Protein AF-A0A8B8BWV8-F1 (afdb_monomer)

Structure (mmCIF, N/CA/C/O backbone):
data_AF-A0A8B8BWV8-F1
#
_entry.id   AF-A0A8B8BWV8-F1
#
loop_
_atom_site.group_PDB
_atom_site.id
_atom_site.type_symbol
_atom_site.label_atom_id
_atom_site.label_alt_id
_atom_site.label_comp_id
_atom_site.label_asym_id
_atom_site.label_entity_id
_atom_site.label_seq_id
_atom_site.pdbx_PDB_ins_code
_atom_site.Cartn_x
_atom_site.Cartn_y
_atom_site.Cartn_z
_atom_site.occupancy
_atom_site.B_iso_or_equiv
_atom_site.auth_seq_id
_atom_site.auth_comp_id
_atom_site.auth_asym_id
_atom_site.auth_atom_id
_atom_site.pdbx_PDB_model_num
ATOM 1 N N . MET A 1 1 ? -2.686 -39.577 -5.413 1.00 33.97 1 MET A N 1
ATOM 2 C CA . MET A 1 1 ? -3.150 -40.169 -4.139 1.00 33.97 1 MET A CA 1
ATOM 3 C C . MET A 1 1 ? -3.322 -39.018 -3.172 1.00 33.97 1 MET A C 1
ATOM 5 O O . MET A 1 1 ? -2.392 -38.230 -3.070 1.00 33.97 1 MET A O 1
ATOM 9 N N . ALA A 1 2 ? -4.497 -38.859 -2.566 1.00 23.69 2 ALA A N 1
ATOM 10 C CA . ALA A 1 2 ? -4.805 -37.729 -1.693 1.00 23.69 2 ALA A CA 1
ATOM 11 C C . ALA A 1 2 ? -5.827 -38.149 -0.628 1.00 23.69 2 ALA A C 1
ATOM 13 O O . ALA A 1 2 ? -6.714 -38.949 -0.918 1.00 23.69 2 ALA A O 1
ATOM 14 N N . SER A 1 3 ? -5.681 -37.586 0.567 1.00 28.42 3 SER A N 1
ATOM 15 C CA . SER A 1 3 ? -6.598 -37.674 1.707 1.00 28.42 3 SER A CA 1
ATOM 16 C C . SER A 1 3 ? -6.537 -36.309 2.398 1.00 28.42 3 SER A C 1
ATOM 18 O O . SER A 1 3 ? -5.486 -35.924 2.901 1.00 28.42 3 SER A O 1
ATOM 20 N N . GLU A 1 4 ? -7.507 -35.439 2.139 1.00 30.05 4 GLU A N 1
ATOM 21 C CA . GLU A 1 4 ? -8.735 -35.298 2.939 1.00 30.05 4 GLU A CA 1
ATOM 22 C C . GLU A 1 4 ? -8.539 -34.436 4.196 1.00 30.05 4 GLU A C 1
ATOM 24 O O . GLU A 1 4 ? -8.147 -34.902 5.260 1.00 30.05 4 GLU A O 1
ATOM 29 N N . ALA A 1 5 ? -8.923 -33.167 4.061 1.00 28.06 5 ALA A N 1
ATOM 30 C CA . ALA A 1 5 ? -9.433 -32.332 5.140 1.00 28.06 5 ALA A CA 1
ATOM 31 C C . ALA A 1 5 ? -10.664 -31.603 4.577 1.00 28.06 5 ALA A C 1
ATOM 33 O O . ALA A 1 5 ? -10.610 -31.090 3.458 1.00 28.06 5 ALA A O 1
ATOM 34 N N . LYS A 1 6 ? -11.790 -31.610 5.298 1.00 29.86 6 LYS A N 1
ATOM 35 C CA . LYS A 1 6 ? -13.084 -31.144 4.774 1.00 29.86 6 LYS A CA 1
ATOM 36 C C . LYS A 1 6 ? -13.735 -30.165 5.747 1.00 29.86 6 LYS A C 1
ATOM 38 O O . LYS A 1 6 ? -14.268 -30.573 6.774 1.00 29.86 6 LYS A O 1
ATOM 43 N N . GLN A 1 7 ? -13.690 -28.878 5.415 1.00 29.69 7 GLN A N 1
ATOM 44 C CA . GLN A 1 7 ? -14.491 -27.857 6.093 1.00 29.69 7 GLN A CA 1
ATOM 45 C C . GLN A 1 7 ? -15.954 -27.928 5.622 1.00 29.69 7 GLN A C 1
ATOM 47 O O . GLN A 1 7 ? -16.242 -28.395 4.518 1.00 29.69 7 GLN A O 1
ATOM 52 N N . GLN A 1 8 ? -16.879 -27.458 6.460 1.00 28.97 8 GLN A N 1
ATOM 53 C CA . GLN A 1 8 ? -18.299 -27.323 6.134 1.00 28.97 8 GLN A CA 1
ATOM 54 C C . GLN A 1 8 ? -18.790 -25.915 6.471 1.00 28.97 8 GLN A C 1
ATOM 56 O O . GLN A 1 8 ? -18.713 -25.504 7.629 1.00 28.97 8 GLN A O 1
ATOM 61 N N . LYS A 1 9 ? -19.425 -25.246 5.505 1.00 24.91 9 LYS A N 1
ATOM 62 C CA . LYS A 1 9 ? -20.609 -24.423 5.774 1.00 24.91 9 LYS A CA 1
ATOM 63 C C . LYS A 1 9 ? -21.474 -24.270 4.515 1.00 24.91 9 LYS A C 1
ATOM 65 O O . LYS A 1 9 ? -20.938 -24.304 3.417 1.00 24.91 9 LYS A O 1
ATOM 70 N N . LEU A 1 10 ? -22.787 -24.184 4.753 1.00 28.56 10 LEU A N 1
ATOM 71 C CA . LEU A 1 10 ? -23.899 -23.705 3.909 1.00 28.56 10 LEU A CA 1
ATOM 72 C C . LEU A 1 10 ? -23.612 -23.394 2.422 1.00 28.56 10 LEU A C 1
ATOM 74 O O . LEU A 1 10 ? -22.846 -22.481 2.141 1.00 28.56 10 LEU A O 1
ATOM 78 N N . GLU A 1 11 ? -24.351 -24.028 1.499 1.00 26.55 11 GLU A N 1
ATOM 79 C CA . GLU A 1 11 ? -25.642 -23.482 1.016 1.00 26.55 11 GLU A CA 1
ATOM 80 C C . GLU A 1 11 ? -26.474 -24.551 0.249 1.00 26.55 11 GLU A C 1
ATOM 82 O O . GLU A 1 11 ? -26.233 -25.746 0.434 1.00 26.55 11 GLU A O 1
ATOM 87 N N . GLU A 1 12 ? -27.529 -24.145 -0.470 1.00 33.44 12 GLU A N 1
ATOM 88 C CA . GLU A 1 12 ? -28.693 -24.957 -0.900 1.00 33.44 12 GLU A CA 1
ATOM 89 C C . GLU A 1 12 ? -28.476 -25.911 -2.103 1.00 33.44 12 GLU A C 1
ATOM 91 O O . GLU A 1 12 ? -27.560 -25.728 -2.908 1.00 33.44 12 GLU A O 1
ATOM 96 N N . PRO A 1 13 ? -29.389 -26.890 -2.289 1.00 28.11 13 PRO A N 1
ATOM 97 C CA . PRO A 1 13 ? -29.786 -27.348 -3.627 1.00 28.11 13 PRO A CA 1
ATOM 98 C C . PRO A 1 13 ? -31.316 -27.354 -3.863 1.00 28.11 13 PRO A C 1
ATOM 100 O O . PRO A 1 13 ? -32.107 -27.531 -2.937 1.00 28.11 13 PRO A O 1
ATOM 103 N N . THR A 1 14 ? -31.719 -27.207 -5.129 1.00 28.86 14 THR A N 1
ATOM 104 C CA . THR A 1 14 ? -33.115 -27.141 -5.615 1.00 28.86 14 THR A CA 1
ATOM 105 C C . THR A 1 14 ? -33.695 -28.496 -6.060 1.00 28.86 14 THR A C 1
ATOM 107 O O . THR A 1 14 ? -32.979 -29.494 -6.133 1.00 28.86 14 THR A O 1
ATOM 110 N N . ASP A 1 15 ? -34.987 -28.492 -6.422 1.00 28.66 15 ASP A N 1
ATOM 111 C CA . ASP A 1 15 ? -35.688 -29.505 -7.239 1.00 28.66 15 ASP A CA 1
ATOM 112 C C . ASP A 1 15 ? -34.936 -29.876 -8.553 1.00 28.66 15 ASP A C 1
ATOM 114 O O . ASP A 1 15 ? -34.021 -29.158 -8.964 1.00 28.66 15 ASP A O 1
ATOM 118 N N . GLU A 1 16 ? -35.251 -30.958 -9.287 1.00 30.62 16 GLU A N 1
ATOM 119 C CA . GLU A 1 16 ? -36.429 -31.861 -9.297 1.00 30.62 16 GLU A CA 1
ATOM 120 C C . GLU A 1 16 ? -36.018 -33.352 -9.410 1.00 30.62 16 GLU A C 1
ATOM 122 O O . GLU A 1 16 ? -35.010 -33.646 -10.047 1.00 30.62 16 GLU A O 1
ATOM 127 N N . ASP A 1 17 ? -36.849 -34.297 -8.927 1.00 29.44 17 ASP A N 1
ATOM 128 C CA . ASP A 1 17 ? -37.237 -35.476 -9.742 1.00 29.44 17 ASP A CA 1
ATOM 129 C C . ASP A 1 17 ? -38.538 -36.165 -9.246 1.00 29.44 17 ASP A C 1
ATOM 131 O O . ASP A 1 17 ? -38.800 -36.256 -8.043 1.00 29.44 17 ASP A O 1
ATOM 135 N N . VAL A 1 18 ? -39.412 -36.576 -10.179 1.00 31.78 18 VAL A N 1
ATOM 136 C CA . VAL A 1 18 ? -40.884 -36.681 -9.984 1.00 31.78 18 VAL A CA 1
ATOM 137 C C . VAL A 1 18 ? -41.491 -37.710 -10.975 1.00 31.78 18 VAL A C 1
ATOM 139 O O . VAL A 1 18 ? -41.241 -37.613 -12.170 1.00 31.78 18 VAL A O 1
ATOM 142 N N . LYS A 1 19 ? -42.346 -38.701 -10.641 1.00 32.78 19 LYS A N 1
ATOM 143 C CA . LYS A 1 19 ? -43.042 -39.123 -9.392 1.00 32.78 19 LYS A CA 1
ATOM 144 C C . LYS A 1 19 ? -43.231 -40.685 -9.385 1.00 32.78 19 LYS A C 1
ATOM 146 O O . LYS A 1 19 ? -42.275 -41.294 -9.859 1.00 32.78 19 LYS A O 1
ATOM 151 N N . PRO A 1 20 ? -44.312 -41.415 -8.939 1.00 36.03 20 PRO A N 1
ATOM 152 C CA . PRO A 1 20 ? -45.702 -41.090 -8.527 1.00 36.03 20 PRO A CA 1
ATOM 153 C C . PRO A 1 20 ? -46.171 -41.637 -7.151 1.00 36.03 20 PRO A C 1
ATOM 155 O O . PRO A 1 20 ? -45.442 -42.312 -6.432 1.00 36.03 20 PRO A O 1
ATOM 158 N N . ASP A 1 21 ? -47.427 -41.338 -6.790 1.00 33.84 21 ASP A N 1
ATOM 159 C CA . ASP A 1 21 ? -48.090 -41.726 -5.532 1.00 33.84 21 ASP A CA 1
ATOM 160 C C . ASP A 1 21 ? -48.898 -43.037 -5.604 1.00 33.84 21 ASP A C 1
ATOM 162 O O . ASP A 1 21 ? -49.476 -43.363 -6.639 1.00 33.84 21 ASP A O 1
ATOM 166 N N . SER A 1 22 ? -49.135 -43.661 -4.440 1.00 30.12 22 SER A N 1
ATOM 167 C CA . SER A 1 22 ? -50.506 -43.894 -3.929 1.00 30.12 22 SER A CA 1
ATOM 168 C C . SER A 1 22 ? -50.492 -44.299 -2.432 1.00 30.12 22 SER A C 1
ATOM 170 O O . SER A 1 22 ? -49.493 -44.843 -1.971 1.00 30.12 22 SER A O 1
ATOM 172 N N . PRO A 1 23 ? -51.587 -44.112 -1.665 1.00 39.75 23 PRO A N 1
ATOM 173 C CA . PRO A 1 23 ? -52.368 -42.874 -1.614 1.00 39.75 23 PRO A CA 1
ATOM 174 C C . PRO A 1 23 ? -52.779 -42.434 -0.182 1.00 39.75 23 PRO A C 1
ATOM 176 O O . PRO A 1 23 ? -53.274 -43.240 0.597 1.00 39.75 23 PRO A O 1
ATOM 179 N N . LYS A 1 24 ? -52.761 -41.111 0.056 1.00 35.75 24 LYS A N 1
ATOM 180 C CA . LYS A 1 24 ? -53.509 -40.350 1.093 1.00 35.75 24 LYS A CA 1
ATOM 181 C C . LYS A 1 24 ? -53.248 -40.629 2.587 1.00 35.75 24 LYS A C 1
ATOM 183 O O . LYS A 1 24 ? -53.482 -41.717 3.089 1.00 35.75 24 LYS A O 1
ATOM 188 N N . ASP A 1 25 ? -53.115 -39.527 3.326 1.00 34.81 25 ASP A N 1
ATOM 189 C CA . ASP A 1 25 ? -54.001 -39.286 4.473 1.00 34.81 25 ASP A CA 1
ATOM 190 C C . ASP A 1 25 ? -54.563 -37.852 4.344 1.00 34.81 25 ASP A C 1
ATOM 192 O O . ASP A 1 25 ? -53.860 -36.864 4.556 1.00 34.81 25 ASP A O 1
ATOM 196 N N . GLN A 1 26 ? -55.802 -37.712 3.855 1.00 34.59 26 GLN A N 1
ATOM 197 C CA . GLN A 1 26 ? -56.459 -36.403 3.726 1.00 34.59 26 GLN A CA 1
ATOM 198 C C . GLN A 1 26 ? -57.131 -36.076 5.059 1.00 34.59 26 GLN A C 1
ATOM 200 O O . GLN A 1 26 ? -58.240 -36.545 5.307 1.00 34.59 26 GLN A O 1
ATOM 205 N N . GLN A 1 27 ? -56.476 -35.280 5.906 1.00 40.19 27 GLN A N 1
ATOM 206 C CA . GLN A 1 27 ? -57.022 -34.932 7.217 1.00 40.19 27 GLN A CA 1
ATOM 207 C C . GLN A 1 27 ? -58.323 -34.125 7.068 1.00 40.19 27 GLN A C 1
ATOM 209 O O . GLN A 1 27 ? -58.318 -32.950 6.702 1.00 40.19 27 GLN A O 1
ATOM 214 N N . THR A 1 28 ? -59.453 -34.782 7.322 1.00 39.06 28 THR A N 1
ATOM 215 C CA . THR A 1 28 ? -60.786 -34.184 7.251 1.00 39.06 28 THR A CA 1
ATOM 216 C C . THR A 1 28 ? -61.000 -33.182 8.383 1.00 39.06 28 THR A C 1
ATOM 218 O O . THR A 1 28 ? -60.490 -33.350 9.489 1.00 39.06 28 THR A O 1
ATOM 221 N N . MET A 1 29 ? -61.811 -32.149 8.122 1.00 47.03 29 MET A N 1
ATOM 222 C CA . MET A 1 29 ? -62.144 -31.094 9.096 1.00 47.03 29 MET A CA 1
ATOM 223 C C . MET A 1 29 ? -62.817 -31.630 10.375 1.00 47.03 29 MET A C 1
ATOM 225 O O . MET A 1 29 ? -62.790 -30.978 11.414 1.00 47.03 29 MET A O 1
ATOM 229 N N . PHE A 1 30 ? -63.381 -32.836 10.296 1.00 54.31 30 PHE A N 1
ATOM 230 C CA . PHE A 1 30 ? -63.920 -33.603 11.410 1.00 54.31 30 PHE A CA 1
ATOM 231 C C . PHE A 1 30 ? -63.317 -35.011 11.369 1.00 54.31 30 PHE A C 1
ATOM 233 O O . PHE A 1 30 ? -63.263 -35.627 10.301 1.00 54.31 30 PHE A O 1
ATOM 240 N N . LEU A 1 31 ? -62.867 -35.519 12.517 1.00 64.38 31 LEU A N 1
ATOM 241 C CA . LEU A 1 31 ? -62.533 -36.936 12.679 1.00 64.38 31 LEU A CA 1
ATOM 242 C C . LEU A 1 31 ? -63.837 -37.731 12.859 1.00 64.38 31 LEU A C 1
ATOM 244 O O . LEU A 1 31 ? -64.717 -37.251 13.577 1.00 64.38 31 LEU A O 1
ATOM 248 N N . PRO A 1 32 ? -63.984 -38.922 12.250 1.00 76.69 32 PRO A N 1
ATOM 249 C CA . PRO A 1 32 ? -65.130 -39.784 12.520 1.00 76.69 32 PRO A CA 1
ATOM 250 C C . PRO A 1 32 ? -65.117 -40.229 13.987 1.00 76.69 32 PRO A C 1
ATOM 252 O O . PRO A 1 32 ? -64.062 -40.552 14.540 1.00 76.69 32 PRO A O 1
ATOM 255 N N . THR A 1 33 ? -66.286 -40.235 14.616 1.00 86.75 33 THR A N 1
ATOM 256 C CA . THR A 1 33 ? -66.456 -40.686 15.997 1.00 86.75 33 THR A CA 1
ATOM 257 C C . THR A 1 33 ? -66.630 -42.205 16.037 1.00 86.75 33 THR A C 1
ATOM 259 O O . THR A 1 33 ? -67.335 -42.784 15.213 1.00 86.75 33 THR A O 1
ATOM 262 N N . ASP A 1 34 ? -65.934 -42.854 16.968 1.00 90.56 34 ASP A N 1
ATOM 263 C CA . ASP A 1 34 ? -65.874 -44.314 17.144 1.00 90.56 34 ASP A CA 1
ATOM 264 C C . ASP A 1 34 ? -65.958 -44.728 18.636 1.00 90.56 34 ASP A C 1
ATOM 266 O O . ASP A 1 34 ? -65.744 -45.891 18.989 1.00 90.56 34 ASP A O 1
ATOM 270 N N . VAL A 1 35 ? -66.300 -43.775 19.517 1.00 92.56 35 VAL A N 1
ATOM 271 C CA . VAL A 1 35 ? -66.671 -43.991 20.922 1.00 92.56 35 VAL A CA 1
ATOM 272 C C . VAL A 1 35 ? -67.569 -42.867 21.441 1.00 92.56 35 VAL A C 1
ATOM 274 O O . VAL A 1 35 ? -67.349 -41.700 21.122 1.00 92.56 35 VAL A O 1
ATOM 277 N N . THR A 1 36 ? -68.522 -43.201 22.306 1.00 94.12 36 THR A N 1
ATOM 278 C CA . THR A 1 36 ? -69.319 -42.244 23.081 1.00 94.12 36 THR A CA 1
ATOM 279 C C . THR A 1 36 ? -68.935 -42.335 24.559 1.00 94.12 36 THR A C 1
ATOM 281 O O . THR A 1 36 ? -69.153 -43.363 25.201 1.00 94.12 36 THR A O 1
ATOM 284 N N . LEU A 1 37 ? -68.385 -41.264 25.135 1.00 94.56 37 LEU A N 1
ATOM 285 C CA . LEU A 1 37 ? -68.144 -41.175 26.581 1.00 94.56 37 LEU A CA 1
ATOM 286 C C . LEU A 1 37 ? -69.380 -40.571 27.265 1.00 94.56 37 LEU A C 1
ATOM 288 O O . LEU A 1 37 ? -69.764 -39.447 26.955 1.00 94.56 37 LEU A O 1
ATOM 292 N N . MET A 1 38 ? -70.010 -41.303 28.184 1.00 94.25 38 MET A N 1
ATOM 293 C CA . MET A 1 38 ? -71.224 -40.872 28.890 1.00 94.25 38 MET A CA 1
ATOM 294 C C . MET A 1 38 ? -70.887 -40.239 30.243 1.00 94.25 38 MET A C 1
ATOM 296 O O . MET A 1 38 ? -70.324 -40.895 31.121 1.00 94.25 38 MET A O 1
ATOM 300 N N . VAL A 1 39 ? -71.268 -38.972 30.427 1.00 94.88 39 VAL A N 1
ATOM 301 C CA . VAL A 1 39 ? -71.056 -38.185 31.654 1.00 94.88 39 VAL A CA 1
ATOM 302 C C . VAL A 1 39 ? -72.371 -37.514 32.051 1.00 94.88 39 VAL A C 1
ATOM 304 O O . VAL A 1 39 ? -72.948 -36.781 31.253 1.00 94.88 39 VAL A O 1
ATOM 307 N N . GLU A 1 40 ? -72.849 -37.737 33.280 1.00 94.56 40 GLU A N 1
ATOM 308 C CA . GLU A 1 40 ? -74.147 -37.221 33.771 1.00 94.56 40 GLU A CA 1
ATOM 309 C C . GLU A 1 40 ? -75.321 -37.495 32.799 1.00 94.56 40 GLU A C 1
ATOM 311 O O . GLU A 1 40 ? -76.099 -36.594 32.479 1.00 94.56 40 GLU A O 1
ATOM 316 N N . GLU A 1 41 ? -75.415 -38.733 32.296 1.00 90.19 41 GLU A N 1
ATOM 317 C CA . GLU A 1 41 ? -76.387 -39.186 31.281 1.00 90.19 41 GLU A CA 1
ATOM 318 C C . GLU A 1 41 ? -76.363 -38.416 29.942 1.00 90.19 41 GLU A C 1
ATOM 320 O O . GLU A 1 41 ? -77.336 -38.437 29.186 1.00 90.19 41 GLU A O 1
ATOM 325 N N . LYS A 1 42 ? -75.248 -37.746 29.616 1.00 92.88 42 LYS A N 1
ATOM 326 C CA . LYS A 1 42 ? -75.048 -37.029 28.347 1.00 92.88 42 LYS A CA 1
ATOM 327 C C . LYS A 1 42 ? -73.856 -37.603 27.566 1.00 92.88 42 LYS A C 1
ATOM 329 O O . LYS A 1 42 ? -72.817 -37.872 28.177 1.00 92.88 42 LYS A O 1
ATOM 334 N N . PRO A 1 43 ? -73.968 -37.741 26.234 1.00 93.19 43 PRO A N 1
ATOM 335 C CA . PRO A 1 43 ? -72.905 -38.279 25.395 1.00 93.19 43 PRO A CA 1
ATOM 336 C C . PRO A 1 43 ? -71.859 -37.224 25.007 1.00 93.19 43 PRO A C 1
ATOM 338 O O . PRO A 1 43 ? -72.192 -36.086 24.677 1.00 93.19 43 PRO A O 1
ATOM 341 N N . PHE A 1 44 ? -70.598 -37.649 24.950 1.00 92.88 44 PHE A N 1
ATOM 342 C CA . PHE A 1 44 ? -69.542 -37.035 24.151 1.00 92.88 44 PHE A CA 1
ATOM 343 C C . PHE A 1 44 ? -69.103 -38.021 23.068 1.00 92.88 44 PHE A C 1
ATOM 345 O O . PHE A 1 44 ? -68.391 -38.984 23.362 1.00 92.88 44 PHE A O 1
ATOM 352 N N . ASP A 1 45 ? -69.501 -37.774 21.823 1.00 91.00 45 ASP A N 1
ATOM 353 C CA . ASP A 1 45 ? -69.080 -38.581 20.676 1.00 91.00 45 ASP A CA 1
ATOM 354 C C . ASP A 1 45 ? -67.678 -38.150 20.225 1.00 91.00 45 ASP A C 1
ATOM 356 O O . ASP A 1 45 ? -67.439 -36.995 19.860 1.00 91.00 45 ASP A O 1
ATOM 360 N N . LEU A 1 46 ? -66.722 -39.074 20.309 1.00 90.94 46 LEU A N 1
ATOM 361 C CA . LEU A 1 46 ? -65.285 -38.821 20.216 1.00 90.94 46 LEU A CA 1
ATOM 362 C C . LEU A 1 46 ? -64.579 -39.928 19.415 1.00 90.94 46 LEU A C 1
ATOM 364 O O . LEU A 1 46 ? -65.190 -40.891 18.954 1.00 90.94 46 LEU A O 1
ATOM 368 N N . ASN A 1 47 ? -63.270 -39.769 19.225 1.00 90.69 47 ASN A N 1
ATOM 369 C CA . ASN A 1 47 ? -62.416 -40.671 18.467 1.00 90.69 47 ASN A CA 1
ATOM 370 C C . ASN A 1 47 ? -61.338 -41.307 19.372 1.00 90.69 47 ASN A C 1
ATOM 372 O O . ASN A 1 47 ? -60.468 -40.602 19.900 1.00 90.69 47 ASN A O 1
ATOM 376 N N . LYS A 1 48 ? -61.359 -42.640 19.510 1.00 91.00 48 LYS A N 1
ATOM 377 C CA . LYS A 1 48 ? -60.431 -43.460 20.304 1.00 91.00 48 LYS A CA 1
ATOM 378 C C . LYS A 1 48 ? -58.976 -43.182 19.924 1.00 91.00 48 LYS A C 1
ATOM 380 O O . LYS A 1 48 ? -58.157 -42.977 20.815 1.00 91.00 48 LYS A O 1
ATOM 385 N N . LYS A 1 49 ? -58.650 -43.086 18.625 1.00 90.62 49 LYS A N 1
ATOM 386 C CA . LYS A 1 49 ? -57.284 -42.801 18.130 1.00 90.62 49 LYS A CA 1
ATOM 387 C C . LYS A 1 49 ? -56.790 -41.406 18.544 1.00 90.62 49 LYS A C 1
ATOM 389 O O . LYS A 1 49 ? -55.616 -41.265 18.882 1.00 90.62 49 LYS A O 1
ATOM 394 N N . TRP A 1 50 ? -57.646 -40.379 18.565 1.00 89.75 50 TRP A N 1
ATOM 395 C CA . TRP A 1 50 ? -57.248 -39.037 19.020 1.00 89.75 50 TRP A CA 1
ATOM 396 C C . TRP A 1 50 ? -57.120 -38.942 20.544 1.00 89.75 50 TRP A C 1
ATOM 398 O O . TRP A 1 50 ? -56.153 -38.364 21.040 1.00 89.75 50 TRP A O 1
ATOM 408 N N . LEU A 1 51 ? -58.037 -39.554 21.295 1.00 91.81 51 LEU A N 1
ATOM 409 C CA . LEU A 1 51 ? -57.938 -39.644 22.755 1.00 91.81 51 LEU A CA 1
ATOM 410 C C . LEU A 1 51 ? -56.669 -40.407 23.180 1.00 91.81 51 LEU A C 1
ATOM 412 O O . LEU A 1 51 ? -55.870 -39.879 23.950 1.00 91.81 51 LEU A O 1
ATOM 416 N N . ALA A 1 52 ? -56.419 -41.584 22.598 1.00 93.00 52 ALA A N 1
ATOM 417 C CA . ALA A 1 52 ? -55.226 -42.399 22.838 1.00 93.00 52 ALA A CA 1
ATOM 418 C C . ALA A 1 52 ? -53.906 -41.711 22.441 1.00 93.00 52 ALA A C 1
ATOM 420 O O . ALA A 1 52 ? -52.861 -41.976 23.034 1.00 93.00 52 ALA A O 1
ATOM 421 N N . LYS A 1 53 ? -53.929 -40.804 21.454 1.00 92.06 53 LYS A N 1
ATOM 422 C CA . LYS A 1 53 ? -52.754 -39.998 21.085 1.00 92.06 53 LYS A CA 1
ATOM 423 C C . LYS A 1 53 ? -52.383 -38.969 22.161 1.00 92.06 53 LYS A C 1
ATOM 425 O O . LYS A 1 53 ? -51.205 -38.660 22.306 1.00 92.06 53 LYS A O 1
ATOM 430 N N . ASN A 1 54 ? -53.368 -38.423 22.875 1.00 91.31 54 ASN A N 1
ATOM 431 C CA . ASN A 1 54 ? -53.173 -37.326 23.833 1.00 91.31 54 ASN A CA 1
ATOM 432 C C . ASN A 1 54 ? -53.167 -37.782 25.304 1.00 91.31 54 ASN A C 1
ATOM 434 O O . ASN A 1 54 ? -52.751 -37.017 26.168 1.00 91.31 54 ASN A O 1
ATOM 438 N N . SER A 1 55 ? -53.618 -39.005 25.593 1.00 95.56 55 SER A N 1
ATOM 439 C CA . SER A 1 55 ? -53.731 -39.567 26.941 1.00 95.56 55 SER A CA 1
ATOM 440 C C . SER A 1 55 ? -53.241 -41.019 26.967 1.00 95.56 55 SER A C 1
ATOM 442 O O . SER A 1 55 ? -53.816 -41.863 26.269 1.00 95.56 55 SER A O 1
ATOM 444 N N . PRO A 1 56 ? -52.250 -41.372 27.808 1.00 95.44 56 PRO A N 1
ATOM 445 C CA . PRO A 1 56 ? -51.867 -42.767 28.018 1.00 95.44 56 PRO A CA 1
ATOM 446 C C . PRO A 1 56 ? -52.969 -43.565 28.739 1.00 95.44 56 PRO A C 1
ATOM 448 O O . PRO A 1 56 ? -53.031 -44.784 28.586 1.00 95.44 56 PRO A O 1
ATOM 451 N N . VAL A 1 57 ? -53.869 -42.897 29.473 1.00 95.38 57 VAL A N 1
ATOM 452 C CA . VAL A 1 57 ? -55.014 -43.519 30.157 1.00 95.38 57 VAL A CA 1
ATOM 453 C C . VAL A 1 57 ? -56.071 -43.959 29.144 1.00 95.38 57 VAL A C 1
ATOM 455 O O . VAL A 1 57 ? -56.411 -45.141 29.113 1.00 95.38 57 VAL A O 1
ATOM 458 N N . PHE A 1 58 ? -56.512 -43.072 28.242 1.00 94.31 58 PHE A N 1
ATOM 459 C CA . PHE A 1 58 ? -57.405 -43.465 27.142 1.00 94.31 58 PHE A CA 1
ATOM 460 C C . PHE A 1 58 ? -56.737 -44.465 26.192 1.00 94.31 58 PHE A C 1
ATOM 462 O O . PHE A 1 58 ? -57.380 -45.414 25.749 1.00 94.31 58 PHE A O 1
ATOM 469 N N . LYS A 1 59 ? -55.429 -44.328 25.933 1.00 94.06 59 LYS A N 1
ATOM 470 C CA . LYS A 1 59 ? -54.678 -45.326 25.161 1.00 94.06 59 LYS A CA 1
ATOM 471 C C . LYS A 1 59 ? -54.772 -46.710 25.792 1.00 94.06 59 LYS A C 1
ATOM 473 O O . LYS A 1 59 ? -55.118 -47.676 25.120 1.00 94.06 59 LYS A O 1
ATOM 478 N N . LYS A 1 60 ? -54.515 -46.807 27.097 1.00 93.88 60 LYS A N 1
ATOM 479 C CA . LYS A 1 60 ? -54.594 -48.069 27.833 1.00 93.88 60 LYS A CA 1
ATOM 480 C C . LYS A 1 60 ? -56.021 -48.631 27.847 1.00 93.88 60 LYS A C 1
ATOM 482 O O . LYS A 1 60 ? -56.178 -49.822 27.603 1.00 93.88 60 LYS A O 1
ATOM 487 N N . MET A 1 61 ? -57.028 -47.779 28.052 1.00 93.12 61 MET A N 1
ATOM 488 C CA . MET A 1 61 ? -58.459 -48.120 28.024 1.00 93.12 61 MET A CA 1
ATOM 489 C C . MET A 1 61 ? -58.913 -48.715 26.678 1.00 93.12 61 MET A C 1
ATOM 491 O O . MET A 1 61 ? -59.743 -49.618 26.665 1.00 93.12 61 MET A O 1
ATOM 495 N N . PHE A 1 62 ? -58.371 -48.239 25.550 1.00 93.06 62 PHE A N 1
ATOM 496 C CA . PHE A 1 62 ? -58.798 -48.677 24.213 1.00 93.06 62 PHE A CA 1
ATOM 497 C C . PHE A 1 62 ? -57.904 -49.749 23.570 1.00 93.06 62 PHE A C 1
ATOM 499 O O . PHE A 1 62 ? -58.380 -50.491 22.715 1.00 93.06 62 PHE A O 1
ATOM 506 N N . GLU A 1 63 ? -56.625 -49.850 23.945 1.00 90.12 63 GLU A N 1
ATOM 507 C CA . GLU A 1 63 ? -55.685 -50.814 23.345 1.00 90.12 63 GLU A CA 1
ATOM 508 C C . GLU A 1 63 ? -55.489 -52.086 24.191 1.00 90.12 63 GLU A C 1
ATOM 510 O O . GLU A 1 63 ? -55.279 -53.166 23.628 1.00 90.12 63 GLU A O 1
ATOM 515 N N . SER A 1 64 ? -55.581 -51.995 25.525 1.00 89.88 64 SER A N 1
ATOM 516 C CA . SER A 1 64 ? -55.424 -53.150 26.433 1.00 89.88 64 SER A CA 1
ATOM 517 C C . SER A 1 64 ? -56.721 -53.951 26.570 1.00 89.88 64 SER A C 1
ATOM 519 O O . SER A 1 64 ? -57.797 -53.436 26.290 1.00 89.88 64 SER A O 1
ATOM 521 N N . ASP A 1 65 ? -56.633 -55.202 27.021 1.00 87.06 65 ASP A N 1
ATOM 522 C CA . ASP A 1 65 ? -57.764 -56.145 27.081 1.00 87.06 65 ASP A CA 1
ATOM 523 C C . ASP A 1 65 ? -58.717 -55.894 28.273 1.00 87.06 65 ASP A C 1
ATOM 525 O O . ASP A 1 65 ? -58.905 -56.746 29.140 1.00 87.06 65 ASP A O 1
ATOM 529 N N . PHE A 1 66 ? -59.310 -54.697 28.301 1.00 89.25 66 PHE A N 1
ATOM 530 C CA . PHE A 1 66 ? -60.434 -54.301 29.156 1.00 89.25 66 PHE A CA 1
ATOM 531 C C . PHE A 1 66 ? -61.757 -54.324 28.364 1.00 89.25 66 PHE A C 1
ATOM 533 O O . PHE A 1 66 ? -61.752 -54.450 27.138 1.00 89.25 66 PHE A O 1
ATOM 540 N N . GLU A 1 67 ? -62.901 -54.188 29.037 1.00 84.69 67 GLU A N 1
ATOM 541 C CA . GLU A 1 67 ? -64.224 -54.224 28.386 1.00 84.69 67 GLU A CA 1
ATOM 542 C C . GLU A 1 67 ? -64.436 -52.995 27.469 1.00 84.69 67 GLU A C 1
ATOM 544 O O . GLU A 1 67 ? -64.974 -53.097 26.362 1.00 84.69 67 GLU A O 1
ATOM 549 N N . GLU A 1 68 ? -63.892 -51.845 27.872 1.00 88.06 68 GLU A N 1
ATOM 550 C CA . GLU A 1 68 ? -63.925 -50.547 27.188 1.00 88.06 68 GLU A CA 1
ATOM 551 C C . GLU A 1 68 ? -63.280 -50.549 25.787 1.00 88.06 68 GLU A C 1
ATOM 553 O O . GLU A 1 68 ? -63.629 -49.739 24.917 1.00 88.06 68 GLU A O 1
ATOM 558 N N . LYS A 1 69 ? -62.371 -51.494 25.522 1.00 87.38 69 LYS A N 1
ATOM 559 C CA . LYS A 1 69 ? -61.749 -51.706 24.205 1.00 87.38 69 LYS A CA 1
ATOM 560 C C . LYS A 1 69 ? -62.796 -51.975 23.127 1.00 87.38 69 LYS A C 1
ATOM 562 O O . LYS A 1 69 ? -62.753 -51.364 22.056 1.00 87.38 69 LYS A O 1
ATOM 567 N N . HIS A 1 70 ? -63.770 -52.827 23.442 1.00 86.31 70 HIS A N 1
ATOM 568 C CA . HIS A 1 70 ? -64.833 -53.244 22.527 1.00 86.31 70 HIS A CA 1
ATOM 569 C C . HIS A 1 70 ? -66.163 -52.508 22.743 1.00 86.31 70 HIS A C 1
ATOM 571 O O . HIS A 1 70 ? -67.052 -52.623 21.904 1.00 86.31 70 HIS A O 1
ATOM 577 N N . ALA A 1 71 ? -66.296 -51.720 23.812 1.00 89.06 71 ALA A N 1
ATOM 578 C CA . ALA A 1 71 ? -67.463 -50.876 24.038 1.00 89.06 71 ALA A CA 1
ATOM 579 C C . ALA A 1 71 ? -67.565 -49.729 23.011 1.00 89.06 71 ALA A C 1
ATOM 581 O O . ALA A 1 71 ? -66.578 -49.045 22.721 1.00 89.06 71 ALA A O 1
ATOM 582 N N . GLU A 1 72 ? -68.778 -49.487 22.509 1.00 87.94 72 GLU A N 1
ATOM 583 C CA . GLU A 1 72 ? -69.133 -48.278 21.747 1.00 87.94 72 GLU A CA 1
ATOM 584 C C . GLU A 1 72 ? -69.470 -47.110 22.689 1.00 87.94 72 GLU A C 1
ATOM 586 O O . GLU A 1 72 ? -69.107 -45.970 22.413 1.00 87.94 72 GLU A O 1
ATOM 591 N N . VAL A 1 73 ? -70.102 -47.398 23.835 1.00 92.69 73 VAL A N 1
ATOM 592 C CA . VAL A 1 73 ? -70.496 -46.417 24.859 1.00 92.69 73 VAL A CA 1
ATOM 593 C C . VAL A 1 73 ? -69.815 -46.752 26.186 1.00 92.69 73 VAL A C 1
ATOM 595 O O . VAL A 1 73 ? -69.914 -47.884 26.654 1.00 92.69 73 VAL A O 1
ATOM 598 N N . ILE A 1 74 ? -69.143 -45.776 26.804 1.00 94.44 74 ILE A N 1
ATOM 599 C CA . ILE A 1 74 ? -68.373 -45.955 28.047 1.00 94.44 74 ILE A CA 1
ATOM 600 C C . ILE A 1 74 ? -68.853 -44.945 29.103 1.00 94.44 74 ILE A C 1
ATOM 602 O O . ILE A 1 74 ? -68.720 -43.738 28.882 1.00 94.44 74 ILE A O 1
ATOM 606 N N . PRO A 1 75 ? -69.397 -45.388 30.251 1.00 92.62 75 PRO A N 1
ATOM 607 C CA . PRO A 1 75 ? -69.805 -44.495 31.331 1.00 92.62 75 PRO A CA 1
ATOM 608 C C . PRO A 1 75 ? -68.601 -44.017 32.154 1.00 92.62 75 PRO A C 1
ATOM 610 O O . PRO A 1 75 ? -67.764 -44.813 32.570 1.00 92.62 75 PRO A O 1
ATOM 613 N N . LEU A 1 76 ? -68.550 -42.717 32.453 1.00 93.38 76 LEU A N 1
ATOM 614 C CA . LEU A 1 76 ? -67.523 -42.092 33.294 1.00 93.38 76 LEU A CA 1
ATOM 615 C C . LEU A 1 76 ? -68.159 -41.518 34.577 1.00 93.38 76 LEU A C 1
ATOM 617 O O . LEU A 1 76 ? -68.398 -40.308 34.676 1.00 93.38 76 LEU A O 1
ATOM 621 N N . PRO A 1 77 ? -68.481 -42.370 35.571 1.00 89.38 77 PRO A N 1
ATOM 622 C CA . PRO A 1 77 ? -69.136 -41.937 36.800 1.00 89.38 77 PRO A CA 1
ATOM 623 C C . PRO A 1 77 ? -68.260 -40.973 37.615 1.00 89.38 77 PRO A C 1
ATOM 625 O O . PRO A 1 77 ? -67.033 -41.066 37.644 1.00 89.38 77 PRO A O 1
ATOM 628 N N . GLY A 1 78 ? -68.908 -40.036 38.312 1.00 88.81 78 GLY A N 1
ATOM 629 C CA . GLY A 1 78 ? -68.239 -39.072 39.194 1.00 88.81 78 GLY A CA 1
ATOM 630 C C . GLY A 1 78 ? -67.567 -37.884 38.493 1.00 88.81 78 GLY A C 1
ATOM 631 O O . GLY A 1 78 ? -66.938 -37.076 39.173 1.00 88.81 78 GLY A O 1
ATOM 632 N N . LYS A 1 79 ? -67.697 -37.739 37.167 1.00 93.00 79 LYS A N 1
ATOM 633 C CA . LYS A 1 79 ? -67.291 -36.528 36.428 1.00 93.00 79 LYS A CA 1
ATOM 634 C C . LYS A 1 79 ? -68.502 -35.611 36.237 1.00 93.00 79 LYS A C 1
ATOM 636 O O . LYS A 1 79 ? -69.602 -36.112 36.015 1.00 93.00 79 LYS A O 1
ATOM 641 N N . LYS A 1 80 ? -68.313 -34.286 36.296 1.00 93.94 80 LYS A N 1
ATOM 642 C CA . LYS A 1 80 ? -69.354 -33.327 35.879 1.00 93.94 80 LYS A CA 1
ATOM 643 C C . LYS A 1 80 ? -69.251 -33.088 34.376 1.00 93.94 80 LYS A C 1
ATOM 645 O O . LYS A 1 80 ? -68.142 -32.963 33.855 1.00 93.94 80 LYS A O 1
ATOM 650 N N . PHE A 1 81 ? -70.382 -32.942 33.689 1.00 92.25 81 PHE A N 1
ATOM 651 C CA . PHE A 1 81 ? -70.403 -32.763 32.237 1.00 92.25 81 PHE A CA 1
ATOM 652 C C . PHE A 1 81 ? -69.644 -31.509 31.794 1.00 92.25 81 PHE A C 1
ATOM 654 O O . PHE A 1 81 ? -68.830 -31.580 30.882 1.00 92.25 81 PHE A O 1
ATOM 661 N N . LYS A 1 82 ? -69.867 -30.368 32.459 1.00 90.88 82 LYS A N 1
ATOM 662 C CA . LYS A 1 82 ? -69.259 -29.081 32.079 1.00 90.88 82 LYS A CA 1
ATOM 663 C C . LYS A 1 82 ? -67.734 -29.081 32.245 1.00 90.88 82 LYS A C 1
ATOM 665 O O . LYS A 1 82 ? -67.014 -28.603 31.374 1.00 90.88 82 LYS A O 1
ATOM 670 N N . ASP A 1 83 ? -67.244 -29.627 33.353 1.00 92.69 83 ASP A N 1
ATOM 671 C CA . ASP A 1 83 ? -65.812 -29.686 33.653 1.00 92.69 83 ASP A CA 1
ATOM 672 C C . ASP A 1 83 ? -65.097 -30.585 32.627 1.00 92.69 83 ASP A C 1
ATOM 674 O O . ASP A 1 83 ? -64.044 -30.227 32.099 1.00 92.69 83 ASP A O 1
ATOM 678 N N . PHE A 1 84 ? -65.722 -31.718 32.277 1.00 93.19 84 PHE A N 1
ATOM 679 C CA . PHE A 1 84 ? -65.215 -32.667 31.286 1.00 93.19 84 PHE A CA 1
ATOM 680 C C . PHE A 1 84 ? -65.304 -32.135 29.844 1.00 93.19 84 PHE A C 1
ATOM 682 O O . PHE A 1 84 ? -64.356 -32.289 29.078 1.00 93.19 84 PHE A O 1
ATOM 689 N N . GLU A 1 85 ? -66.386 -31.434 29.489 1.00 91.50 85 GLU A N 1
ATOM 690 C CA . GLU A 1 85 ? -66.533 -30.681 28.234 1.00 91.50 85 GLU A CA 1
ATOM 691 C C . GLU A 1 85 ? -65.381 -29.679 28.065 1.00 91.50 85 GLU A C 1
ATOM 693 O O . GLU A 1 85 ? -64.700 -29.654 27.037 1.00 91.50 85 GLU A O 1
ATOM 698 N N . MET A 1 86 ? -65.135 -28.865 29.095 1.00 89.31 86 MET A N 1
ATOM 699 C CA . MET A 1 86 ? -64.063 -27.872 29.101 1.00 89.31 86 MET A CA 1
ATOM 700 C C . MET A 1 86 ? -62.681 -28.523 29.002 1.00 89.31 86 MET A C 1
ATOM 702 O O . MET A 1 86 ? -61.870 -28.072 28.194 1.00 89.31 86 MET A O 1
ATOM 706 N N . PHE A 1 87 ? -62.434 -29.600 29.752 1.00 92.69 87 PHE A N 1
ATOM 707 C CA . PHE A 1 87 ? -61.211 -30.398 29.655 1.00 92.69 87 PHE A CA 1
ATOM 708 C C . PHE A 1 87 ? -60.981 -30.916 28.226 1.00 92.69 87 PHE A C 1
ATOM 710 O O . PHE A 1 87 ? -59.931 -30.625 27.649 1.00 92.69 87 PHE A O 1
ATOM 717 N N . LEU A 1 88 ? -61.965 -31.577 27.606 1.00 90.44 88 LEU A N 1
ATOM 718 C CA . LEU A 1 88 ? -61.877 -32.042 26.216 1.00 90.44 88 LEU A CA 1
ATOM 719 C C . LEU A 1 88 ? -61.556 -30.891 25.247 1.00 90.44 88 LEU A C 1
ATOM 721 O O . LEU A 1 88 ? -60.656 -31.020 24.416 1.00 90.44 88 LEU A O 1
ATOM 725 N N . TYR A 1 89 ? -62.205 -29.728 25.382 1.00 87.94 89 TYR A N 1
ATOM 726 C CA . TYR A 1 89 ? -61.932 -28.564 24.527 1.00 87.94 89 TYR A CA 1
ATOM 727 C C . TYR A 1 89 ? -60.492 -28.019 24.611 1.00 87.94 89 TYR A C 1
ATOM 729 O O . TYR A 1 89 ? -60.082 -27.303 23.699 1.00 87.94 89 TYR A O 1
ATOM 737 N N . THR A 1 90 ? -59.693 -28.348 25.633 1.00 87.19 90 THR A N 1
ATOM 738 C CA . THR A 1 90 ? -58.294 -27.873 25.724 1.00 87.19 90 THR A CA 1
ATOM 739 C C . THR A 1 90 ? -57.297 -28.633 24.834 1.00 87.19 90 THR A C 1
ATOM 741 O O . THR A 1 90 ? -56.202 -28.114 24.581 1.00 87.19 90 THR A O 1
ATOM 744 N N . PHE A 1 91 ? -57.648 -29.833 24.344 1.00 87.06 91 PHE A N 1
ATOM 745 C CA . PHE A 1 91 ? -56.757 -30.691 23.537 1.00 87.06 91 PHE A CA 1
ATOM 746 C C . PHE A 1 91 ? -57.439 -31.451 22.383 1.00 87.06 91 PHE A C 1
ATOM 748 O O . PHE A 1 91 ? -56.777 -31.829 21.414 1.00 87.06 91 PHE A O 1
ATOM 755 N N . TYR A 1 92 ? -58.750 -31.691 22.453 1.00 82.75 92 TYR A N 1
ATOM 756 C CA . TYR A 1 92 ? -59.458 -32.509 21.468 1.00 82.75 92 TYR A CA 1
ATOM 757 C C . TYR A 1 92 ? -59.761 -31.752 20.160 1.00 82.75 92 TYR A C 1
ATOM 759 O O . TYR A 1 92 ? -59.761 -32.355 19.090 1.00 82.75 92 TYR A O 1
ATOM 767 N N . PHE A 1 93 ? -59.957 -30.428 20.216 1.00 75.81 93 PHE A N 1
ATOM 768 C CA . PHE A 1 93 ? -60.329 -29.596 19.062 1.00 75.81 93 PHE A CA 1
ATOM 769 C C . PHE A 1 93 ? -59.260 -28.530 18.741 1.00 75.81 93 PHE A C 1
ATOM 771 O O . PHE A 1 93 ? -59.365 -27.409 19.239 1.00 75.81 93 PHE A O 1
ATOM 778 N N . PRO A 1 94 ? -58.257 -28.813 17.880 1.00 64.12 94 PRO A N 1
ATOM 779 C CA . PRO A 1 94 ? -57.155 -27.884 17.591 1.00 64.12 94 PRO A CA 1
ATOM 780 C C . PRO A 1 94 ? -57.581 -26.491 17.102 1.00 64.12 94 PRO A C 1
ATOM 782 O O . PRO A 1 94 ? -56.945 -25.499 17.441 1.00 64.12 94 PRO A O 1
ATOM 785 N N . SER A 1 95 ? -58.677 -26.398 16.342 1.00 64.19 95 SER A N 1
ATOM 786 C CA . SER A 1 95 ? -59.214 -25.128 15.822 1.00 64.19 95 SER A CA 1
ATOM 787 C C . SER A 1 95 ? -60.026 -24.318 16.842 1.00 64.19 95 SER A C 1
ATOM 789 O O . SER A 1 95 ? -60.368 -23.173 16.568 1.00 64.19 95 SER A O 1
ATOM 791 N N . PHE A 1 96 ? -60.359 -24.906 17.996 1.00 65.69 96 PHE A N 1
ATOM 792 C CA . PHE A 1 96 ? -61.225 -24.318 19.025 1.00 65.69 96 PHE A CA 1
ATOM 793 C C . PHE A 1 96 ? -60.673 -24.550 20.441 1.00 65.69 96 PHE A C 1
ATOM 795 O O . PHE A 1 96 ? -61.445 -24.693 21.391 1.00 65.69 96 PHE A O 1
ATOM 802 N N . ILE A 1 97 ? -59.340 -24.595 20.583 1.00 71.31 97 ILE A N 1
ATOM 803 C CA . ILE A 1 97 ? -58.666 -24.732 21.881 1.00 71.31 97 ILE A CA 1
ATOM 804 C C . ILE A 1 97 ? -59.114 -23.580 22.780 1.00 71.31 97 ILE A C 1
ATOM 806 O O . ILE A 1 97 ? -58.722 -22.429 22.579 1.00 71.31 97 ILE A O 1
ATOM 810 N N . ARG A 1 98 ? -59.937 -23.887 23.786 1.00 75.00 98 ARG A N 1
ATOM 811 C CA . ARG A 1 98 ? -60.331 -22.891 24.785 1.00 75.00 98 ARG A CA 1
ATOM 812 C C . ARG A 1 98 ? -59.126 -22.588 25.686 1.00 75.00 98 ARG A C 1
ATOM 814 O O . ARG A 1 98 ? -58.452 -23.532 26.110 1.00 75.00 98 ARG A O 1
ATOM 821 N N . PRO A 1 99 ? -58.835 -21.310 25.988 1.00 79.56 99 PRO A N 1
ATOM 822 C CA . PRO A 1 99 ? -57.804 -20.975 26.958 1.00 79.56 99 PRO A CA 1
ATOM 823 C C . PRO A 1 99 ? -58.224 -21.468 28.345 1.00 79.56 99 PRO A C 1
ATOM 825 O O . PRO A 1 99 ? -59.392 -21.362 28.724 1.00 79.56 99 PRO A O 1
ATOM 828 N N . VAL A 1 100 ? -57.261 -21.979 29.110 1.00 89.56 100 VAL A N 1
ATOM 829 C CA . VAL A 1 100 ? -57.428 -22.183 30.552 1.00 89.56 100 VAL A CA 1
ATOM 830 C C . VAL A 1 100 ? -57.391 -20.806 31.223 1.00 89.56 100 VAL A C 1
ATOM 832 O O . VAL A 1 100 ? -56.580 -19.961 30.848 1.00 89.56 100 VAL A O 1
ATOM 835 N N . THR A 1 101 ? -58.289 -20.558 32.176 1.00 88.62 101 THR A N 1
ATOM 836 C CA . THR A 1 101 ? -58.460 -19.254 32.841 1.00 88.62 101 THR A CA 1
ATOM 837 C C . THR A 1 101 ? -58.479 -19.398 34.361 1.00 88.62 101 THR A C 1
ATOM 839 O O . THR A 1 101 ? -58.700 -20.491 34.881 1.00 88.62 101 THR A O 1
ATOM 842 N N . GLU A 1 102 ? -58.333 -18.289 35.093 1.00 83.88 102 GLU A N 1
ATOM 843 C CA . GLU A 1 102 ? -58.358 -18.289 36.567 1.00 83.88 102 GLU A CA 1
ATOM 844 C C . GLU A 1 102 ? -59.618 -18.915 37.184 1.00 83.88 102 GLU A C 1
ATOM 846 O O . GLU A 1 102 ? -59.585 -19.416 38.306 1.00 83.88 102 GLU A O 1
ATOM 851 N N . GLU A 1 103 ? -60.742 -18.844 36.469 1.00 85.69 103 GLU A N 1
ATOM 852 C CA . GLU A 1 103 ? -62.032 -19.387 36.902 1.00 85.69 103 GLU A CA 1
ATOM 853 C C . GLU A 1 103 ? -62.167 -20.889 36.627 1.00 85.69 103 GLU A C 1
ATOM 855 O O . GLU A 1 103 ? -63.044 -21.526 37.196 1.00 85.69 103 GLU A O 1
ATOM 860 N N . THR A 1 104 ? -61.332 -21.447 35.745 1.00 89.69 104 THR A N 1
ATOM 861 C CA . THR A 1 104 ? -61.515 -22.788 35.161 1.00 89.69 104 THR A CA 1
ATOM 862 C C . THR A 1 104 ? -60.336 -23.732 35.397 1.00 89.69 104 THR A C 1
ATOM 864 O O . THR A 1 104 ? -60.504 -24.950 35.362 1.00 89.69 104 THR A O 1
ATOM 867 N N . VAL A 1 105 ? -59.147 -23.197 35.693 1.00 91.75 105 VAL A N 1
ATOM 868 C CA . VAL A 1 105 ? -57.916 -23.969 35.931 1.00 91.75 105 VAL A CA 1
ATOM 869 C C . VAL A 1 105 ? -58.069 -25.016 37.039 1.00 91.75 105 VAL A C 1
ATOM 871 O O . VAL A 1 105 ? -57.539 -26.118 36.913 1.00 91.75 105 VAL A O 1
ATOM 874 N N . MET A 1 106 ? -58.847 -24.702 38.079 1.00 89.25 106 MET A N 1
ATOM 875 C CA . MET A 1 106 ? -59.090 -25.579 39.232 1.00 89.25 106 MET A CA 1
ATOM 876 C C . MET A 1 106 ? -60.011 -26.765 38.911 1.00 89.25 106 MET A C 1
ATOM 878 O O . MET A 1 106 ? -59.901 -27.796 39.566 1.00 89.25 106 MET A O 1
ATOM 882 N N . ASP A 1 107 ? -60.896 -26.636 37.919 1.00 91.50 107 ASP A N 1
ATOM 883 C CA . ASP A 1 107 ? -61.803 -27.713 37.496 1.00 91.50 107 ASP A CA 1
ATOM 884 C C . ASP A 1 107 ? -61.179 -28.575 36.380 1.00 91.50 107 ASP A C 1
ATOM 886 O O . ASP A 1 107 ? -61.456 -29.769 36.284 1.00 91.50 107 ASP A O 1
ATOM 890 N N . ILE A 1 108 ? -60.300 -27.987 35.556 1.00 93.50 108 ILE A N 1
ATOM 891 C CA . ILE A 1 108 ? -59.629 -28.670 34.436 1.00 93.50 108 ILE A CA 1
ATOM 892 C C . ILE A 1 108 ? -58.402 -29.474 34.897 1.00 93.50 108 ILE A C 1
ATOM 894 O O . ILE A 1 108 ? -58.213 -30.600 34.437 1.00 93.50 108 ILE A O 1
ATOM 898 N N . LEU A 1 109 ? -57.564 -28.933 35.793 1.00 94.31 109 LEU A N 1
ATOM 899 C CA . LEU A 1 109 ? -56.308 -29.584 36.200 1.00 94.31 109 LEU A CA 1
ATOM 900 C C . LEU A 1 109 ? -56.495 -30.996 36.805 1.00 94.31 109 LEU A C 1
ATOM 902 O O . LEU A 1 109 ? -55.752 -31.885 36.392 1.00 94.31 109 LEU A O 1
ATOM 906 N N . PRO A 1 110 ? -57.484 -31.270 37.684 1.00 93.94 110 PRO A N 1
ATOM 907 C CA . PRO A 1 110 ? -57.707 -32.623 38.204 1.00 93.94 110 PRO A CA 1
ATOM 908 C C . PRO A 1 110 ? -58.003 -33.654 37.105 1.00 93.94 110 PRO A C 1
ATOM 910 O O . PRO A 1 110 ? -57.568 -34.797 37.198 1.00 93.94 110 PRO A O 1
ATOM 913 N N . LEU A 1 111 ? -58.708 -33.250 36.041 1.00 94.69 111 LEU A N 1
ATOM 914 C CA . LEU A 1 111 ? -58.992 -34.109 34.887 1.00 94.69 111 LEU A CA 1
ATOM 915 C C . LEU A 1 111 ? -57.756 -34.267 33.987 1.00 94.69 111 LEU A C 1
ATOM 917 O O . LEU A 1 111 ? -57.511 -35.347 33.453 1.00 94.69 111 LEU A O 1
ATOM 921 N N . ALA A 1 112 ? -56.953 -33.212 33.839 1.00 94.44 112 ALA A N 1
ATOM 922 C CA . ALA A 1 112 ? -55.701 -33.269 33.091 1.00 94.44 112 ALA A CA 1
ATOM 923 C C . ALA A 1 112 ? -54.678 -34.222 33.731 1.00 94.44 112 ALA A C 1
ATOM 925 O O . ALA A 1 112 ? -54.008 -34.947 32.997 1.00 94.44 112 ALA A O 1
ATOM 926 N N . ASP A 1 113 ? -54.605 -34.259 35.063 1.00 94.94 113 ASP A N 1
ATOM 927 C CA . ASP A 1 113 ? -53.803 -35.217 35.832 1.00 94.94 113 ASP A CA 1
ATOM 928 C C . ASP A 1 113 ? -54.381 -36.642 35.760 1.00 94.94 113 ASP A C 1
ATOM 930 O O . ASP A 1 113 ? -53.694 -37.562 35.317 1.00 94.94 113 ASP A O 1
ATOM 934 N N . GLU A 1 114 ? -55.670 -36.824 36.077 1.00 94.75 114 GLU A N 1
ATOM 935 C CA . GLU A 1 114 ? -56.323 -38.143 36.100 1.00 94.75 114 GLU A CA 1
ATOM 936 C C . GLU A 1 114 ? -56.233 -38.879 34.754 1.00 94.75 114 GLU A C 1
ATOM 938 O O . GLU A 1 114 ? -55.966 -40.081 34.716 1.00 94.75 114 GLU A O 1
ATOM 943 N N . TYR A 1 115 ? -56.415 -38.160 33.641 1.00 95.00 115 TYR A N 1
ATOM 944 C CA . TYR A 1 115 ? -56.274 -38.705 32.288 1.00 95.00 115 TYR A CA 1
ATOM 945 C C . TYR A 1 115 ? -54.869 -38.484 31.692 1.00 95.00 115 TYR A C 1
ATOM 947 O O . TYR A 1 115 ? -54.634 -38.850 30.539 1.00 95.00 115 TYR A O 1
ATOM 955 N N . GLN A 1 116 ? -53.924 -37.937 32.462 1.00 95.19 116 GLN A N 1
ATOM 956 C CA . GLN A 1 116 ? -52.500 -37.780 32.128 1.00 95.19 116 GLN A CA 1
ATOM 957 C C . GLN A 1 116 ? -52.245 -37.046 30.795 1.00 95.19 116 GLN A C 1
ATOM 959 O O . GLN A 1 116 ? -51.397 -37.437 29.989 1.00 95.19 116 GLN A O 1
ATOM 964 N N . VAL A 1 117 ? -52.996 -35.970 30.540 1.00 94.94 117 VAL A N 1
ATOM 965 C CA . VAL A 1 117 ? -52.886 -35.146 29.324 1.00 94.94 117 VAL A CA 1
ATOM 966 C C . VAL A 1 117 ? -51.889 -34.010 29.562 1.00 94.94 117 VAL A C 1
ATOM 968 O O . VAL A 1 117 ? -52.259 -32.860 29.805 1.00 94.94 117 VAL A O 1
ATOM 971 N N . GLN A 1 118 ? -50.603 -34.349 29.472 1.00 91.94 118 GLN A N 1
ATOM 972 C CA . GLN A 1 118 ? -49.451 -33.495 29.798 1.00 91.94 118 GLN A CA 1
ATOM 973 C C . GLN A 1 118 ? -49.556 -32.041 29.288 1.00 91.94 118 GLN A C 1
ATOM 975 O O . GLN A 1 118 ? -49.396 -31.097 30.058 1.00 91.94 118 GLN A O 1
ATOM 980 N N . HIS A 1 119 ? -49.919 -31.836 28.017 1.00 89.62 119 HIS A N 1
ATOM 981 C CA . HIS A 1 119 ? -50.036 -30.496 27.418 1.00 89.62 119 HIS A CA 1
ATOM 982 C C . HIS A 1 119 ? -51.134 -29.614 28.057 1.00 89.62 119 HIS A C 1
ATOM 984 O O . HIS A 1 119 ? -51.106 -28.386 27.955 1.00 89.62 119 HIS A O 1
ATOM 990 N N . VAL A 1 120 ? -52.123 -30.219 28.720 1.00 92.69 120 VAL A N 1
ATOM 991 C CA . VAL A 1 120 ? -53.158 -29.496 29.475 1.00 92.69 120 VAL A CA 1
ATOM 992 C C . VAL A 1 120 ? -52.663 -29.175 30.883 1.00 92.69 120 VAL A C 1
ATOM 994 O O . VAL A 1 120 ? -52.878 -28.057 31.344 1.00 92.69 120 VAL A O 1
ATOM 997 N N . ILE A 1 121 ? -51.917 -30.087 31.519 1.00 92.88 121 ILE A N 1
ATOM 998 C CA . ILE A 1 121 ? -51.226 -29.829 32.795 1.00 92.88 121 ILE A CA 1
ATOM 999 C C . ILE A 1 121 ? -50.271 -28.633 32.641 1.00 92.88 121 ILE A C 1
ATOM 1001 O O . ILE A 1 121 ? -50.270 -27.734 33.480 1.00 92.88 121 ILE A O 1
ATOM 1005 N N . GLU A 1 122 ? -49.535 -28.546 31.530 1.00 92.06 122 GLU A N 1
ATOM 1006 C CA . GLU A 1 122 ? -48.660 -27.412 31.194 1.00 92.06 122 GLU A CA 1
ATOM 1007 C C . GLU A 1 122 ? -49.433 -26.089 31.039 1.00 92.06 122 GLU A C 1
ATOM 1009 O O . GLU A 1 122 ? -49.036 -25.074 31.612 1.00 92.06 122 GLU A O 1
ATOM 1014 N N . LYS A 1 123 ? -50.582 -26.089 30.343 1.00 91.56 123 LYS A N 1
ATOM 1015 C CA . LYS A 1 123 ? -51.462 -24.904 30.236 1.00 91.56 123 LYS A CA 1
ATOM 1016 C C . LYS A 1 123 ? -52.009 -24.466 31.595 1.00 91.56 123 LYS A C 1
ATOM 1018 O O . LYS A 1 123 ? -52.010 -23.275 31.899 1.00 91.56 123 LYS A O 1
ATOM 1023 N N . CYS A 1 124 ? -52.455 -25.414 32.419 1.00 93.69 124 CYS A N 1
ATOM 1024 C CA . CYS A 1 124 ? -52.899 -25.150 33.785 1.00 93.69 124 CYS A CA 1
ATOM 1025 C C . CYS A 1 124 ? -51.761 -24.568 34.637 1.00 93.69 124 CYS A C 1
ATOM 1027 O O . CYS A 1 124 ? -51.959 -23.558 35.306 1.00 93.69 124 CYS A O 1
ATOM 1029 N N . THR A 1 125 ? -50.559 -25.139 34.545 1.00 94.25 125 THR A N 1
ATOM 1030 C CA . THR A 1 125 ? -49.345 -24.661 35.228 1.00 94.25 125 THR A CA 1
ATOM 1031 C C . THR A 1 125 ? -49.014 -23.224 34.828 1.00 94.25 125 THR A C 1
ATOM 1033 O O . THR A 1 125 ? -48.859 -22.372 35.698 1.00 94.25 125 THR A O 1
ATOM 1036 N N . SER A 1 126 ? -49.000 -22.917 33.526 1.00 92.88 126 SER A N 1
ATOM 1037 C CA . SER A 1 126 ? -48.776 -21.556 33.023 1.00 92.88 126 SER A CA 1
ATOM 1038 C C . SER A 1 126 ? -49.843 -20.572 33.512 1.00 92.88 126 SER A C 1
ATOM 1040 O O . SER A 1 126 ? -49.506 -19.448 33.865 1.00 92.88 126 SER A O 1
ATOM 1042 N N . CYS A 1 127 ? -51.115 -20.982 33.584 1.00 91.75 127 CYS A N 1
ATOM 1043 C CA . CYS A 1 127 ? -52.189 -20.141 34.119 1.00 91.75 127 CYS A CA 1
ATOM 1044 C C . CYS A 1 127 ? -52.007 -19.846 35.620 1.00 91.75 127 CYS A C 1
ATOM 1046 O O . CYS A 1 127 ? -52.269 -18.727 36.056 1.00 91.75 127 CYS A O 1
ATOM 1048 N N . LEU A 1 128 ? -51.547 -20.821 36.413 1.00 92.06 128 LEU A N 1
ATOM 1049 C CA . LEU A 1 128 ? -51.263 -20.629 37.842 1.00 92.06 128 LEU A CA 1
ATOM 1050 C C . LEU A 1 128 ? -50.028 -19.739 38.069 1.00 92.06 128 LEU A C 1
ATOM 1052 O O . LEU A 1 128 ? -50.043 -18.910 38.977 1.00 92.06 128 LEU A O 1
ATOM 1056 N N . VAL A 1 129 ? -48.998 -19.854 37.221 1.00 90.88 129 VAL A N 1
ATOM 1057 C CA . VAL A 1 129 ? -47.843 -18.937 37.213 1.00 90.88 129 VAL A CA 1
ATOM 1058 C C . VAL A 1 129 ? -48.293 -17.502 36.927 1.00 90.88 129 VAL A C 1
ATOM 1060 O O . VAL A 1 129 ? -48.012 -16.605 37.721 1.00 90.88 129 VAL A O 1
ATOM 1063 N N . ASP A 1 130 ? -49.078 -17.301 35.864 1.00 88.62 130 ASP A N 1
ATOM 1064 C CA . ASP A 1 130 ? -49.669 -16.009 35.494 1.00 88.62 130 ASP A CA 1
ATOM 1065 C C . ASP A 1 130 ? -50.472 -15.376 36.646 1.00 88.62 130 ASP A C 1
ATOM 1067 O O . ASP A 1 130 ? -50.414 -14.165 36.853 1.00 88.62 130 ASP A O 1
ATOM 1071 N N . MET A 1 131 ? -51.228 -16.181 37.402 1.00 86.81 131 MET A N 1
ATOM 1072 C CA . MET A 1 131 ? -52.022 -15.714 38.547 1.00 86.81 131 MET A CA 1
ATOM 1073 C C . MET A 1 131 ? -51.162 -15.238 39.722 1.00 86.81 131 MET A C 1
ATOM 1075 O O . MET A 1 131 ? -51.543 -14.283 40.396 1.00 86.81 131 MET A O 1
ATOM 1079 N N . ILE A 1 132 ? -50.019 -15.880 39.981 1.00 86.38 132 ILE A N 1
ATOM 1080 C CA . ILE A 1 132 ? -49.104 -15.475 41.061 1.00 86.38 132 ILE A CA 1
ATOM 1081 C C . ILE A 1 132 ? -48.262 -14.258 40.640 1.00 86.38 132 ILE A C 1
ATOM 1083 O O . ILE A 1 132 ? -48.000 -13.391 41.469 1.00 86.38 132 ILE A O 1
ATOM 1087 N N . GLN A 1 133 ? -47.869 -14.155 39.365 1.00 81.81 133 GLN A N 1
ATOM 1088 C CA . GLN A 1 133 ? -46.960 -13.105 38.879 1.00 81.81 133 GLN A CA 1
ATOM 1089 C C . GLN A 1 133 ? -47.628 -11.758 38.546 1.00 81.81 133 GLN A C 1
ATOM 1091 O O . GLN A 1 133 ? -46.941 -10.743 38.492 1.00 81.81 133 GLN A O 1
ATOM 1096 N N . LYS A 1 134 ? -48.952 -11.686 38.345 1.00 66.94 134 LYS A N 1
ATOM 1097 C CA . LYS A 1 134 ? -49.661 -10.431 37.980 1.00 66.94 134 LYS A CA 1
ATOM 1098 C C . LYS A 1 134 ? -49.894 -9.450 39.147 1.00 66.94 134 LYS A C 1
ATOM 1100 O O . LYS A 1 134 ? -50.776 -8.591 39.070 1.00 66.94 134 LYS A O 1
ATOM 1105 N N . SER A 1 135 ? -49.096 -9.543 40.211 1.00 52.00 135 SER A N 1
ATOM 1106 C CA . SER A 1 135 ? -49.198 -8.737 41.438 1.00 52.00 135 SER A CA 1
ATOM 1107 C C . SER A 1 135 ? -49.106 -7.223 41.221 1.00 52.00 135 SER A C 1
ATOM 1109 O O . SER A 1 135 ? -49.737 -6.475 41.964 1.00 52.00 135 SER A O 1
ATOM 1111 N N . ASP A 1 136 ? -48.396 -6.769 40.183 1.00 46.84 136 ASP A N 1
ATOM 1112 C CA . ASP A 1 136 ? -48.013 -5.365 39.929 1.00 46.84 136 ASP A CA 1
ATOM 1113 C C . ASP A 1 136 ? -49.170 -4.365 39.741 1.00 46.84 136 ASP A C 1
ATOM 1115 O O . ASP A 1 136 ? -48.937 -3.171 39.538 1.00 46.84 136 ASP A O 1
ATOM 1119 N N . LYS A 1 137 ? -50.430 -4.822 39.758 1.00 49.16 137 LYS A N 1
ATOM 1120 C CA . LYS A 1 137 ? -51.607 -3.941 39.670 1.00 49.16 137 LYS A CA 1
ATOM 1121 C C . LYS A 1 137 ? -52.673 -4.233 40.714 1.00 49.16 137 LYS A C 1
ATOM 1123 O O . LYS A 1 137 ? -53.218 -3.279 41.255 1.00 49.16 137 LYS A O 1
ATOM 1128 N N . HIS A 1 138 ? -52.999 -5.498 40.971 1.00 57.59 138 HIS A N 1
ATOM 1129 C CA . HIS A 1 138 ? -53.888 -5.934 42.055 1.00 57.59 138 HIS A CA 1
ATOM 1130 C C . HIS A 1 138 ? -53.444 -7.343 42.494 1.00 57.59 138 HIS A C 1
ATOM 1132 O O . HIS A 1 138 ? -53.425 -8.235 41.644 1.00 57.59 138 HIS A O 1
ATOM 1138 N N . PRO A 1 139 ? -53.111 -7.590 43.775 1.00 63.00 139 PRO A N 1
ATOM 1139 C CA . PRO A 1 139 ? -52.810 -8.940 44.247 1.00 63.00 139 PRO A CA 1
ATOM 1140 C C . PRO A 1 139 ? -54.065 -9.823 44.199 1.00 63.00 139 PRO A C 1
ATOM 1142 O O . PRO A 1 139 ? -55.179 -9.359 44.461 1.00 63.00 139 PRO A O 1
ATOM 1145 N N . ILE A 1 140 ? -53.894 -11.109 43.880 1.00 81.19 140 ILE A N 1
ATOM 1146 C CA . ILE A 1 140 ? -55.005 -12.068 43.891 1.00 81.19 140 ILE A CA 1
ATOM 1147 C C . ILE A 1 140 ? -55.544 -12.270 45.318 1.00 81.19 140 ILE A C 1
ATOM 1149 O O . ILE A 1 140 ? -54.836 -12.105 46.307 1.00 81.19 140 ILE A O 1
ATOM 1153 N N . GLY A 1 141 ? -56.824 -12.632 45.449 1.00 81.81 141 GLY A N 1
ATOM 1154 C CA . GLY A 1 141 ? -57.418 -12.892 46.766 1.00 81.81 141 GLY A CA 1
ATOM 1155 C C . GLY A 1 141 ? -56.698 -14.033 47.495 1.00 81.81 141 GLY A C 1
ATOM 1156 O O . GLY A 1 141 ? -56.389 -15.053 46.877 1.00 81.81 141 GLY A O 1
ATOM 1157 N N . VAL A 1 142 ? -56.462 -13.890 48.805 1.00 83.38 142 VAL A N 1
ATOM 1158 C CA . VAL A 1 142 ? -55.668 -14.854 49.594 1.00 83.38 142 VAL A CA 1
ATOM 1159 C C . VAL A 1 142 ? -56.224 -16.288 49.513 1.00 83.38 142 VAL A C 1
ATOM 1161 O O . VAL A 1 142 ? -55.455 -17.241 49.425 1.00 83.38 142 VAL A O 1
ATOM 1164 N N . ASP A 1 143 ? -57.547 -16.456 49.417 1.00 83.62 143 ASP A N 1
ATOM 1165 C CA . ASP A 1 143 ? -58.207 -17.748 49.187 1.00 83.62 143 ASP A CA 1
ATOM 1166 C C . ASP A 1 143 ? -57.868 -18.370 47.823 1.00 83.62 143 ASP A C 1
ATOM 1168 O O . ASP A 1 143 ? -57.677 -19.584 47.726 1.00 83.62 143 ASP A O 1
ATOM 1172 N N . LYS A 1 144 ? -57.773 -17.556 46.757 1.00 85.56 144 LYS A N 1
ATOM 1173 C CA . LYS A 1 144 ? -57.302 -18.017 45.438 1.00 85.56 144 LYS A CA 1
ATOM 1174 C C . LYS A 1 144 ? -55.832 -18.422 45.533 1.00 85.56 144 LYS A C 1
ATOM 1176 O O . LYS A 1 144 ? -55.490 -19.507 45.073 1.00 85.56 144 LYS A O 1
ATOM 1181 N N . TYR A 1 145 ? -54.992 -17.591 46.152 1.00 88.19 145 TYR A N 1
ATOM 1182 C CA . TYR A 1 145 ? -53.561 -17.852 46.326 1.00 88.19 145 TYR A CA 1
ATOM 1183 C C . TYR A 1 145 ? -53.307 -19.176 47.068 1.00 88.19 145 TYR A C 1
ATOM 1185 O O . TYR A 1 145 ? -52.678 -20.075 46.514 1.00 88.19 145 TYR A O 1
ATOM 1193 N N . LEU A 1 146 ? -53.893 -19.364 48.257 1.00 87.25 146 LEU A N 1
ATOM 1194 C CA . LEU A 1 146 ? -53.756 -20.600 49.043 1.00 87.25 146 LEU A CA 1
ATOM 1195 C C . LEU A 1 146 ? -54.293 -21.840 48.302 1.00 87.25 146 LEU A C 1
ATOM 1197 O O . LEU A 1 146 ? -53.716 -22.921 48.419 1.00 87.25 146 LEU A O 1
ATOM 1201 N N . ARG A 1 147 ? -55.351 -21.702 47.488 1.00 87.19 147 ARG A N 1
ATOM 1202 C CA . ARG A 1 147 ? -55.824 -22.790 46.612 1.00 87.19 147 ARG A CA 1
ATOM 1203 C C . ARG A 1 147 ? -54.842 -23.116 45.485 1.00 87.19 147 ARG A C 1
ATOM 1205 O O . ARG A 1 147 ? -54.670 -24.295 45.191 1.00 87.19 147 ARG A O 1
ATOM 1212 N N . CYS A 1 148 ? -54.179 -22.118 44.893 1.00 89.06 148 CYS A N 1
ATOM 1213 C CA . CYS A 1 148 ? -53.111 -22.346 43.913 1.00 89.06 148 CYS A CA 1
ATOM 1214 C C . CYS A 1 148 ? -51.954 -23.132 44.539 1.00 89.06 148 CYS A C 1
ATOM 1216 O O . CYS A 1 148 ? -51.487 -24.087 43.930 1.00 89.06 148 CYS A O 1
ATOM 1218 N N . LEU A 1 149 ? -51.556 -22.794 45.772 1.00 89.81 149 LEU A N 1
ATOM 1219 C CA . LEU A 1 149 ? -50.503 -23.513 46.496 1.00 89.81 149 LEU A CA 1
ATOM 1220 C C . LEU A 1 149 ? -50.876 -24.970 46.790 1.00 89.81 149 LEU A C 1
ATOM 1222 O O . LEU A 1 149 ? -50.115 -25.869 46.450 1.00 89.81 149 LEU A O 1
ATOM 1226 N N . ASN A 1 150 ? -52.072 -25.219 47.341 1.00 88.88 150 ASN A N 1
ATOM 1227 C CA . ASN A 1 150 ? -52.576 -26.578 47.578 1.00 88.88 150 ASN A CA 1
ATOM 1228 C C . ASN A 1 150 ? -52.538 -27.414 46.290 1.00 88.88 150 ASN A C 1
ATOM 1230 O O . ASN A 1 150 ? -52.176 -28.583 46.326 1.00 88.88 150 ASN A O 1
ATOM 1234 N N . TYR A 1 151 ? -52.964 -26.850 45.155 1.00 89.38 151 TYR A N 1
ATOM 1235 C CA . TYR A 1 151 ? -52.964 -27.569 43.877 1.00 89.38 151 TYR A CA 1
ATOM 1236 C C . TYR A 1 151 ? -51.532 -27.769 43.357 1.00 89.38 151 TYR A C 1
ATOM 1238 O O . TYR A 1 151 ? -51.218 -28.837 42.840 1.00 89.38 151 TYR A O 1
ATOM 1246 N N . ALA A 1 152 ? -50.643 -26.793 43.548 1.00 92.00 152 ALA A N 1
ATOM 1247 C CA . ALA A 1 152 ? -49.239 -26.915 43.180 1.00 92.00 152 ALA A CA 1
ATOM 1248 C C . ALA A 1 152 ? -48.510 -28.009 43.977 1.00 92.00 152 ALA A C 1
ATOM 1250 O O . ALA A 1 152 ? -47.741 -28.759 43.386 1.00 92.00 152 ALA A O 1
ATOM 1251 N N . GLU A 1 153 ? -48.778 -28.158 45.277 1.00 90.75 153 GLU A N 1
ATOM 1252 C CA . GLU A 1 153 ? -48.227 -29.261 46.077 1.00 90.75 153 GLU A CA 1
ATOM 1253 C C . GLU A 1 153 ? -48.888 -30.602 45.720 1.00 90.75 153 GLU A C 1
ATOM 1255 O O . GLU A 1 153 ? -48.189 -31.590 45.506 1.00 90.75 153 GLU A O 1
ATOM 1260 N N . GLN A 1 154 ? -50.220 -30.639 45.578 1.00 90.44 154 GLN A N 1
ATOM 1261 C CA . GLN A 1 154 ? -50.972 -31.862 45.261 1.00 90.44 154 GLN A CA 1
ATOM 1262 C C . GLN A 1 154 ? -50.579 -32.484 43.910 1.00 90.44 154 GLN A C 1
ATOM 1264 O O . GLN A 1 154 ? -50.482 -33.705 43.818 1.00 90.44 154 GLN A O 1
ATOM 1269 N N . TYR A 1 155 ? -50.353 -31.661 42.881 1.00 91.50 155 TYR A N 1
ATOM 1270 C CA . TYR A 1 155 ? -49.975 -32.101 41.531 1.00 91.50 155 TYR A CA 1
ATOM 1271 C C . TYR A 1 155 ? -48.478 -31.880 41.223 1.00 91.50 155 TYR A C 1
ATOM 1273 O O . TYR A 1 155 ? -48.064 -31.973 40.071 1.00 91.50 155 TYR A O 1
ATOM 1281 N N . ASN A 1 156 ? -47.658 -31.588 42.244 1.00 90.81 156 ASN A N 1
ATOM 1282 C CA . ASN A 1 156 ? -46.203 -31.389 42.153 1.00 90.81 156 ASN A CA 1
ATOM 1283 C C . ASN A 1 156 ? -45.753 -30.391 41.054 1.00 90.81 156 ASN A C 1
ATOM 1285 O O . ASN A 1 156 ? -44.799 -30.629 40.308 1.00 90.81 156 ASN A O 1
ATOM 1289 N N . LEU A 1 157 ? -46.453 -29.258 40.938 1.00 93.62 157 LEU A N 1
ATOM 1290 C CA . LEU A 1 157 ? -46.215 -28.229 39.922 1.00 93.62 157 LEU A CA 1
ATOM 1291 C C . LEU A 1 157 ? -45.021 -27.343 40.301 1.00 93.62 157 LEU A C 1
ATOM 1293 O O . LEU A 1 157 ? -45.180 -26.212 40.766 1.00 93.62 157 LEU A O 1
ATOM 1297 N N . THR A 1 158 ? -43.811 -27.858 40.085 1.00 92.00 158 THR A N 1
ATOM 1298 C CA . THR A 1 158 ? -42.541 -27.219 40.475 1.00 92.00 158 THR A CA 1
ATOM 1299 C C . THR A 1 158 ? -42.429 -25.747 40.063 1.00 92.00 158 THR A C 1
ATOM 1301 O O . THR A 1 158 ? -42.005 -24.935 40.879 1.00 92.00 158 THR A O 1
ATOM 1304 N N . SER A 1 159 ? -42.877 -25.371 38.859 1.00 91.38 159 SER A N 1
ATOM 1305 C CA . SER A 1 159 ? -42.853 -23.982 38.362 1.00 91.38 159 SER A CA 1
ATOM 1306 C C . SER A 1 159 ? -43.768 -23.014 39.124 1.00 91.38 159 SER A C 1
ATOM 1308 O O . SER A 1 159 ? -43.530 -21.810 39.101 1.00 91.38 159 SER A O 1
ATOM 1310 N N . VAL A 1 160 ? -44.818 -23.520 39.781 1.00 91.62 160 VAL A N 1
ATOM 1311 C CA . VAL A 1 160 ? -45.716 -22.730 40.643 1.00 91.62 160 VAL A CA 1
ATOM 1312 C C . VAL A 1 160 ? -45.153 -22.679 42.065 1.00 91.62 160 VAL A C 1
ATOM 1314 O O . VAL A 1 160 ? -45.156 -21.622 42.692 1.00 91.62 160 VAL A O 1
ATOM 1317 N N . LEU A 1 161 ? -44.609 -23.800 42.554 1.00 91.81 161 LEU A N 1
ATOM 1318 C CA . LEU A 1 161 ? -43.970 -23.885 43.871 1.00 91.81 161 LEU A CA 1
ATOM 1319 C C . LEU A 1 161 ? -42.740 -22.971 43.973 1.00 91.81 161 LEU A C 1
ATOM 1321 O O . LEU A 1 161 ? -42.618 -22.233 44.942 1.00 91.81 161 LEU A O 1
ATOM 1325 N N . SER A 1 162 ? -41.879 -22.925 42.952 1.00 90.50 162 SER A N 1
ATOM 1326 C CA . SER A 1 162 ? -40.644 -22.125 42.976 1.00 90.50 162 SER A CA 1
ATOM 1327 C C . SER A 1 162 ? -40.864 -20.608 43.039 1.00 90.50 162 SER A C 1
ATOM 1329 O O . SER A 1 162 ? -39.950 -19.876 43.405 1.00 90.50 162 SER A O 1
ATOM 1331 N N . ILE A 1 163 ? -42.049 -20.118 42.656 1.00 89.50 163 ILE A N 1
ATOM 1332 C CA . ILE A 1 163 ? -42.409 -18.689 42.719 1.00 89.50 163 ILE A CA 1
ATOM 1333 C C . ILE A 1 163 ? -43.336 -18.360 43.897 1.00 89.50 163 ILE A C 1
ATOM 1335 O O . ILE A 1 163 ? -43.514 -17.185 44.227 1.00 89.50 163 ILE A O 1
ATOM 1339 N N . ALA A 1 164 ? -43.932 -19.377 44.526 1.00 88.69 164 ALA A N 1
ATOM 1340 C CA . ALA A 1 164 ? -44.909 -19.208 45.590 1.00 88.69 164 ALA A CA 1
ATOM 1341 C C . ALA A 1 164 ? -44.357 -18.432 46.801 1.00 88.69 164 ALA A C 1
ATOM 1343 O O . ALA A 1 164 ? -44.996 -17.450 47.171 1.00 88.69 164 ALA A O 1
ATOM 1344 N N . PRO A 1 165 ? -43.173 -18.742 47.372 1.00 89.62 165 PRO A N 1
ATOM 1345 C CA . PRO A 1 165 ? -42.599 -17.968 48.478 1.00 89.62 165 PRO A CA 1
ATOM 1346 C C . PRO A 1 165 ? -42.563 -16.455 48.216 1.00 89.62 165 PRO A C 1
ATOM 1348 O O . PRO A 1 165 ? -43.045 -15.664 49.031 1.00 89.62 165 PRO A O 1
ATOM 1351 N N . ASN A 1 166 ? -42.102 -16.062 47.025 1.00 84.38 166 ASN A N 1
ATOM 1352 C CA . ASN A 1 166 ? -42.002 -14.663 46.618 1.00 84.38 166 ASN A CA 1
ATOM 1353 C C . ASN A 1 166 ? -43.377 -14.002 46.395 1.00 84.38 166 ASN A C 1
ATOM 1355 O O . ASN A 1 166 ? -43.547 -12.837 46.728 1.00 84.38 166 ASN A O 1
ATOM 1359 N N . GLY A 1 167 ? -44.382 -14.727 45.892 1.00 82.06 167 GLY A N 1
ATOM 1360 C CA . GLY A 1 167 ? -45.762 -14.220 45.829 1.00 82.06 167 GLY A CA 1
ATOM 1361 C C . GLY A 1 167 ? -46.453 -14.150 47.201 1.00 82.06 167 GLY A C 1
ATOM 1362 O O . GLY A 1 167 ? -47.327 -13.315 47.428 1.00 82.06 167 GLY A O 1
ATOM 1363 N N . GLY A 1 168 ? -46.057 -15.014 48.138 1.00 81.12 168 GLY A N 1
ATOM 1364 C CA . GLY A 1 168 ? -46.644 -15.125 49.474 1.00 81.12 168 GLY A CA 1
ATOM 1365 C C . GLY A 1 168 ? -46.248 -14.006 50.434 1.00 81.12 168 GLY A C 1
ATOM 1366 O O . GLY A 1 168 ? -47.024 -13.661 51.329 1.00 81.12 168 GLY A O 1
ATOM 1367 N N . ARG A 1 169 ? -45.066 -13.413 50.232 1.00 80.75 169 ARG A N 1
ATOM 1368 C CA . ARG A 1 169 ? -44.499 -12.366 51.095 1.00 80.75 169 ARG A CA 1
ATOM 1369 C C . ARG A 1 169 ? -45.379 -11.112 51.203 1.00 80.75 169 ARG A C 1
ATOM 1371 O O . ARG A 1 169 ? -45.312 -10.423 52.218 1.00 80.75 169 ARG A O 1
ATOM 1378 N N . GLU A 1 170 ? -46.218 -10.833 50.203 1.00 76.50 170 GLU A N 1
ATOM 1379 C CA . GLU A 1 170 ? -47.092 -9.649 50.145 1.00 76.50 170 GLU A CA 1
ATOM 1380 C C . GLU A 1 170 ? -48.286 -9.749 51.120 1.00 76.50 170 GLU A C 1
ATOM 1382 O O . GLU A 1 170 ? -48.783 -8.742 51.626 1.00 76.50 170 GLU A O 1
ATOM 1387 N N . TYR A 1 171 ? -48.730 -10.963 51.469 1.00 78.81 171 TYR A N 1
ATOM 1388 C CA . TYR A 1 171 ? -49.848 -11.161 52.398 1.00 78.81 171 TYR A CA 1
ATOM 1389 C C . TYR A 1 171 ? -49.408 -11.017 53.863 1.00 78.81 171 TYR A C 1
ATOM 1391 O O . TYR A 1 171 ? -48.274 -11.317 54.248 1.00 78.81 171 TYR A O 1
ATOM 1399 N N . THR A 1 172 ? -50.321 -10.588 54.737 1.00 77.00 172 THR A N 1
ATOM 1400 C CA . THR A 1 172 ? -50.069 -10.593 56.188 1.00 77.00 172 THR A CA 1
ATOM 1401 C C . THR A 1 172 ? -50.166 -12.015 56.754 1.00 77.00 172 THR A C 1
ATOM 1403 O O . THR A 1 172 ? -50.940 -12.841 56.264 1.00 77.00 172 THR A O 1
ATOM 1406 N N . ILE A 1 173 ? -49.446 -12.288 57.848 1.00 74.81 173 ILE A N 1
ATOM 1407 C CA . ILE A 1 173 ? -49.512 -13.579 58.560 1.00 74.81 173 ILE A CA 1
ATOM 1408 C C . ILE A 1 173 ? -50.936 -13.853 59.087 1.00 74.81 173 ILE A C 1
ATOM 1410 O O . ILE A 1 173 ? -51.351 -15.005 59.173 1.00 74.81 173 ILE A O 1
ATOM 1414 N N . LEU A 1 174 ? -51.708 -12.803 59.393 1.00 72.56 174 LEU A N 1
ATOM 1415 C CA . LEU A 1 174 ? -53.121 -12.904 59.773 1.00 72.56 174 LEU A CA 1
ATOM 1416 C C . LEU A 1 174 ? -54.001 -13.321 58.586 1.00 72.56 174 LEU A C 1
ATOM 1418 O O . LEU A 1 174 ? -54.760 -14.277 58.707 1.00 72.56 174 LEU A O 1
ATOM 1422 N N . SER A 1 175 ? -53.861 -12.678 57.421 1.00 73.44 175 SER A N 1
ATOM 1423 C CA . SER A 1 175 ? -54.612 -13.061 56.213 1.00 73.44 175 SER A CA 1
ATOM 1424 C C . SER A 1 175 ? -54.286 -14.479 55.737 1.00 73.44 175 SER A C 1
ATOM 1426 O O . SER A 1 175 ? -55.194 -15.191 55.323 1.00 73.44 175 SER A O 1
ATOM 1428 N N . LEU A 1 176 ? -53.028 -14.922 55.855 1.00 72.88 176 LEU A N 1
ATOM 1429 C CA . LEU A 1 176 ? -52.625 -16.288 55.498 1.00 72.88 176 LEU A CA 1
ATOM 1430 C C . LEU A 1 176 ? -53.203 -17.363 56.437 1.00 72.88 176 LEU A C 1
ATOM 1432 O O . LEU A 1 176 ? -53.319 -18.505 56.017 1.00 72.88 176 LEU A O 1
ATOM 1436 N N . LYS A 1 177 ? -53.585 -17.018 57.676 1.00 71.88 177 LYS A N 1
ATOM 1437 C CA . LYS A 1 177 ? -54.159 -17.949 58.673 1.00 71.88 177 LYS A CA 1
ATOM 1438 C C . LYS A 1 177 ? -55.691 -17.958 58.732 1.00 71.88 177 LYS A C 1
ATOM 1440 O O . LYS A 1 177 ? -56.272 -18.774 59.439 1.00 71.88 177 LYS A O 1
ATOM 1445 N N . ASN A 1 178 ? -56.364 -17.032 58.052 1.00 57.97 178 ASN A N 1
ATOM 1446 C CA . ASN A 1 178 ? -57.765 -16.699 58.347 1.00 57.97 178 ASN A CA 1
ATOM 1447 C C . ASN A 1 178 ? -58.821 -17.565 57.627 1.00 57.97 178 ASN A C 1
ATOM 1449 O O . ASN A 1 178 ? -59.997 -17.206 57.632 1.00 57.97 178 ASN A O 1
ATOM 1453 N N . THR A 1 179 ? -58.427 -18.671 56.988 1.00 55.56 179 THR A N 1
ATOM 1454 C CA . THR A 1 179 ? -59.291 -19.410 56.041 1.00 55.56 179 THR A CA 1
ATOM 1455 C C . THR A 1 179 ? -59.429 -20.909 56.327 1.00 55.56 179 THR A C 1
ATOM 1457 O O . THR A 1 179 ? -60.327 -21.542 55.775 1.00 55.56 179 THR A O 1
ATOM 1460 N N . GLY A 1 180 ? -58.537 -21.513 57.125 1.00 59.66 180 GLY A N 1
ATOM 1461 C CA . GLY A 1 180 ? -58.452 -22.976 57.284 1.00 59.66 180 GLY A CA 1
ATOM 1462 C C . GLY A 1 180 ? -58.046 -23.729 56.004 1.00 59.66 180 GLY A C 1
ATOM 1463 O O . GLY A 1 180 ? -58.006 -24.958 55.981 1.00 59.66 180 GLY A O 1
ATOM 1464 N N . ILE A 1 181 ? -57.738 -23.010 54.918 1.00 58.75 181 ILE A N 1
ATOM 1465 C CA . ILE A 1 181 ? -57.144 -23.572 53.697 1.00 58.75 181 ILE A CA 1
ATOM 1466 C C . ILE A 1 181 ? -55.630 -23.716 53.891 1.00 58.75 181 ILE A C 1
ATOM 1468 O O . ILE A 1 181 ? -55.020 -24.604 53.301 1.00 58.75 181 ILE A O 1
ATOM 1472 N N . ASP A 1 182 ? -55.022 -22.905 54.761 1.00 61.78 182 ASP A N 1
ATOM 1473 C CA . ASP A 1 182 ? -53.597 -22.994 55.058 1.00 61.78 182 ASP A CA 1
ATOM 1474 C C . ASP A 1 182 ? -53.220 -24.315 55.743 1.00 61.78 182 ASP A C 1
ATOM 1476 O O . ASP A 1 182 ? -52.117 -24.803 55.534 1.00 61.78 182 ASP A O 1
ATOM 1480 N N . GLU A 1 183 ? -54.111 -24.961 56.503 1.00 67.00 183 GLU A N 1
ATOM 1481 C CA . GLU A 1 183 ? -53.878 -26.315 57.045 1.00 67.00 183 GLU A CA 1
ATOM 1482 C C . GLU A 1 183 ? -53.591 -27.371 55.959 1.00 67.00 183 GLU A C 1
ATOM 1484 O O . GLU A 1 183 ? -53.088 -28.447 56.275 1.00 67.00 183 GLU A O 1
ATOM 1489 N N . LYS A 1 184 ? -53.872 -27.064 54.685 1.00 69.56 184 LYS A N 1
ATOM 1490 C CA . LYS A 1 184 ? -53.663 -27.960 53.543 1.00 69.56 184 LYS A CA 1
ATOM 1491 C C . LYS A 1 184 ? -52.344 -27.752 52.799 1.00 69.56 184 LYS A C 1
ATOM 1493 O O . LYS A 1 184 ? -52.031 -28.580 51.951 1.00 69.56 184 LYS A O 1
ATOM 1498 N N . ILE A 1 185 ? -51.598 -26.680 53.092 1.00 83.75 185 ILE A N 1
ATOM 1499 C CA . ILE A 1 185 ? -50.260 -26.460 52.517 1.00 83.75 185 ILE A CA 1
ATOM 1500 C C . ILE A 1 185 ? -49.161 -26.893 53.491 1.00 83.75 185 ILE A C 1
ATOM 1502 O O . ILE A 1 185 ? -49.316 -26.768 54.712 1.00 83.75 185 ILE A O 1
ATOM 1506 N N . SER A 1 186 ? -48.049 -27.408 52.966 1.00 86.31 186 SER A N 1
ATOM 1507 C CA . SER A 1 186 ? -47.004 -28.020 53.787 1.00 86.31 186 SER A CA 1
ATOM 1508 C C . SER A 1 186 ? -46.317 -27.029 54.731 1.00 86.31 186 SER A C 1
ATOM 1510 O O . SER A 1 186 ? -46.209 -25.827 54.479 1.00 86.31 186 SER A O 1
ATOM 1512 N N . THR A 1 187 ? -45.785 -27.544 55.843 1.00 81.44 187 THR A N 1
ATOM 1513 C CA . THR A 1 187 ? -44.981 -26.738 56.774 1.00 81.44 187 THR A CA 1
ATOM 1514 C C . THR A 1 187 ? -43.695 -26.214 56.124 1.00 81.44 187 THR A C 1
ATOM 1516 O O . THR A 1 187 ? -43.231 -25.152 56.523 1.00 81.44 187 THR A O 1
ATOM 1519 N N . GLY A 1 188 ? -43.158 -26.904 55.108 1.00 83.62 188 GLY A N 1
ATOM 1520 C CA . GLY A 1 188 ? -42.013 -26.434 54.321 1.00 83.62 188 GLY A CA 1
ATOM 1521 C C . GLY A 1 188 ? -42.356 -25.169 53.539 1.00 83.62 188 GLY A C 1
ATOM 1522 O O . GLY A 1 188 ? -41.780 -24.118 53.798 1.00 83.62 188 GLY A O 1
ATOM 1523 N N . LEU A 1 189 ? -43.392 -25.224 52.698 1.00 86.06 189 LEU A N 1
ATOM 1524 C CA . LEU A 1 189 ? -43.836 -24.069 51.912 1.00 86.06 189 LEU A CA 1
ATOM 1525 C C . LEU A 1 189 ? -44.289 -22.892 52.802 1.00 86.06 189 LEU A C 1
ATOM 1527 O O . LEU A 1 189 ? -44.043 -21.731 52.475 1.00 86.06 189 LEU A O 1
ATOM 1531 N N . LYS A 1 190 ? -44.884 -23.166 53.977 1.00 85.56 190 LYS A N 1
ATOM 1532 C CA . LYS A 1 190 ? -45.155 -22.130 54.995 1.00 85.56 190 LYS A CA 1
ATOM 1533 C C . LYS A 1 190 ? -43.881 -21.470 55.531 1.00 85.56 190 LYS A C 1
ATOM 1535 O O . LYS A 1 190 ? -43.899 -20.261 55.749 1.00 85.56 190 LYS A O 1
ATOM 1540 N N . MET A 1 191 ? -42.810 -22.231 55.764 1.00 82.44 191 MET A N 1
ATOM 1541 C CA . MET A 1 191 ? -41.519 -21.683 56.194 1.00 82.44 191 MET A CA 1
ATOM 1542 C C . MET A 1 191 ? -40.869 -20.859 55.083 1.00 82.44 191 MET A C 1
ATOM 1544 O O . MET A 1 191 ? -40.470 -19.734 55.349 1.00 82.44 191 MET A O 1
ATOM 1548 N N . GLU A 1 192 ? -40.860 -21.335 53.838 1.00 87.31 192 GLU A N 1
ATOM 1549 C CA . GLU A 1 192 ? -40.292 -20.599 52.697 1.00 87.31 192 GLU A CA 1
ATOM 1550 C C . GLU A 1 192 ? -40.996 -19.245 52.465 1.00 87.31 192 GLU A C 1
ATOM 1552 O O . GLU A 1 192 ? -40.338 -18.219 52.287 1.00 87.31 192 GLU A O 1
ATOM 1557 N N . ILE A 1 193 ? -42.334 -19.199 52.556 1.00 86.75 193 ILE A N 1
ATOM 1558 C CA . ILE A 1 193 ? -43.113 -17.944 52.502 1.00 86.75 193 ILE A CA 1
ATOM 1559 C C . ILE A 1 193 ? -42.747 -16.999 53.663 1.00 86.75 193 ILE A C 1
ATOM 1561 O O . ILE A 1 193 ? -42.709 -15.779 53.483 1.00 86.75 193 ILE A O 1
ATOM 1565 N N . LEU A 1 194 ? -42.490 -17.536 54.860 1.00 81.06 194 LEU A N 1
ATOM 1566 C CA . LEU A 1 194 ? -42.052 -16.739 56.009 1.00 81.06 194 LEU A CA 1
ATOM 1567 C C . LEU A 1 194 ? -40.607 -16.249 55.847 1.00 81.06 194 LEU A C 1
ATOM 1569 O O . LEU A 1 194 ? -40.334 -15.110 56.209 1.00 81.06 194 LEU A O 1
ATOM 1573 N N . GLU A 1 195 ? -39.712 -17.041 55.257 1.00 78.88 195 GLU A N 1
ATOM 1574 C CA . GLU A 1 195 ? -38.329 -16.651 54.969 1.00 78.88 195 GLU A CA 1
ATOM 1575 C C . GLU A 1 195 ? -38.254 -15.527 53.927 1.00 78.88 195 GLU A C 1
ATOM 1577 O O . GLU A 1 195 ? -37.558 -14.542 54.159 1.00 78.88 195 GLU A O 1
ATOM 1582 N N . GLU A 1 196 ? -39.016 -15.594 52.829 1.00 81.44 196 GLU A N 1
ATOM 1583 C CA . GLU A 1 196 ? -39.130 -14.468 51.881 1.00 81.44 196 GLU A CA 1
ATOM 1584 C C . GLU A 1 196 ? -39.740 -13.216 52.530 1.00 81.44 196 GLU A C 1
ATOM 1586 O O . GLU A 1 196 ? -39.358 -12.088 52.209 1.00 81.44 196 GLU A O 1
ATOM 1591 N N . LYS A 1 197 ? -40.647 -13.386 53.501 1.00 77.38 197 LYS A N 1
ATOM 1592 C CA . LYS A 1 197 ? -41.180 -12.257 54.271 1.00 77.38 197 LYS A CA 1
ATOM 1593 C C . LYS A 1 197 ? -40.165 -11.686 55.270 1.00 77.38 197 LYS A C 1
ATOM 1595 O O . LYS A 1 197 ? -40.147 -10.474 55.465 1.00 77.38 197 LYS A O 1
ATOM 1600 N N . CYS A 1 198 ? -39.303 -12.514 55.861 1.00 68.56 198 CYS A N 1
ATOM 1601 C CA . CYS A 1 198 ? -38.184 -12.061 56.687 1.00 68.56 198 CYS A CA 1
ATOM 1602 C C . CYS A 1 198 ? -37.144 -11.300 55.856 1.00 68.56 198 CYS A C 1
ATOM 1604 O O . CYS A 1 198 ? -36.754 -10.215 56.268 1.00 68.56 198 CYS A O 1
ATOM 1606 N N . LYS A 1 199 ? -36.813 -11.754 54.639 1.00 69.69 199 LYS A N 1
ATOM 1607 C CA . LYS A 1 199 ? -35.918 -11.024 53.715 1.00 69.69 199 LYS A CA 1
ATOM 1608 C C . LYS A 1 199 ? -36.430 -9.616 53.367 1.00 69.69 199 LYS A C 1
ATOM 1610 O O . LYS A 1 199 ? -35.627 -8.709 53.173 1.00 69.69 199 LYS A O 1
ATOM 1615 N N . LEU A 1 200 ? -37.753 -9.407 53.340 1.00 60.34 200 LEU A N 1
ATOM 1616 C CA . LEU A 1 200 ? -38.374 -8.075 53.226 1.00 60.34 200 LEU A CA 1
ATOM 1617 C C . LEU A 1 200 ? -38.344 -7.237 54.518 1.00 60.34 200 LEU A C 1
ATOM 1619 O O . LEU A 1 200 ? -38.570 -6.034 54.453 1.00 60.34 200 LEU A O 1
ATOM 1623 N N . MET A 1 201 ? -38.120 -7.845 55.684 1.00 50.53 201 MET A N 1
ATOM 1624 C CA . MET A 1 201 ? -38.009 -7.154 56.976 1.00 50.53 201 MET A CA 1
ATOM 1625 C C . MET A 1 201 ? -36.552 -6.899 57.388 1.00 50.53 201 MET A C 1
ATOM 1627 O O . MET A 1 201 ? -36.287 -5.935 58.101 1.00 50.53 201 MET A O 1
ATOM 1631 N N . ASP A 1 202 ? -35.610 -7.705 56.895 1.00 50.78 202 ASP A N 1
ATOM 1632 C CA . ASP A 1 202 ? -34.166 -7.530 57.089 1.00 50.78 202 ASP A CA 1
ATOM 1633 C C . ASP A 1 202 ? -33.608 -6.302 56.333 1.00 50.78 202 ASP A C 1
ATOM 1635 O O . ASP A 1 202 ? -32.465 -5.902 56.552 1.00 50.78 202 ASP A O 1
ATOM 1639 N N . SER A 1 203 ? -34.430 -5.620 55.521 1.00 46.34 203 SER A N 1
ATOM 1640 C CA . SER A 1 203 ? -34.125 -4.346 54.845 1.00 46.34 203 SER A CA 1
ATOM 1641 C C . SER A 1 203 ? -33.993 -3.132 55.790 1.00 46.34 203 SER A C 1
ATOM 1643 O O . SER A 1 203 ? -34.207 -1.996 55.373 1.00 46.34 203 SER A O 1
ATOM 1645 N N . PHE A 1 204 ? -33.694 -3.362 57.070 1.00 45.22 204 PHE A N 1
ATOM 1646 C CA . PHE A 1 204 ? -33.541 -2.349 58.121 1.00 45.22 204 PHE A CA 1
ATOM 1647 C C . PHE A 1 204 ? -32.082 -2.160 58.581 1.00 45.22 204 PHE A C 1
ATOM 1649 O O . PHE A 1 204 ? -31.832 -1.413 59.523 1.00 45.22 204 PHE A O 1
ATOM 1656 N N . PHE A 1 205 ? -31.118 -2.813 57.918 1.00 49.66 205 PHE A N 1
ATOM 1657 C CA . PHE A 1 205 ? -29.683 -2.753 58.240 1.00 49.66 205 PHE A CA 1
ATOM 1658 C C . PHE A 1 205 ? -28.861 -1.750 57.404 1.00 49.66 205 PHE A C 1
ATOM 1660 O O . PHE A 1 205 ? -27.634 -1.833 57.362 1.00 49.66 205 PHE A O 1
ATOM 1667 N N . GLU A 1 206 ? -29.504 -0.752 56.792 1.00 58.34 206 GLU A N 1
ATOM 1668 C CA . GLU A 1 206 ? -28.784 0.434 56.313 1.00 58.34 206 GLU A CA 1
ATOM 1669 C C . GLU A 1 206 ? -28.409 1.314 57.526 1.00 58.34 206 GLU A C 1
ATOM 1671 O O . GLU A 1 206 ? -29.282 1.804 58.243 1.00 58.34 206 GLU A O 1
ATOM 1676 N N . GLU A 1 207 ? -27.114 1.526 57.787 1.00 71.12 207 GLU A N 1
ATOM 1677 C CA . GLU A 1 207 ? -26.673 2.464 58.831 1.00 71.12 207 GLU A CA 1
ATOM 1678 C C . GLU A 1 207 ? -26.886 3.919 58.380 1.00 71.12 207 GLU A C 1
ATOM 1680 O O . GLU A 1 207 ? -26.614 4.269 57.227 1.00 71.12 207 GLU A O 1
ATOM 1685 N N . ASN A 1 208 ? -27.306 4.796 59.303 1.00 84.44 208 ASN A N 1
ATOM 1686 C CA . ASN A 1 208 ? -27.295 6.240 59.065 1.00 84.44 208 ASN A CA 1
ATOM 1687 C C . ASN A 1 208 ? -25.841 6.750 59.080 1.00 84.44 208 ASN A C 1
ATOM 1689 O O . ASN A 1 208 ? -25.309 7.134 60.122 1.00 84.44 208 ASN A O 1
ATOM 1693 N N . ILE A 1 209 ? -25.200 6.786 57.913 1.00 87.88 209 ILE A N 1
ATOM 1694 C CA . ILE A 1 209 ? -23.830 7.278 57.733 1.00 87.88 209 ILE A CA 1
ATOM 1695 C C . ILE A 1 209 ? -23.698 8.801 57.926 1.00 87.88 209 ILE A C 1
ATOM 1697 O O . ILE A 1 209 ? -22.571 9.293 57.984 1.00 87.88 209 ILE A O 1
ATOM 1701 N N . ALA A 1 210 ? -24.802 9.549 58.080 1.00 89.81 210 ALA A N 1
ATOM 1702 C CA . ALA A 1 210 ? -24.779 10.951 58.519 1.00 89.81 210 ALA A CA 1
ATOM 1703 C C . ALA A 1 210 ? -24.630 11.123 60.040 1.00 89.81 210 ALA A C 1
ATOM 1705 O O . ALA A 1 210 ? -24.306 12.222 60.486 1.00 89.81 210 ALA A O 1
ATOM 1706 N N . LEU A 1 211 ? -24.869 10.075 60.836 1.00 87.75 211 LEU A N 1
ATOM 1707 C CA . LEU A 1 211 ? -25.033 10.179 62.286 1.00 87.75 211 LEU A CA 1
ATOM 1708 C C . LEU A 1 211 ? -23.805 10.817 62.969 1.00 87.75 211 LEU A C 1
ATOM 1710 O O . LEU A 1 211 ? -22.695 10.287 62.912 1.00 87.75 211 LEU A O 1
ATOM 1714 N N . ASN A 1 212 ? -24.017 11.953 63.641 1.00 86.44 212 ASN A N 1
ATOM 1715 C CA . ASN A 1 212 ? -22.989 12.807 64.258 1.00 86.44 212 ASN A CA 1
ATOM 1716 C C . ASN A 1 212 ? -21.875 13.306 63.299 1.00 86.44 212 ASN A C 1
ATOM 1718 O O . ASN A 1 212 ? -20.782 13.662 63.752 1.00 86.44 212 ASN A O 1
ATOM 1722 N N . LYS A 1 213 ? -22.116 13.348 61.981 1.00 89.44 213 LYS A N 1
ATOM 1723 C CA . LYS A 1 213 ? -21.199 13.965 61.003 1.00 89.44 213 LYS A CA 1
ATOM 1724 C C . LYS A 1 213 ? -21.259 15.497 61.069 1.00 89.44 213 LYS A C 1
ATOM 1726 O O . LYS A 1 213 ? -22.165 16.083 61.652 1.00 89.44 213 LYS A O 1
ATOM 1731 N N . ALA A 1 214 ? -20.275 16.160 60.459 1.00 88.00 214 ALA A N 1
ATOM 1732 C CA . ALA A 1 214 ? -20.173 17.616 60.492 1.00 88.00 214 ALA A CA 1
ATOM 1733 C C . ALA A 1 214 ? -21.162 18.275 59.516 1.00 88.00 214 ALA A C 1
ATOM 1735 O O . ALA A 1 214 ? -21.096 18.050 58.306 1.00 88.00 214 ALA A O 1
ATOM 1736 N N . VAL A 1 215 ? -22.030 19.142 60.040 1.00 87.00 215 VAL A N 1
ATOM 1737 C CA . VAL A 1 215 ? -23.045 19.879 59.279 1.00 87.00 215 VAL A CA 1
ATOM 1738 C C . VAL A 1 215 ? -22.741 21.375 59.279 1.00 87.00 215 VAL A C 1
ATOM 1740 O O . VAL A 1 215 ? -22.365 21.971 60.292 1.00 87.00 215 VAL A O 1
ATOM 1743 N N . HIS A 1 216 ? -22.908 22.012 58.124 1.00 85.75 216 HIS A N 1
ATOM 1744 C CA . HIS A 1 216 ? -22.739 23.447 57.929 1.00 85.75 216 HIS A CA 1
ATOM 1745 C C . HIS A 1 216 ? -23.993 24.044 57.284 1.00 85.75 216 HIS A C 1
ATOM 1747 O O . HIS A 1 216 ? -24.434 23.590 56.229 1.00 85.75 216 HIS A O 1
ATOM 1753 N N . TYR A 1 217 ? -24.543 25.088 57.906 1.00 80.62 217 TYR A N 1
ATOM 1754 C CA . TYR A 1 217 ? -25.726 25.798 57.421 1.00 80.62 217 TYR A CA 1
ATOM 1755 C C . TYR A 1 217 ? -25.395 27.242 57.015 1.00 80.62 217 TYR A C 1
ATOM 1757 O O . TYR A 1 217 ? -24.917 28.031 57.833 1.00 80.62 217 TYR A O 1
ATOM 1765 N N . GLY A 1 218 ? -25.705 27.601 55.765 1.00 69.12 218 GLY A N 1
ATOM 1766 C CA . GLY A 1 218 ? -25.581 28.962 55.232 1.00 69.12 218 GLY A CA 1
ATOM 1767 C C . GLY A 1 218 ? -24.145 29.444 54.962 1.00 69.12 218 GLY A C 1
ATOM 1768 O O . GLY A 1 218 ? -23.177 28.688 55.017 1.00 69.12 218 GLY A O 1
ATOM 1769 N N . VAL A 1 219 ? -24.009 30.737 54.637 1.00 57.38 219 VAL A N 1
ATOM 1770 C CA . VAL A 1 219 ? -22.723 31.371 54.257 1.00 57.38 219 VAL A CA 1
ATOM 1771 C C . VAL A 1 219 ? -21.777 31.538 55.455 1.00 57.38 219 VAL A C 1
ATOM 1773 O O . VAL A 1 219 ? -20.560 31.433 55.317 1.00 57.38 219 VAL A O 1
ATOM 1776 N N . VAL A 1 220 ? -22.331 31.775 56.647 1.00 53.38 220 VAL A N 1
ATOM 1777 C CA . VAL A 1 220 ? -21.584 31.795 57.911 1.00 53.38 220 VAL A CA 1
ATOM 1778 C C . VAL A 1 220 ? -21.819 30.454 58.588 1.00 53.38 220 VAL A C 1
ATOM 1780 O O . VAL A 1 220 ? -22.949 30.191 58.989 1.00 53.38 220 VAL A O 1
ATOM 1783 N N . ARG A 1 221 ? -20.768 29.631 58.720 1.00 54.69 221 ARG A N 1
ATOM 1784 C CA . ARG A 1 221 ? -20.830 28.280 59.308 1.00 54.69 221 ARG A CA 1
ATOM 1785 C C . ARG A 1 221 ? -21.351 28.318 60.750 1.00 54.69 221 ARG A C 1
ATOM 1787 O O . ARG A 1 221 ? -20.571 28.420 61.695 1.00 54.69 221 ARG A O 1
ATOM 1794 N N . LYS A 1 222 ? -22.668 28.225 60.914 1.00 60.69 222 LYS A N 1
ATOM 1795 C CA . LYS A 1 222 ? -23.295 27.849 62.181 1.00 60.69 222 LYS A CA 1
ATOM 1796 C C . LYS A 1 222 ? -23.176 26.339 62.341 1.00 60.69 222 LYS A C 1
ATOM 1798 O O . LYS A 1 222 ? -23.294 25.612 61.353 1.00 60.69 222 LYS A O 1
ATOM 1803 N N . ASP A 1 223 ? -22.959 25.897 63.575 1.00 63.03 223 ASP A N 1
ATOM 1804 C CA . ASP A 1 223 ? -23.143 24.494 63.928 1.00 63.03 223 ASP A CA 1
ATOM 1805 C C . ASP A 1 223 ? -24.622 24.136 63.711 1.00 63.03 223 ASP A C 1
ATOM 1807 O O . ASP A 1 223 ? -25.519 24.845 64.175 1.00 63.03 223 ASP A O 1
ATOM 1811 N N . ALA A 1 224 ? -24.846 23.086 62.928 1.00 75.62 224 ALA A N 1
ATOM 1812 C CA . ALA A 1 224 ? -26.153 22.546 62.583 1.00 75.62 224 ALA A CA 1
ATOM 1813 C C . ALA A 1 224 ? -26.190 21.020 62.787 1.00 75.62 224 ALA A C 1
ATOM 1815 O O . ALA A 1 224 ? -27.065 20.352 62.245 1.00 75.62 224 ALA A O 1
ATOM 1816 N N . ASN A 1 225 ? -25.262 20.461 63.577 1.00 80.75 225 ASN A N 1
ATOM 1817 C CA . ASN A 1 225 ? -25.115 19.014 63.794 1.00 80.75 225 ASN A CA 1
ATOM 1818 C C . ASN A 1 225 ? -26.369 18.365 64.419 1.00 80.75 225 ASN A C 1
ATOM 1820 O O . ASN A 1 225 ? -26.535 17.153 64.361 1.00 80.75 225 ASN A O 1
ATOM 1824 N N . VAL A 1 226 ? -27.273 19.181 64.970 1.00 79.62 226 VAL A N 1
ATOM 1825 C CA . VAL A 1 226 ? -28.571 18.774 65.523 1.00 79.62 226 VAL A CA 1
ATOM 1826 C C . VAL A 1 226 ? -29.512 18.111 64.508 1.00 79.62 226 VAL A C 1
ATOM 1828 O O . VAL A 1 226 ? -30.413 17.402 64.926 1.00 79.62 226 VAL A O 1
ATOM 1831 N N . VAL A 1 227 ? -29.311 18.308 63.196 1.00 85.12 227 VAL A N 1
ATOM 1832 C CA . VAL A 1 227 ? -30.125 17.646 62.150 1.00 85.12 227 VAL A CA 1
ATOM 1833 C C . VAL A 1 227 ? -29.534 16.318 61.666 1.00 85.12 227 VAL A C 1
ATOM 1835 O O . VAL A 1 227 ? -29.956 15.822 60.627 1.00 85.12 227 VAL A O 1
ATOM 1838 N N . VAL A 1 228 ? -28.518 15.786 62.349 1.00 87.12 228 VAL A N 1
ATOM 1839 C CA . VAL A 1 228 ? -27.949 14.449 62.100 1.00 87.12 228 VAL A CA 1
ATOM 1840 C C . VAL A 1 228 ? -27.613 13.730 63.417 1.00 87.12 228 VAL A C 1
ATOM 1842 O O . VAL A 1 228 ? -26.697 12.907 63.468 1.00 87.12 228 VAL A O 1
ATOM 1845 N N . ASP A 1 229 ? -28.285 14.076 64.521 1.00 82.44 229 ASP A N 1
ATOM 1846 C CA . ASP A 1 229 ? -27.979 13.532 65.857 1.00 82.44 229 ASP A CA 1
ATOM 1847 C C . ASP A 1 229 ? -28.787 12.259 66.198 1.00 82.44 229 ASP A C 1
ATOM 1849 O O . ASP A 1 229 ? -28.611 11.668 67.271 1.00 82.44 229 ASP A O 1
ATOM 1853 N N . GLY A 1 230 ? -29.640 11.805 65.269 1.00 79.25 230 GLY A N 1
ATOM 1854 C CA . GLY A 1 230 ? -30.517 10.644 65.407 1.00 79.25 230 GLY A CA 1
ATOM 1855 C C . GLY A 1 230 ? -31.819 10.926 66.164 1.00 79.25 230 GLY A C 1
ATOM 1856 O O . GLY A 1 230 ? -32.655 10.027 66.307 1.00 79.25 230 GLY A O 1
ATOM 1857 N N . ARG A 1 231 ? -32.034 12.146 66.677 1.00 75.69 231 ARG A N 1
ATOM 1858 C CA . ARG A 1 231 ? -33.204 12.485 67.498 1.00 75.69 231 ARG A CA 1
ATOM 1859 C C . ARG A 1 231 ? -34.305 13.099 66.649 1.00 75.69 231 ARG A C 1
ATOM 1861 O O . ARG A 1 231 ? -34.465 14.311 66.560 1.00 75.69 231 ARG A O 1
ATOM 1868 N N . LYS A 1 232 ? -35.190 12.230 66.164 1.00 69.25 232 LYS A N 1
ATOM 1869 C CA . LYS A 1 232 ? -36.446 12.557 65.457 1.00 69.25 232 LYS A CA 1
ATOM 1870 C C . LYS A 1 232 ? -37.494 13.274 66.346 1.00 69.25 232 LYS A C 1
ATOM 1872 O O . LYS A 1 232 ? -38.693 13.021 66.225 1.00 69.25 232 LYS A O 1
ATOM 1877 N N . SER A 1 233 ? -37.080 14.116 67.301 1.00 57.91 233 SER A N 1
ATOM 1878 C CA . SER A 1 233 ? -37.969 14.730 68.293 1.00 57.91 233 SER A CA 1
ATOM 1879 C C . SER A 1 233 ? -38.666 15.976 67.756 1.00 57.91 233 SER A C 1
ATOM 1881 O O . SER A 1 233 ? -38.198 17.110 67.872 1.00 57.91 233 SER A O 1
ATOM 1883 N N . TYR A 1 234 ? -39.880 15.759 67.260 1.00 57.28 234 TYR A N 1
ATOM 1884 C CA . TYR A 1 234 ? -40.820 16.821 66.914 1.00 57.28 234 TYR A CA 1
ATOM 1885 C C . TYR A 1 234 ? -41.219 17.710 68.112 1.00 57.28 234 TYR A C 1
ATOM 1887 O O . TYR A 1 234 ? -41.723 18.815 67.898 1.00 57.28 234 TYR A O 1
ATOM 1895 N N . ASN A 1 235 ? -41.005 17.271 69.360 1.00 51.72 235 ASN A N 1
ATOM 1896 C CA . ASN A 1 235 ? -41.547 17.929 70.556 1.00 51.72 235 ASN A CA 1
ATOM 1897 C C . ASN A 1 235 ? -40.522 18.755 71.350 1.00 51.72 235 ASN A C 1
ATOM 1899 O O . ASN A 1 235 ? -40.901 19.786 71.899 1.00 51.72 235 ASN A O 1
ATOM 1903 N N . ASP A 1 236 ? -39.240 18.373 71.366 1.00 54.59 236 ASP A N 1
ATOM 1904 C CA . ASP A 1 236 ? -38.230 18.999 72.245 1.00 54.59 236 ASP A CA 1
ATOM 1905 C C . ASP A 1 236 ? -37.583 20.275 71.665 1.00 54.59 236 ASP A C 1
ATOM 1907 O O . ASP A 1 236 ? -36.681 20.857 72.263 1.00 54.59 236 ASP A O 1
ATOM 1911 N N . GLY A 1 237 ? -38.044 20.734 70.497 1.00 53.12 237 GLY A N 1
ATOM 1912 C CA . GLY A 1 237 ? -37.621 22.008 69.899 1.00 53.12 237 GLY A CA 1
ATOM 1913 C C . GLY A 1 237 ? -36.218 22.009 69.283 1.00 53.12 237 GLY A C 1
ATOM 1914 O O . GLY A 1 237 ? -35.669 23.081 69.053 1.00 53.12 237 GLY A O 1
ATOM 1915 N N . GLN A 1 238 ? -35.642 20.834 69.006 1.00 66.81 238 GLN A N 1
ATOM 1916 C CA . GLN A 1 238 ? -34.290 20.692 68.450 1.00 66.81 238 GLN A CA 1
ATOM 1917 C C . GLN A 1 238 ? -34.192 20.908 66.920 1.00 66.81 238 GLN A C 1
ATOM 1919 O O . GLN A 1 238 ? -33.085 20.937 66.390 1.00 66.81 238 GLN A O 1
ATOM 1924 N N . CYS A 1 239 ? -35.307 21.097 66.204 1.00 76.62 239 CYS A N 1
ATOM 1925 C CA . CYS A 1 239 ? -35.291 21.293 64.750 1.00 76.62 239 CYS A CA 1
ATOM 1926 C C . CYS A 1 239 ? -34.576 22.593 64.334 1.00 76.62 239 CYS A C 1
ATOM 1928 O O . CYS A 1 239 ? -34.748 23.648 64.946 1.00 76.62 239 CYS A O 1
ATOM 1930 N N . LEU A 1 240 ? -33.822 22.535 63.237 1.00 79.81 240 LEU A N 1
ATOM 1931 C CA . LEU A 1 240 ? -33.188 23.690 62.615 1.00 79.81 240 LEU A CA 1
ATOM 1932 C C . LEU A 1 240 ? -34.231 24.490 61.823 1.00 79.81 240 LEU A C 1
ATOM 1934 O O . LEU A 1 240 ? -34.575 24.130 60.696 1.00 79.81 240 LEU A O 1
ATOM 1938 N N . SER A 1 241 ? -34.705 25.600 62.390 1.00 76.81 241 SER A N 1
ATOM 1939 C CA . SER A 1 241 ? -35.534 26.567 61.663 1.00 76.81 241 SER A CA 1
ATOM 1940 C C . SER A 1 241 ? -34.717 27.249 60.564 1.00 76.81 241 SER A C 1
ATOM 1942 O O . SER A 1 241 ? -33.810 28.046 60.828 1.00 76.81 241 SER A O 1
ATOM 1944 N N . THR A 1 242 ? -35.038 26.923 59.315 1.00 69.50 242 THR A N 1
ATOM 1945 C CA . THR A 1 242 ? -34.352 27.420 58.121 1.00 69.50 242 THR A CA 1
ATOM 1946 C C . THR A 1 242 ? -35.094 28.585 57.465 1.00 69.50 242 THR A C 1
ATOM 1948 O O . THR A 1 242 ? -36.299 28.754 57.645 1.00 69.50 242 THR A O 1
ATOM 1951 N N . SER A 1 243 ? -34.378 29.383 56.669 1.00 67.12 243 SER A N 1
ATOM 1952 C CA . SER A 1 243 ? -34.938 30.444 55.821 1.00 67.12 243 SER A CA 1
ATOM 1953 C C . SER A 1 243 ? -34.715 30.130 54.340 1.00 67.12 243 SER A C 1
ATOM 1955 O O . SER A 1 243 ? -33.812 29.367 53.983 1.00 67.12 243 SER A O 1
ATOM 1957 N N . SER A 1 244 ? -35.506 30.749 53.461 1.00 61.25 244 SER A N 1
ATOM 1958 C CA . SER A 1 244 ? -35.353 30.622 52.004 1.00 61.25 244 SER A CA 1
ATOM 1959 C C . SER A 1 244 ? -33.918 30.907 51.513 1.00 61.25 244 SER A C 1
ATOM 1961 O O . SER A 1 244 ? -33.167 31.669 52.127 1.00 61.25 244 SER A O 1
ATOM 1963 N N . GLN A 1 245 ? -33.535 30.259 50.404 1.00 61.78 245 GLN A N 1
ATOM 1964 C CA . GLN A 1 245 ? -32.214 30.352 49.746 1.00 61.78 245 GLN A CA 1
ATOM 1965 C C . GLN A 1 245 ? -30.995 29.906 50.580 1.00 61.78 245 GLN A C 1
ATOM 1967 O O . GLN A 1 245 ? -29.855 30.112 50.159 1.00 61.78 245 GLN A O 1
ATOM 1972 N N . SER A 1 246 ? -31.190 29.278 51.741 1.00 68.69 246 SER A N 1
ATOM 1973 C CA . SER A 1 246 ? -30.074 28.716 52.508 1.00 68.69 246 SER A CA 1
ATOM 1974 C C . SER A 1 246 ? -29.669 27.333 51.988 1.00 68.69 246 SER A C 1
ATOM 1976 O O . SER A 1 246 ? -30.467 26.613 51.394 1.00 68.69 246 SER A O 1
ATOM 1978 N N . LYS A 1 247 ? -28.404 26.970 52.220 1.00 80.69 247 LYS A N 1
ATOM 1979 C CA . LYS A 1 247 ? -27.828 25.664 51.882 1.00 80.69 247 LYS A CA 1
ATOM 1980 C C . LYS A 1 247 ? -27.460 24.921 53.162 1.00 80.69 247 LYS A C 1
ATOM 1982 O O . LYS A 1 247 ? -26.787 25.505 54.016 1.00 80.69 247 LYS A O 1
ATOM 1987 N N . LEU A 1 248 ? -27.823 23.643 53.251 1.00 86.25 248 LEU A N 1
ATOM 1988 C CA . LEU A 1 248 ? -27.206 22.695 54.180 1.00 86.25 248 LEU A CA 1
ATOM 1989 C C . LEU A 1 248 ? -26.086 21.926 53.463 1.00 86.25 248 LEU A C 1
ATOM 1991 O O . LEU A 1 248 ? -26.219 21.580 52.287 1.00 86.25 248 LEU A O 1
ATOM 1995 N N . LEU A 1 249 ? -24.989 21.653 54.164 1.00 88.38 249 LEU A N 1
ATOM 1996 C CA . LEU A 1 249 ? -23.886 20.820 53.693 1.00 88.38 249 LEU A CA 1
ATOM 1997 C C . LEU A 1 249 ? -23.462 19.859 54.808 1.00 88.38 249 LEU A C 1
ATOM 1999 O O . LEU A 1 249 ? -23.080 20.313 55.883 1.00 88.38 249 LEU A O 1
ATOM 2003 N N . ILE A 1 250 ? -23.501 18.558 54.534 1.00 90.88 250 ILE A N 1
ATOM 2004 C CA . ILE A 1 250 ? -23.060 17.486 55.433 1.00 90.88 250 ILE A CA 1
ATOM 2005 C C . ILE A 1 250 ? -21.759 16.907 54.860 1.00 90.88 250 ILE A C 1
ATOM 2007 O O . ILE A 1 250 ? -21.726 16.532 53.687 1.00 90.88 250 ILE A O 1
ATOM 2011 N N . ASP A 1 251 ? -20.689 16.861 55.659 1.00 90.81 251 ASP A N 1
ATOM 2012 C CA . ASP A 1 251 ? -19.420 16.204 55.307 1.00 90.81 251 ASP A CA 1
ATOM 2013 C C . ASP A 1 251 ? -19.358 14.817 55.963 1.00 90.81 251 ASP A C 1
ATOM 2015 O O . ASP A 1 251 ? -19.181 14.696 57.177 1.00 90.81 251 ASP A O 1
ATOM 2019 N N . LEU A 1 252 ? -19.481 13.765 55.151 1.00 90.50 252 LEU A N 1
ATOM 2020 C CA . LEU A 1 252 ? -19.378 12.368 55.581 1.00 90.50 252 LEU A CA 1
ATOM 2021 C C . LEU A 1 252 ? -17.943 11.986 56.009 1.00 90.50 252 LEU A C 1
ATOM 2023 O O . LEU A 1 252 ? -17.739 10.928 56.604 1.00 90.50 252 LEU A O 1
ATOM 2027 N N . GLY A 1 253 ? -16.952 12.848 55.756 1.00 88.94 253 GLY A N 1
ATOM 2028 C CA . GLY A 1 253 ? -15.535 12.689 56.097 1.00 88.94 253 GLY A CA 1
ATOM 2029 C C . GLY A 1 253 ? -14.718 12.021 54.990 1.00 88.94 253 GLY A C 1
ATOM 2030 O O . GLY A 1 253 ? -13.607 12.459 54.682 1.00 88.94 253 GLY A O 1
ATOM 2031 N N . GLU A 1 254 ? -15.298 11.020 54.338 1.00 88.88 254 GLU A N 1
ATOM 2032 C CA . GLU A 1 254 ? -14.723 10.260 53.226 1.00 88.88 254 GLU A CA 1
ATOM 2033 C C . GLU A 1 254 ? -15.781 9.989 52.143 1.00 88.88 254 GLU A C 1
ATOM 2035 O O . GLU A 1 254 ? -16.936 10.387 52.290 1.00 88.88 254 GLU A O 1
ATOM 2040 N N . ILE A 1 255 ? -15.385 9.375 51.024 1.00 88.38 255 ILE A N 1
ATOM 2041 C CA . ILE A 1 255 ? -16.300 9.074 49.913 1.00 88.38 255 ILE A CA 1
ATOM 2042 C C . ILE A 1 255 ? -16.997 7.743 50.207 1.00 88.38 255 ILE A C 1
ATOM 2044 O O . ILE A 1 255 ? -16.360 6.691 50.179 1.00 88.38 255 ILE A O 1
ATOM 2048 N N . LEU A 1 256 ? -18.301 7.802 50.476 1.00 87.69 256 LEU A N 1
ATOM 2049 C CA . LEU A 1 256 ? -19.132 6.651 50.822 1.00 87.69 256 LEU A CA 1
ATOM 2050 C C . LEU A 1 256 ? -20.185 6.378 49.742 1.00 87.69 256 LEU A C 1
ATOM 2052 O O . LEU A 1 256 ? -20.660 7.295 49.063 1.00 87.69 256 LEU A O 1
ATOM 2056 N N . SER A 1 257 ? -20.563 5.107 49.605 1.00 86.44 257 SER A N 1
ATOM 2057 C CA . SER A 1 257 ? -21.691 4.669 48.781 1.00 86.44 257 SER A CA 1
ATOM 2058 C C . SER A 1 257 ? -22.997 5.077 49.475 1.00 86.44 257 SER A C 1
ATOM 2060 O O . SER A 1 257 ? -23.292 4.550 50.547 1.00 86.44 257 SER A O 1
ATOM 2062 N N . ILE A 1 258 ? -23.786 5.980 48.890 1.00 86.75 258 ILE A N 1
ATOM 2063 C CA . ILE A 1 258 ? -25.127 6.337 49.385 1.00 86.75 258 ILE A CA 1
ATOM 2064 C C . ILE A 1 258 ? -26.169 5.464 48.668 1.00 86.75 258 ILE A C 1
ATOM 2066 O O . ILE A 1 258 ? -26.014 5.154 47.486 1.00 86.75 258 ILE A O 1
ATOM 2070 N N . HIS A 1 259 ? -27.228 5.065 49.376 1.00 85.12 259 HIS A N 1
ATOM 2071 C CA . HIS A 1 259 ? -28.418 4.431 48.806 1.00 85.12 259 HIS A CA 1
ATOM 2072 C C . HIS A 1 259 ? -29.589 5.408 48.741 1.00 85.12 259 HIS A C 1
ATOM 2074 O O . HIS A 1 259 ? -30.139 5.654 47.662 1.00 85.12 259 HIS A O 1
ATOM 2080 N N . HIS A 1 260 ? -29.950 5.999 49.881 1.00 86.00 260 HIS A N 1
ATOM 2081 C CA . HIS A 1 260 ? -31.062 6.934 49.981 1.00 86.00 260 HIS A CA 1
ATOM 2082 C C . HIS A 1 260 ? -30.850 7.962 51.102 1.00 86.00 260 HIS A C 1
ATOM 2084 O O . HIS A 1 260 ? -29.988 7.804 51.965 1.00 86.00 260 HIS A O 1
ATOM 2090 N N . ILE A 1 261 ? -31.622 9.047 51.062 1.00 88.06 261 ILE A N 1
ATOM 2091 C CA . ILE A 1 261 ? -31.642 10.097 52.083 1.00 88.06 261 ILE A CA 1
ATOM 2092 C C . ILE A 1 261 ? -33.078 10.248 52.573 1.00 88.06 261 ILE A C 1
ATOM 2094 O O . ILE A 1 261 ? -33.983 10.430 51.757 1.00 88.06 261 ILE A O 1
ATOM 2098 N N . THR A 1 262 ? -33.279 10.208 53.886 1.00 86.44 262 THR A N 1
ATOM 2099 C CA . THR A 1 262 ? -34.573 10.434 54.532 1.00 86.44 262 THR A CA 1
ATOM 2100 C C . THR A 1 262 ? -34.519 11.725 55.344 1.00 86.44 262 THR A C 1
ATOM 2102 O O . THR A 1 262 ? -33.667 11.885 56.214 1.00 86.44 262 THR A O 1
ATOM 2105 N N . THR A 1 263 ? -35.416 12.671 55.059 1.00 85.88 263 THR A N 1
ATOM 2106 C CA . THR A 1 263 ? -35.475 13.975 55.742 1.00 85.88 263 THR A CA 1
ATOM 2107 C C . THR A 1 263 ? -36.788 14.165 56.484 1.00 85.88 263 THR A C 1
ATOM 2109 O O . THR A 1 263 ? -37.859 13.977 55.900 1.00 85.88 263 THR A O 1
ATOM 2112 N N . TYR A 1 264 ? -36.699 14.612 57.736 1.00 84.50 264 TYR A N 1
ATOM 2113 C CA . TYR A 1 264 ? -37.839 14.827 58.622 1.00 84.50 264 TYR A CA 1
ATOM 2114 C C . TYR A 1 264 ? -38.126 16.319 58.790 1.00 84.50 264 TYR A C 1
ATOM 2116 O O . TYR A 1 264 ? -37.244 17.098 59.160 1.00 84.50 264 TYR A O 1
ATOM 2124 N N . ILE A 1 265 ? -39.368 16.720 58.524 1.00 79.62 265 ILE A N 1
ATOM 2125 C CA . ILE A 1 265 ? -39.803 18.121 58.461 1.00 79.62 265 ILE A CA 1
ATOM 2126 C C . ILE A 1 265 ? -41.005 18.307 59.387 1.00 79.62 265 ILE A C 1
ATOM 2128 O O . ILE A 1 265 ? -41.946 17.516 59.343 1.00 79.62 265 ILE A O 1
ATOM 2132 N N . LYS A 1 266 ? -40.998 19.351 60.223 1.00 73.88 266 LYS A N 1
ATOM 2133 C CA . LYS A 1 266 ? -42.092 19.617 61.178 1.00 73.88 266 LYS A CA 1
ATOM 2134 C C . LYS A 1 266 ? -43.060 20.706 60.723 1.00 73.88 266 LYS A C 1
ATOM 2136 O O . LYS A 1 266 ? -44.259 20.590 60.958 1.00 73.88 266 LYS A O 1
ATOM 2141 N N . VAL A 1 267 ? -42.547 21.768 60.104 1.00 65.94 267 VAL A N 1
ATOM 2142 C CA . VAL A 1 267 ? -43.342 22.900 59.608 1.00 65.94 267 VAL A CA 1
ATOM 2143 C C . VAL A 1 267 ? -42.802 23.328 58.251 1.00 65.94 267 VAL A C 1
ATOM 2145 O O . VAL A 1 267 ? -41.596 23.522 58.102 1.00 65.94 267 VAL A O 1
ATOM 2148 N N . ALA A 1 268 ? -43.704 23.510 57.289 1.00 58.78 268 ALA A N 1
ATOM 2149 C CA . ALA A 1 268 ? -43.445 24.176 56.019 1.00 58.78 268 ALA A CA 1
ATOM 2150 C C . ALA A 1 268 ? -44.706 24.954 55.606 1.00 58.78 268 ALA A C 1
ATOM 2152 O O . ALA A 1 268 ? -45.754 24.353 55.361 1.00 58.78 268 ALA A O 1
ATOM 2153 N N . SER A 1 269 ? -44.635 26.287 55.541 1.00 56.69 269 SER A N 1
ATOM 2154 C CA . SER A 1 269 ? -45.737 27.108 55.026 1.00 56.69 269 SER A CA 1
ATOM 2155 C C . SER A 1 269 ? -45.682 27.187 53.498 1.00 56.69 269 SER A C 1
ATOM 2157 O O . SER A 1 269 ? -45.047 28.060 52.916 1.00 56.69 269 SER A O 1
ATOM 2159 N N . GLY A 1 270 ? -46.372 26.254 52.836 1.00 61.16 270 GLY A N 1
ATOM 2160 C CA . GLY A 1 270 ? -46.585 26.266 51.387 1.00 61.16 270 GLY A CA 1
ATOM 2161 C C . GLY A 1 270 ? -46.193 24.965 50.689 1.00 61.16 270 GLY A C 1
ATOM 2162 O O . GLY A 1 270 ? -46.162 23.896 51.294 1.00 61.16 270 GLY A O 1
ATOM 2163 N N . TYR A 1 271 ? -45.920 25.073 49.389 1.00 64.25 271 TYR A N 1
ATOM 2164 C CA . TYR A 1 271 ? -45.488 23.979 48.520 1.00 64.25 271 TYR A CA 1
ATOM 2165 C C . TYR A 1 271 ? -44.083 24.272 47.989 1.00 64.25 271 TYR A C 1
ATOM 2167 O O . TYR A 1 271 ? -43.799 25.399 47.576 1.00 64.25 271 TYR A O 1
ATOM 2175 N N . GLY A 1 272 ? -43.220 23.260 47.976 1.00 73.75 272 GLY A N 1
ATOM 2176 C CA . GLY A 1 272 ? -41.837 23.385 47.534 1.00 73.75 272 GLY A CA 1
ATOM 2177 C C . GLY A 1 272 ? -41.176 22.030 47.310 1.00 73.75 272 GLY A C 1
ATOM 2178 O O . GLY A 1 272 ? -41.821 20.981 47.371 1.00 73.75 272 GLY A O 1
ATOM 2179 N N . TYR A 1 273 ? -39.877 22.071 47.029 1.00 78.38 273 TYR A N 1
ATOM 2180 C CA . TYR A 1 273 ? -39.065 20.897 46.718 1.00 78.38 273 TYR A CA 1
ATOM 2181 C C . TYR A 1 273 ? -37.759 20.936 47.507 1.00 78.38 273 TYR A C 1
ATOM 2183 O O . TYR A 1 273 ? -37.185 22.014 47.686 1.00 78.38 273 TYR A O 1
ATOM 2191 N N . LEU A 1 274 ? -37.275 19.761 47.907 1.00 80.56 274 LEU A N 1
ATOM 2192 C CA . LEU A 1 274 ? -35.885 19.547 48.300 1.00 80.56 274 LEU A CA 1
ATOM 2193 C C . LEU A 1 274 ? -35.073 19.107 47.076 1.00 80.56 274 LEU A C 1
ATOM 2195 O O . LEU A 1 274 ? -35.470 18.180 46.369 1.00 80.56 274 LEU A O 1
ATOM 2199 N N . GLU A 1 275 ? -33.938 19.761 46.844 1.00 86.00 275 GLU A N 1
ATOM 2200 C CA . GLU A 1 275 ? -32.926 19.358 45.866 1.00 86.00 275 GLU A CA 1
ATOM 2201 C C . GLU A 1 275 ? -31.709 18.810 46.621 1.00 86.00 275 GLU A C 1
ATOM 2203 O O . GLU A 1 275 ? -31.137 19.490 47.481 1.00 86.00 275 GLU A O 1
ATOM 2208 N N . PHE A 1 276 ? -31.308 17.581 46.291 1.00 88.25 276 PHE A N 1
ATOM 2209 C CA . PHE A 1 276 ? -30.158 16.911 46.898 1.00 88.25 276 PHE A CA 1
ATOM 2210 C C . PHE A 1 276 ? -29.002 16.849 45.901 1.00 88.25 276 PHE A C 1
ATOM 2212 O O . PHE A 1 276 ? -29.124 16.225 44.843 1.00 88.25 276 PHE A O 1
ATOM 2219 N N . THR A 1 277 ? -27.874 17.476 46.246 1.00 88.19 277 THR A N 1
ATOM 2220 C CA . THR A 1 277 ? -26.687 17.567 45.381 1.00 88.19 277 THR A CA 1
ATOM 2221 C C . THR A 1 277 ? -25.475 16.906 46.037 1.00 88.19 277 THR A C 1
ATOM 2223 O O . THR A 1 277 ? -25.034 17.303 47.118 1.00 88.19 277 THR A O 1
ATOM 2226 N N . LEU A 1 278 ? -24.904 15.913 45.366 1.00 87.81 278 LEU A N 1
ATOM 2227 C CA . LEU A 1 278 ? -23.847 15.036 45.858 1.00 87.81 278 LEU A CA 1
ATOM 2228 C C . LEU A 1 278 ? -22.500 15.344 45.197 1.00 87.81 278 LEU A C 1
ATOM 2230 O O . LEU A 1 278 ? -22.393 15.394 43.973 1.00 87.81 278 LEU A O 1
ATOM 2234 N N . SER A 1 279 ? -21.453 15.522 46.001 1.00 86.25 279 SER A N 1
ATOM 2235 C CA . SER A 1 279 ? -20.091 15.799 45.526 1.00 86.25 279 SER A CA 1
ATOM 2236 C C . SER A 1 279 ? -19.051 14.999 46.309 1.00 86.25 279 SER A C 1
ATOM 2238 O O . SER A 1 279 ? -19.236 14.679 47.480 1.00 86.25 279 SER A O 1
ATOM 2240 N N . ASP A 1 280 ? -17.924 14.691 45.679 1.00 84.00 280 ASP A N 1
ATOM 2241 C CA . ASP A 1 280 ? -16.731 14.129 46.322 1.00 84.00 280 ASP A CA 1
ATOM 2242 C C . ASP A 1 280 ? -15.714 15.200 46.763 1.00 84.00 280 ASP A C 1
ATOM 2244 O O . ASP A 1 280 ? -14.704 14.876 47.383 1.00 84.00 280 ASP A O 1
ATOM 2248 N N . GLY A 1 281 ? -15.984 16.478 46.477 1.00 74.25 281 GLY A N 1
ATOM 2249 C CA . GLY A 1 281 ? -15.066 17.594 46.717 1.00 74.25 281 GLY A CA 1
ATOM 2250 C C . GLY A 1 281 ? -14.119 17.893 45.550 1.00 74.25 281 GLY A C 1
ATOM 2251 O O . GLY A 1 281 ? -13.359 18.859 45.625 1.00 74.25 281 GLY A O 1
ATOM 2252 N N . SER A 1 282 ? -14.168 17.122 44.458 1.00 71.00 282 SER A N 1
ATOM 2253 C CA . SER A 1 282 ? -13.526 17.506 43.201 1.00 71.00 282 SER A CA 1
ATOM 2254 C C . SER A 1 282 ? -14.293 18.648 42.525 1.00 71.00 282 SER A C 1
ATOM 2256 O O . SER A 1 282 ? -15.491 18.836 42.733 1.00 71.00 282 SER A O 1
ATOM 2258 N N . ASN A 1 283 ? -13.616 19.405 41.658 1.00 57.25 283 ASN A N 1
ATOM 2259 C CA . ASN A 1 283 ? -14.215 20.529 40.928 1.00 57.25 283 ASN A CA 1
ATOM 2260 C C . ASN A 1 283 ? -15.076 20.076 39.719 1.00 57.25 283 ASN A C 1
ATOM 2262 O O . ASN A 1 283 ? -15.226 20.818 38.748 1.00 57.25 283 ASN A O 1
ATOM 2266 N N . ARG A 1 284 ? -15.572 18.829 39.741 1.00 55.94 284 ARG A N 1
ATOM 2267 C CA . ARG A 1 284 ? -16.469 18.243 38.733 1.00 55.94 284 ARG A CA 1
ATOM 2268 C C . ARG A 1 284 ? -17.925 18.609 39.049 1.00 55.94 284 ARG A C 1
ATOM 2270 O O . ARG A 1 284 ? -18.253 19.009 40.165 1.00 55.94 284 ARG A O 1
ATOM 2277 N N . SER A 1 285 ? -18.812 18.466 38.066 1.00 57.09 285 SER A N 1
ATOM 2278 C CA . SER A 1 285 ? -20.257 18.647 38.250 1.00 57.09 285 SER A CA 1
ATOM 2279 C C . SER A 1 285 ? -20.794 17.706 39.333 1.00 57.09 285 SER A C 1
ATOM 2281 O O . SER A 1 285 ? -20.642 16.491 39.223 1.00 57.09 285 SER A O 1
ATOM 2283 N N . ALA A 1 286 ? -21.427 18.267 40.362 1.00 73.25 286 ALA A N 1
ATOM 2284 C CA . ALA A 1 286 ? -22.044 17.501 41.438 1.00 73.25 286 ALA A CA 1
ATOM 2285 C C . ALA A 1 286 ? -23.333 16.806 40.952 1.00 73.25 286 ALA A C 1
ATOM 2287 O O . ALA A 1 286 ? -24.111 17.392 40.198 1.00 73.25 286 ALA A O 1
ATOM 2288 N N . ASN A 1 287 ? -23.561 15.566 41.386 1.00 78.12 287 ASN A N 1
ATOM 2289 C CA . ASN A 1 287 ? -24.695 14.748 40.955 1.00 78.12 287 ASN A CA 1
ATOM 2290 C C . ASN A 1 287 ? -25.974 15.182 41.680 1.00 78.12 287 ASN A C 1
ATOM 2292 O O . ASN A 1 287 ? -25.992 15.252 42.907 1.00 78.12 287 ASN A O 1
ATOM 2296 N N . ILE A 1 288 ? -27.055 15.442 40.947 1.00 82.50 288 ILE A N 1
ATOM 2297 C CA . ILE A 1 288 ? -28.369 15.756 41.528 1.00 82.50 288 ILE A CA 1
ATOM 2298 C C . ILE A 1 288 ? -29.155 14.445 41.650 1.00 82.50 288 ILE A C 1
ATOM 2300 O O . ILE A 1 288 ? -29.377 13.785 40.637 1.00 82.50 288 ILE A O 1
ATOM 2304 N N . CYS A 1 289 ? -29.585 14.057 42.858 1.00 77.75 289 CYS A N 1
ATOM 2305 C CA . CYS A 1 289 ? -30.393 12.837 43.029 1.00 77.75 289 CYS A CA 1
ATOM 2306 C C . CYS A 1 289 ? -31.792 12.972 42.411 1.00 77.75 289 CYS A C 1
ATOM 2308 O O . CYS A 1 289 ? -32.370 12.002 41.929 1.00 77.75 289 CYS A O 1
ATOM 2310 N N . GLY A 1 290 ? -32.353 14.180 42.473 1.00 69.38 290 GLY A N 1
ATOM 2311 C CA . GLY A 1 290 ? -33.717 14.482 42.067 1.00 69.38 290 GLY A CA 1
ATOM 2312 C C . GLY A 1 290 ? -34.306 15.642 42.866 1.00 69.38 290 GLY A C 1
ATOM 2313 O O . GLY A 1 290 ? -33.625 16.271 43.679 1.00 69.38 290 GLY A O 1
ATOM 2314 N N . TRP A 1 291 ? -35.589 15.894 42.614 1.00 75.38 291 TRP A N 1
ATOM 2315 C CA . TRP A 1 291 ? -36.393 16.926 43.261 1.00 75.38 291 TRP A CA 1
ATOM 2316 C C . TRP A 1 291 ? -37.503 16.244 44.053 1.00 75.38 291 TRP A C 1
ATOM 2318 O O . TRP A 1 291 ? -38.394 15.639 43.456 1.00 75.38 291 TRP A O 1
ATOM 2328 N N . THR A 1 292 ? -37.465 16.340 45.378 1.00 75.19 292 THR A N 1
ATOM 2329 C CA . THR A 1 292 ? -38.444 15.683 46.253 1.00 75.19 292 THR A CA 1
ATOM 2330 C C . THR A 1 292 ? -39.501 16.707 46.675 1.00 75.19 292 THR A C 1
ATOM 2332 O O . THR A 1 292 ? -39.191 17.579 47.493 1.00 75.19 292 THR A O 1
ATOM 2335 N N . PRO A 1 293 ? -40.726 16.679 46.104 1.00 72.00 293 PRO A N 1
ATOM 2336 C CA . PRO A 1 293 ? -41.793 17.603 46.482 1.00 72.00 293 PRO A CA 1
ATOM 2337 C C . PRO A 1 293 ? -42.276 17.310 47.902 1.00 72.00 293 PRO A C 1
ATOM 2339 O O . PRO A 1 293 ? -42.547 16.154 48.238 1.00 72.00 293 PRO A O 1
ATOM 2342 N N . PHE A 1 294 ? -42.438 18.355 48.712 1.00 69.31 294 PHE A N 1
ATOM 2343 C CA . PHE A 1 294 ? -43.007 18.233 50.053 1.00 69.31 294 PHE A CA 1
ATOM 2344 C C . PHE A 1 294 ? -44.444 18.757 50.137 1.00 69.31 294 PHE A C 1
ATOM 2346 O O . PHE A 1 294 ? -44.851 19.675 49.422 1.00 69.31 294 PHE A O 1
ATOM 2353 N N . LEU A 1 295 ? -45.229 18.133 51.017 1.00 62.38 295 LEU A N 1
ATOM 2354 C CA . LEU A 1 295 ? -46.647 18.396 51.236 1.00 62.38 295 LEU A CA 1
ATOM 2355 C C . LEU A 1 295 ? -46.910 18.557 52.733 1.00 62.38 295 LEU A C 1
ATOM 2357 O O . LEU A 1 295 ? -46.522 17.714 53.532 1.00 62.38 295 LEU A O 1
ATOM 2361 N N . TRP A 1 296 ? -47.657 19.594 53.097 1.00 59.53 296 TRP A N 1
ATOM 2362 C CA . TRP A 1 296 ? -48.089 19.919 54.465 1.00 59.53 296 TRP A CA 1
ATOM 2363 C C . TRP A 1 296 ? -48.663 18.756 55.314 1.00 59.53 296 TRP A C 1
ATOM 2365 O O . TRP A 1 296 ? -48.662 18.844 56.537 1.00 59.53 296 TRP A O 1
ATOM 2375 N N . GLU A 1 297 ? -49.123 17.666 54.690 1.00 57.44 297 GLU A N 1
ATOM 2376 C CA . GLU A 1 297 ? -49.654 16.454 55.340 1.00 57.44 297 GLU A CA 1
ATOM 2377 C C . GLU A 1 297 ? -48.592 15.387 55.694 1.00 57.44 297 GLU A C 1
ATOM 2379 O O . GLU A 1 297 ? -48.928 14.390 56.333 1.00 57.44 297 GLU A O 1
ATOM 2384 N N . ARG A 1 298 ? -47.322 15.547 55.287 1.00 60.75 298 ARG A N 1
ATOM 2385 C CA . ARG A 1 298 ? -46.235 14.584 55.558 1.00 60.75 298 ARG A CA 1
ATOM 2386 C C . ARG A 1 298 ? -45.047 15.226 56.269 1.00 60.75 298 ARG A C 1
ATOM 2388 O O . ARG A 1 298 ? -44.573 16.291 55.877 1.00 60.75 298 ARG A O 1
ATOM 2395 N N . SER A 1 299 ? -44.518 14.509 57.258 1.00 71.88 299 SER A N 1
ATOM 2396 C CA . SER A 1 299 ? -43.358 14.905 58.065 1.00 71.88 299 SER A CA 1
ATOM 2397 C C . SER A 1 299 ? -42.064 14.155 57.725 1.00 71.88 299 SER A C 1
ATOM 2399 O O . SER A 1 299 ? -41.053 14.363 58.386 1.00 71.88 299 SER A O 1
ATOM 2401 N N . GLU A 1 300 ? -42.082 13.278 56.719 1.00 81.50 300 GLU A N 1
ATOM 2402 C CA . GLU A 1 300 ? -40.989 12.367 56.356 1.00 81.50 300 GLU A CA 1
ATOM 2403 C C . GLU A 1 300 ? -40.930 12.188 54.831 1.00 81.50 300 GLU A C 1
ATOM 2405 O O . GLU A 1 300 ? -41.968 12.048 54.172 1.00 81.50 300 GLU A O 1
ATOM 2410 N N . TYR A 1 301 ? -39.715 12.224 54.273 1.00 80.25 301 TYR A N 1
ATOM 2411 C CA . TYR A 1 301 ? -39.463 12.216 52.830 1.00 80.25 301 TYR A CA 1
ATOM 2412 C C . TYR A 1 301 ? -38.215 11.409 52.484 1.00 80.25 301 TYR A C 1
ATOM 2414 O O . TYR A 1 301 ? -37.117 11.784 52.888 1.00 80.25 301 TYR A O 1
ATOM 2422 N N . HIS A 1 302 ? -38.377 10.354 51.685 1.00 81.44 302 HIS A N 1
ATOM 2423 C CA . HIS A 1 302 ? -37.274 9.532 51.181 1.00 81.44 302 HIS A CA 1
ATOM 2424 C C . HIS A 1 302 ? -36.879 9.962 49.762 1.00 81.44 302 HIS A C 1
ATOM 2426 O O . HIS A 1 302 ? -37.740 10.150 48.901 1.00 81.44 302 HIS A O 1
ATOM 2432 N N . THR A 1 303 ? -35.577 10.058 49.504 1.00 83.50 303 THR A N 1
ATOM 2433 C CA . THR A 1 303 ? -34.994 10.388 48.198 1.00 83.50 303 THR A CA 1
ATOM 2434 C C . THR A 1 303 ? -33.939 9.347 47.841 1.00 83.50 303 THR A C 1
ATOM 2436 O O . THR A 1 303 ? -32.957 9.193 48.564 1.00 83.50 303 THR A O 1
ATOM 2439 N N . LEU A 1 304 ? -34.119 8.622 46.734 1.00 81.88 304 LEU A N 1
ATOM 2440 C CA . LEU A 1 304 ? -33.123 7.660 46.251 1.00 81.88 304 LEU A CA 1
ATOM 2441 C C . LEU A 1 304 ? -31.895 8.406 45.704 1.00 81.88 304 LEU A C 1
ATOM 2443 O O . LEU A 1 304 ? -32.031 9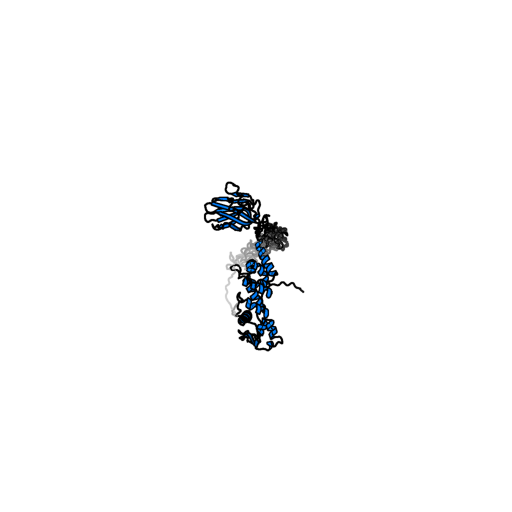.320 44.896 1.00 81.88 304 LEU A O 1
ATOM 2447 N N . CYS A 1 305 ? -30.702 8.010 46.145 1.00 82.06 305 CYS A N 1
ATOM 2448 C CA . CYS A 1 305 ? -29.442 8.728 45.938 1.00 82.06 305 CYS A CA 1
ATOM 2449 C C . CYS A 1 305 ? -28.280 7.736 45.727 1.00 82.06 305 CYS A C 1
ATOM 2451 O O . CYS A 1 305 ? -27.309 7.748 46.477 1.00 82.06 305 CYS A O 1
ATOM 2453 N N . LYS A 1 306 ? -28.372 6.862 44.714 1.00 83.81 306 LYS A N 1
ATOM 2454 C CA . LYS A 1 306 ? -27.415 5.762 44.460 1.00 83.81 306 LYS A CA 1
ATOM 2455 C C . LYS A 1 306 ? -26.061 6.219 43.880 1.00 83.81 306 LYS A C 1
ATOM 2457 O O . LYS A 1 306 ? -25.670 5.818 42.788 1.00 83.81 306 LYS A O 1
ATOM 2462 N N . PHE A 1 307 ? -25.339 7.080 44.594 1.00 82.81 307 PHE A N 1
ATOM 2463 C CA . PHE A 1 307 ? -24.062 7.655 44.156 1.00 82.81 307 PHE A CA 1
ATOM 2464 C C . PHE A 1 307 ? -22.986 7.601 45.249 1.00 82.81 307 PHE A C 1
ATOM 2466 O O . PHE A 1 307 ? -23.274 7.561 46.443 1.00 82.81 307 PHE A O 1
ATOM 2473 N N . HIS A 1 308 ? -21.722 7.661 44.822 1.00 86.19 308 HIS A N 1
ATOM 2474 C CA . HIS A 1 308 ? -20.562 7.819 45.705 1.00 86.19 308 HIS A CA 1
ATOM 2475 C C . HIS A 1 308 ? -20.298 9.299 45.972 1.00 86.19 308 HIS A C 1
ATOM 2477 O O . HIS A 1 308 ? -20.059 10.057 45.027 1.00 86.19 308 HIS A O 1
ATOM 2483 N N . ALA A 1 309 ? -20.310 9.710 47.239 1.00 88.12 309 ALA A N 1
ATOM 2484 C CA . ALA A 1 309 ? -20.116 11.104 47.629 1.00 88.12 309 ALA A CA 1
ATOM 2485 C C . ALA A 1 309 ? -19.449 11.241 49.000 1.00 88.12 309 ALA A C 1
ATOM 2487 O O . ALA A 1 309 ? -19.529 10.350 49.839 1.00 88.12 309 ALA A O 1
ATOM 2488 N N . ARG A 1 310 ? -18.828 12.400 49.228 1.00 90.19 310 ARG A N 1
ATOM 2489 C CA . ARG A 1 310 ? -18.362 12.847 50.549 1.00 90.19 310 ARG A CA 1
ATOM 2490 C C . ARG A 1 310 ? -19.246 13.961 51.110 1.00 90.19 310 ARG A C 1
ATOM 2492 O O . ARG A 1 310 ? -19.504 14.019 52.307 1.00 90.19 310 ARG A O 1
ATOM 2499 N N . TYR A 1 311 ? -19.696 14.850 50.235 1.00 90.56 311 TYR A N 1
ATOM 2500 C CA . TYR A 1 311 ? -20.478 16.029 50.560 1.00 90.56 311 TYR A CA 1
ATOM 2501 C C . TYR A 1 311 ? -21.912 15.862 50.081 1.00 90.56 311 TYR A C 1
ATOM 2503 O O . TYR A 1 311 ? -22.161 15.774 48.875 1.00 90.56 311 TYR A O 1
ATOM 2511 N N . VAL A 1 312 ? -22.851 15.894 51.023 1.00 90.88 312 VAL A N 1
ATOM 2512 C CA . VAL A 1 312 ? -24.284 15.934 50.731 1.00 90.88 312 VAL A CA 1
ATOM 2513 C C . VAL A 1 312 ? -24.783 17.355 50.935 1.00 90.88 312 VAL A C 1
ATOM 2515 O O . VAL A 1 312 ? -24.719 17.909 52.031 1.00 90.88 312 VAL A O 1
ATOM 2518 N N . SER A 1 313 ? -25.246 17.968 49.851 1.00 88.81 313 SER A N 1
ATOM 2519 C CA . SER A 1 313 ? -25.877 19.284 49.856 1.00 88.81 313 SER A CA 1
ATOM 2520 C C . SER A 1 313 ? -27.389 19.135 49.858 1.00 88.81 313 SER A C 1
ATOM 2522 O O . SER A 1 313 ? -27.912 18.354 49.065 1.00 88.81 313 SER A O 1
ATOM 2524 N N . ILE A 1 314 ? -28.079 19.939 50.665 1.00 87.06 314 ILE A N 1
ATOM 2525 C CA . ILE A 1 314 ? -29.535 20.089 50.593 1.00 87.06 314 ILE A CA 1
ATOM 2526 C C . ILE A 1 314 ? -29.855 21.557 50.314 1.00 87.06 314 ILE A C 1
ATOM 2528 O O . ILE A 1 314 ? -29.362 22.451 51.012 1.00 87.06 314 ILE A O 1
ATOM 2532 N N . PHE A 1 315 ? -30.677 21.785 49.295 1.00 82.06 315 PHE A N 1
ATOM 2533 C CA . PHE A 1 315 ? -31.273 23.073 48.953 1.00 82.06 315 PHE A CA 1
ATOM 2534 C C . PHE A 1 315 ? -32.803 22.952 48.933 1.00 82.06 315 PHE A C 1
ATOM 2536 O O . PHE A 1 315 ? -33.349 21.865 48.746 1.00 82.06 315 PHE A O 1
ATOM 2543 N N . TRP A 1 316 ? -33.503 24.073 49.099 1.00 78.38 316 TRP A N 1
ATOM 2544 C CA . TRP A 1 316 ? -34.960 24.158 48.975 1.00 78.38 316 TRP A CA 1
ATOM 2545 C C . TRP A 1 316 ? -35.377 25.469 48.314 1.00 78.38 316 TRP A C 1
ATOM 2547 O O . TRP A 1 316 ? -34.721 26.507 48.456 1.00 78.38 316 TRP A O 1
ATOM 2557 N N . ILE A 1 317 ? -36.491 25.413 47.585 1.00 66.38 317 ILE A N 1
ATOM 2558 C CA . ILE A 1 317 ? -37.042 26.537 46.823 1.00 66.38 317 ILE A CA 1
ATOM 2559 C C . ILE A 1 317 ? -38.491 26.788 47.266 1.00 66.38 317 ILE A C 1
ATOM 2561 O O . ILE A 1 317 ? -39.229 25.845 47.550 1.00 66.38 317 ILE A O 1
ATOM 2565 N N . PHE A 1 318 ? -3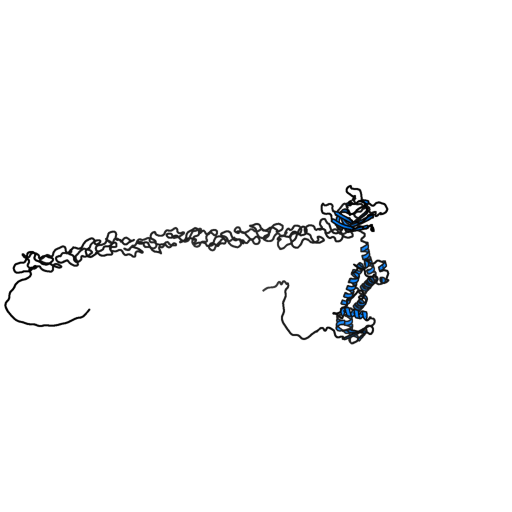8.871 28.072 47.268 1.00 66.44 318 PHE A N 1
ATOM 2566 C CA . PHE A 1 318 ? -40.092 28.681 47.823 1.00 66.44 318 PHE A CA 1
ATOM 2567 C C . PHE A 1 318 ? -40.037 29.007 49.325 1.00 66.44 318 PHE A C 1
ATOM 2569 O O . PHE A 1 318 ? -39.023 28.780 49.987 1.00 66.44 318 PHE A O 1
ATOM 2576 N N . GLY A 1 319 ? -41.006 29.810 49.776 1.00 54.47 319 GLY A N 1
ATOM 2577 C CA . GLY A 1 319 ? -40.711 30.930 50.670 1.00 54.47 319 GLY A CA 1
ATOM 2578 C C . GLY A 1 319 ? -41.568 31.021 51.923 1.00 54.47 319 GLY A C 1
ATOM 2579 O O . GLY A 1 319 ? -42.741 31.351 51.833 1.00 54.47 319 GLY A O 1
ATOM 2580 N N . ASP A 1 320 ? -40.901 30.809 53.055 1.00 63.06 320 ASP A N 1
ATOM 2581 C CA . ASP A 1 320 ? -41.118 31.432 54.367 1.00 63.06 320 ASP A CA 1
ATOM 2582 C C . ASP A 1 320 ? -39.988 30.877 55.260 1.00 63.06 320 ASP A C 1
ATOM 2584 O O . ASP A 1 320 ? -38.828 31.280 55.121 1.00 63.06 320 ASP A O 1
ATOM 2588 N N . THR A 1 321 ? -40.297 29.864 56.075 1.00 66.25 321 THR A N 1
ATOM 2589 C CA . THR A 1 321 ? -39.378 29.115 56.939 1.00 66.25 321 THR A CA 1
ATOM 2590 C C . THR A 1 321 ? -39.729 27.630 56.951 1.00 66.25 321 THR A C 1
ATOM 2592 O O . THR A 1 321 ? -40.910 27.278 56.943 1.00 66.25 321 THR A O 1
ATOM 2595 N N . MET A 1 322 ? -38.716 26.764 57.028 1.00 74.94 322 MET A N 1
ATOM 2596 C CA . MET A 1 322 ? -38.886 25.311 57.145 1.00 74.94 322 MET A CA 1
ATOM 2597 C C . MET A 1 322 ? -38.136 24.777 58.371 1.00 74.94 322 MET A C 1
ATOM 2599 O O . MET A 1 322 ? -36.927 24.977 58.483 1.00 74.94 322 MET A O 1
ATOM 2603 N N . ASP A 1 323 ? -38.827 24.050 59.248 1.00 79.44 323 ASP A N 1
ATOM 2604 C CA . ASP A 1 323 ? -38.203 23.358 60.382 1.00 79.44 323 ASP A CA 1
ATOM 2605 C C . ASP A 1 323 ? -37.706 21.973 59.943 1.00 79.44 323 ASP A C 1
ATOM 2607 O O . ASP A 1 323 ? -38.489 21.019 59.866 1.00 79.44 323 ASP A O 1
ATOM 2611 N N . LEU A 1 324 ? -36.403 21.868 59.661 1.00 82.56 324 LEU A N 1
ATOM 2612 C CA . LEU A 1 324 ? -35.721 20.603 59.373 1.00 82.56 324 LEU A CA 1
ATOM 2613 C C . LEU A 1 324 ? -35.294 19.951 60.692 1.00 82.56 324 LEU A C 1
ATOM 2615 O O . LEU A 1 324 ? -34.495 20.527 61.428 1.00 82.56 324 LEU A O 1
ATOM 2619 N N . CYS A 1 325 ? -35.826 18.773 61.008 1.00 82.19 325 CYS A N 1
ATOM 2620 C CA . CYS A 1 325 ? -35.623 18.145 62.315 1.00 82.19 325 CYS A CA 1
ATOM 2621 C C . CYS A 1 325 ? -34.521 17.084 62.326 1.00 82.19 325 CYS A C 1
ATOM 2623 O O . CYS A 1 325 ? -33.775 17.033 63.291 1.00 82.19 325 CYS A O 1
ATOM 2625 N N . GLU A 1 326 ? -34.409 16.266 61.278 1.00 87.50 326 GLU A N 1
ATOM 2626 C CA . GLU A 1 326 ? -33.377 15.225 61.149 1.00 87.50 326 GLU A CA 1
ATOM 2627 C C . GLU A 1 326 ? -33.152 14.897 59.661 1.00 87.50 326 GLU A C 1
ATOM 2629 O O . GLU A 1 326 ? -34.067 15.016 58.837 1.00 87.50 326 GLU A O 1
ATOM 2634 N N . VAL A 1 327 ? -31.934 14.480 59.324 1.00 88.62 327 VAL A N 1
ATOM 2635 C CA . VAL A 1 327 ? -31.488 14.002 58.015 1.00 88.62 327 VAL A CA 1
ATOM 2636 C C . VAL A 1 327 ? -30.732 12.693 58.222 1.00 88.62 327 VAL A C 1
ATOM 2638 O O . VAL A 1 327 ? -29.582 12.682 58.659 1.00 88.62 327 VAL A O 1
ATOM 2641 N N . GLU A 1 328 ? -31.352 11.582 57.848 1.00 89.44 328 GLU A N 1
ATOM 2642 C CA . GLU A 1 328 ? -30.683 10.286 57.798 1.00 89.44 328 GLU A CA 1
ATOM 2643 C C . GLU A 1 328 ? -30.154 10.060 56.379 1.00 89.44 328 GLU A C 1
ATOM 2645 O O . GLU A 1 328 ? -30.916 10.091 55.412 1.00 89.44 328 GLU A O 1
ATOM 2650 N N . ILE A 1 329 ? -28.845 9.845 56.236 1.00 90.50 329 ILE A N 1
ATOM 2651 C CA . ILE A 1 329 ? -28.239 9.419 54.968 1.00 90.50 329 ILE A CA 1
ATOM 2652 C C . ILE A 1 329 ? -27.882 7.956 55.142 1.00 90.50 329 ILE A C 1
ATOM 2654 O O . ILE A 1 329 ? -27.096 7.616 56.020 1.00 90.50 329 ILE A O 1
ATOM 2658 N N . TYR A 1 330 ? -28.445 7.106 54.299 1.00 87.00 330 TYR A N 1
ATOM 2659 C CA . TYR A 1 330 ? -28.315 5.664 54.394 1.00 87.00 330 TYR A CA 1
ATOM 2660 C C . TYR A 1 330 ? -27.386 5.131 53.305 1.00 87.00 330 TYR A C 1
ATOM 2662 O O . TYR A 1 330 ? -27.458 5.552 52.145 1.00 87.00 330 TYR A O 1
ATOM 2670 N N . GLY A 1 331 ? -26.474 4.234 53.680 1.00 86.12 331 GLY A N 1
ATOM 2671 C CA . GLY A 1 331 ? -25.435 3.745 52.780 1.00 86.12 331 GLY A CA 1
ATOM 2672 C C . GLY A 1 331 ? -24.346 2.930 53.477 1.00 86.12 331 GLY A C 1
ATOM 2673 O O . GLY A 1 331 ? -24.497 2.503 54.619 1.00 86.12 331 GLY A O 1
ATOM 2674 N N . CYS A 1 332 ? -23.227 2.718 52.784 1.00 85.38 332 CYS A N 1
ATOM 2675 C CA . CYS A 1 332 ? -22.121 1.912 53.294 1.00 85.38 332 CYS A CA 1
ATOM 2676 C C . CYS A 1 332 ? -21.112 2.740 54.087 1.00 85.38 332 CYS A C 1
ATOM 2678 O O . CYS A 1 332 ? -20.476 3.630 53.534 1.00 85.38 332 CYS A O 1
ATOM 2680 N N . HIS A 1 333 ? -20.891 2.371 55.353 1.00 82.81 333 HIS A N 1
ATOM 2681 C CA . HIS A 1 333 ? -19.862 2.967 56.216 1.00 82.81 333 HIS A CA 1
ATOM 2682 C C . HIS A 1 333 ? -18.432 2.701 55.711 1.00 82.81 333 HIS A C 1
ATOM 2684 O O . HIS A 1 333 ? -17.534 3.505 55.920 1.00 82.81 333 HIS A O 1
ATOM 2690 N N . THR A 1 334 ? -18.200 1.563 55.045 1.00 83.38 334 THR A N 1
ATOM 2691 C CA . THR A 1 334 ? -16.898 1.239 54.437 1.00 83.38 334 THR A CA 1
ATOM 2692 C C . THR A 1 334 ? -16.870 1.696 52.971 1.00 83.38 334 THR A C 1
ATOM 2694 O O . THR A 1 334 ? -17.724 1.235 52.206 1.00 83.38 334 THR A O 1
ATOM 2697 N N . PRO A 1 335 ? -15.895 2.527 52.546 1.00 85.94 335 PRO A N 1
ATOM 2698 C CA . PRO A 1 335 ? -15.728 2.929 51.148 1.00 85.94 335 PRO A CA 1
ATOM 2699 C C . PRO A 1 335 ? -15.576 1.752 50.178 1.00 85.94 335 PRO A C 1
ATOM 2701 O O . PRO A 1 335 ? -15.071 0.687 50.540 1.00 85.94 335 PRO A O 1
ATOM 2704 N N . GLY A 1 336 ? -15.960 1.964 48.915 1.00 83.25 336 GLY A N 1
ATOM 2705 C CA . GLY A 1 336 ? -15.746 0.987 47.841 1.00 83.25 336 GLY A CA 1
ATOM 2706 C C . GLY A 1 336 ? -16.497 -0.332 48.040 1.00 83.25 336 GLY A C 1
ATOM 2707 O O . GLY A 1 336 ? -15.987 -1.390 47.670 1.00 83.25 336 GLY A O 1
ATOM 2708 N N . ARG A 1 337 ? -17.688 -0.291 48.653 1.00 85.00 337 ARG A N 1
ATOM 2709 C CA . ARG A 1 337 ? -18.544 -1.461 48.898 1.00 85.00 337 ARG A CA 1
ATOM 2710 C C . ARG A 1 337 ? -19.974 -1.272 48.395 1.00 85.00 337 ARG A C 1
ATOM 2712 O O . ARG A 1 337 ? -20.463 -0.146 48.300 1.00 85.00 337 ARG A O 1
ATOM 2719 N N . TYR A 1 338 ? -20.618 -2.399 48.100 1.00 83.31 338 TYR A N 1
ATOM 2720 C CA . TYR A 1 338 ? -22.008 -2.516 47.656 1.00 83.31 338 TYR A CA 1
ATOM 2721 C C . TYR A 1 338 ? -22.688 -3.750 48.282 1.00 83.31 338 TYR A C 1
ATOM 2723 O O . TYR A 1 338 ? -22.099 -4.421 49.139 1.00 83.31 338 TYR A O 1
ATOM 2731 N N . SER A 1 339 ? -23.910 -4.057 47.832 1.00 75.62 339 SER A N 1
ATOM 2732 C CA . SER A 1 339 ? -24.926 -4.949 48.421 1.00 75.62 339 SER A CA 1
ATOM 2733 C C . SER A 1 339 ? -25.638 -4.346 49.634 1.00 75.62 339 SER A C 1
ATOM 2735 O O . SER A 1 339 ? -25.087 -3.492 50.323 1.00 75.62 339 SER A O 1
ATOM 2737 N N . GLN A 1 340 ? -26.847 -4.845 49.915 1.00 67.56 340 GLN A N 1
ATOM 2738 C CA . GLN A 1 340 ? -27.725 -4.408 51.014 1.00 67.56 340 GLN A CA 1
ATOM 2739 C C . GLN A 1 340 ? -27.015 -4.361 52.379 1.00 67.56 340 GLN A C 1
ATOM 2741 O O . GLN A 1 340 ? -27.223 -3.431 53.146 1.00 67.56 340 GLN A O 1
ATOM 2746 N N . ASN A 1 341 ? -26.119 -5.319 52.640 1.00 70.81 341 ASN A N 1
ATOM 2747 C CA . ASN A 1 341 ? -25.348 -5.413 53.886 1.00 70.81 341 ASN A CA 1
ATOM 2748 C C . ASN A 1 341 ? -23.889 -4.947 53.717 1.00 70.81 341 ASN A C 1
ATOM 2750 O O . ASN A 1 341 ? -23.010 -5.403 54.451 1.00 70.81 341 ASN A O 1
ATOM 2754 N N . CYS A 1 342 ? -23.589 -4.140 52.689 1.00 80.06 342 CYS A N 1
ATOM 2755 C CA . CYS A 1 342 ? -22.266 -3.563 52.400 1.00 80.06 342 CYS A CA 1
ATOM 2756 C C . CYS A 1 342 ? -21.101 -4.572 52.467 1.00 80.06 342 CYS A C 1
ATOM 2758 O O . CYS A 1 342 ? -19.968 -4.253 52.835 1.00 80.06 342 CYS A O 1
ATOM 2760 N N . SER A 1 343 ? -21.386 -5.833 52.143 1.00 83.62 343 SER A N 1
ATOM 2761 C CA . SER A 1 343 ? -20.493 -6.962 52.410 1.00 83.62 343 SER A CA 1
ATOM 2762 C C . SER A 1 343 ? -19.578 -7.286 51.229 1.00 83.62 343 SER A C 1
ATOM 2764 O O . SER A 1 343 ? -18.519 -7.883 51.426 1.00 83.62 343 SER A O 1
ATOM 2766 N N . ILE A 1 344 ? -19.944 -6.844 50.022 1.00 86.12 344 ILE A N 1
ATOM 2767 C CA . ILE A 1 344 ? -19.215 -7.104 48.778 1.00 86.12 344 ILE A CA 1
ATOM 2768 C C . ILE A 1 344 ? -18.394 -5.853 48.407 1.00 86.12 344 ILE A C 1
ATOM 2770 O O . ILE A 1 344 ? -18.958 -4.757 48.361 1.00 86.12 344 ILE A O 1
ATOM 2774 N N . PRO A 1 345 ? -17.077 -5.961 48.149 1.00 88.56 345 PRO A N 1
ATOM 2775 C CA . PRO A 1 345 ? -16.302 -4.852 47.593 1.00 88.56 345 PRO A CA 1
ATOM 2776 C C . PRO A 1 345 ? -16.723 -4.569 46.145 1.00 88.56 345 PRO A C 1
ATOM 2778 O O . PRO A 1 345 ? -17.073 -5.493 45.408 1.00 88.56 345 PRO A O 1
ATOM 2781 N N . CYS A 1 346 ? -16.669 -3.307 45.720 1.00 89.81 346 CYS A N 1
ATOM 2782 C CA . CYS A 1 346 ? -16.881 -2.937 44.320 1.00 89.81 346 CYS A CA 1
ATOM 2783 C C . CYS A 1 346 ? -15.900 -3.688 43.393 1.00 89.81 346 CYS A C 1
ATOM 2785 O O . CYS A 1 346 ? -14.778 -3.989 43.813 1.00 89.81 346 CYS A O 1
ATOM 2787 N N . PRO A 1 347 ? -16.296 -3.998 42.141 1.00 92.44 347 PRO A N 1
ATOM 2788 C CA . PRO A 1 347 ? -15.415 -4.653 41.177 1.00 92.44 347 PRO A CA 1
ATOM 2789 C C . PRO A 1 347 ? -14.051 -3.960 41.046 1.00 92.44 347 PRO A C 1
ATOM 2791 O O . PRO A 1 347 ? -13.971 -2.737 40.938 1.00 92.44 347 PRO A O 1
ATOM 2794 N N . GLN A 1 348 ? -12.978 -4.756 41.025 1.00 89.44 348 GLN A N 1
ATOM 2795 C CA . GLN A 1 348 ? -11.582 -4.293 41.088 1.00 89.44 348 GLN A CA 1
ATOM 2796 C C . GLN A 1 348 ? -11.220 -3.243 40.024 1.00 89.44 348 GLN A C 1
ATOM 2798 O O . GLN A 1 348 ? -10.405 -2.359 40.280 1.00 89.44 348 GLN A O 1
ATOM 2803 N N . ASN A 1 349 ? -11.836 -3.336 38.846 1.00 92.88 349 ASN A N 1
ATOM 2804 C CA . ASN A 1 349 ? -11.557 -2.477 37.698 1.00 92.88 349 ASN A CA 1
ATOM 2805 C C . ASN A 1 349 ? -12.517 -1.276 37.587 1.00 92.88 349 ASN A C 1
ATOM 2807 O O . ASN A 1 349 ? -12.419 -0.513 36.623 1.00 92.88 349 ASN A O 1
ATOM 2811 N N . CYS A 1 350 ? -13.433 -1.077 38.548 1.00 91.06 350 CYS A N 1
ATOM 2812 C CA . CYS A 1 350 ? -14.181 0.176 38.643 1.00 91.06 350 CYS A CA 1
ATOM 2813 C C . CYS A 1 350 ? -13.210 1.339 38.886 1.00 91.06 350 CYS A C 1
ATOM 2815 O O . CYS A 1 350 ? -12.371 1.290 39.791 1.00 91.06 350 CYS A O 1
ATOM 2817 N N . GLN A 1 351 ? -13.377 2.429 38.141 1.00 88.25 351 GLN A N 1
ATOM 2818 C CA . GLN A 1 351 ? -12.641 3.668 38.359 1.00 88.25 351 GLN A CA 1
ATOM 2819 C C . GLN A 1 351 ? -12.833 4.142 39.810 1.00 88.25 351 GLN A C 1
ATOM 2821 O O . GLN A 1 351 ? -13.958 4.257 40.300 1.00 88.25 351 GLN A O 1
ATOM 2826 N N . GLU A 1 352 ? -11.719 4.355 40.517 1.00 85.25 352 GLU A N 1
ATOM 2827 C CA . GLU A 1 352 ? -11.688 4.761 41.933 1.00 85.25 352 GLU A CA 1
ATOM 2828 C C . GLU A 1 352 ? -12.467 3.828 42.893 1.00 85.25 352 GLU A C 1
ATOM 2830 O O . GLU A 1 352 ? -12.855 4.244 43.981 1.00 85.25 352 GLU A O 1
ATOM 2835 N N . SER A 1 353 ? -12.693 2.559 42.517 1.00 85.69 353 SER A N 1
ATOM 2836 C CA . SER A 1 353 ? -13.546 1.602 43.255 1.00 85.69 353 SER A CA 1
ATOM 2837 C C . SER A 1 353 ? -15.005 2.059 43.449 1.00 85.69 353 SER A C 1
ATOM 2839 O O . SER A 1 353 ? -15.665 1.631 44.397 1.00 85.69 353 SER A O 1
ATOM 2841 N N . ARG A 1 354 ? -15.535 2.916 42.562 1.00 86.50 354 ARG A N 1
ATOM 2842 C CA . ARG A 1 354 ? -16.909 3.446 42.648 1.00 86.50 354 ARG A CA 1
ATOM 2843 C C . ARG A 1 354 ? -17.906 2.599 41.848 1.00 86.50 354 ARG A C 1
ATOM 2845 O O . ARG A 1 354 ? -17.759 2.437 40.634 1.00 86.50 354 ARG A O 1
ATOM 2852 N N . CYS A 1 355 ? -18.943 2.095 42.516 1.00 87.19 355 CYS A N 1
ATOM 2853 C CA . CYS A 1 355 ? -20.004 1.285 41.911 1.00 87.19 355 CYS A CA 1
ATOM 2854 C C . CYS A 1 355 ? -21.383 1.502 42.568 1.00 87.19 355 CYS A C 1
ATOM 2856 O O . CYS A 1 355 ? -21.458 1.874 43.738 1.00 87.19 355 CYS A O 1
ATOM 2858 N N . ASP A 1 356 ? -22.471 1.261 41.830 1.00 86.50 356 ASP A N 1
ATOM 2859 C CA . ASP A 1 356 ? -23.847 1.314 42.345 1.00 86.50 356 ASP A CA 1
ATOM 2860 C C . ASP A 1 356 ? -24.011 0.411 43.578 1.00 86.50 356 ASP A C 1
ATOM 2862 O O . ASP A 1 356 ? -23.613 -0.755 43.564 1.00 86.50 356 ASP A O 1
ATOM 2866 N N . ILE A 1 357 ? -24.607 0.950 44.644 1.00 82.31 357 ILE A N 1
ATOM 2867 C CA . ILE A 1 357 ? -24.699 0.283 45.951 1.00 82.31 357 ILE A CA 1
ATOM 2868 C C . ILE A 1 357 ? -25.572 -0.984 45.942 1.00 82.31 357 ILE A C 1
ATOM 2870 O O . ILE A 1 357 ? -25.354 -1.884 46.752 1.00 82.31 357 ILE A O 1
ATOM 2874 N N . SER A 1 358 ? -26.524 -1.092 45.016 1.00 80.69 358 SER A N 1
ATOM 2875 C CA . SER A 1 358 ? -27.369 -2.279 44.834 1.00 80.69 358 SER A CA 1
ATOM 2876 C C . SER A 1 358 ? -26.741 -3.274 43.861 1.00 80.69 358 SER A C 1
ATOM 2878 O O . SER A 1 358 ? -26.453 -4.411 44.230 1.00 80.69 358 SER A O 1
ATOM 2880 N N . GLU A 1 359 ? -26.494 -2.833 42.630 1.00 84.44 359 GLU A N 1
ATOM 2881 C CA . GLU A 1 359 ? -26.143 -3.699 41.508 1.00 84.44 359 GLU A CA 1
ATOM 2882 C C . GLU A 1 359 ? -24.647 -4.005 41.445 1.00 84.44 359 GLU A C 1
ATOM 2884 O O . GLU A 1 359 ? -24.248 -5.013 40.866 1.00 84.44 359 GLU A O 1
ATOM 2889 N N . GLY A 1 360 ? -23.791 -3.150 42.011 1.00 87.00 360 GLY A N 1
ATOM 2890 C CA . GLY A 1 360 ? -22.337 -3.221 41.851 1.00 87.00 360 GLY A CA 1
ATOM 2891 C C . GLY A 1 360 ? -21.841 -2.773 40.476 1.00 87.00 360 GLY A C 1
ATOM 2892 O O . GLY A 1 360 ? -20.726 -3.118 40.091 1.00 87.00 360 GLY A O 1
ATOM 2893 N N . THR A 1 361 ? -22.669 -2.051 39.717 1.00 89.69 361 THR A N 1
ATOM 2894 C CA . THR A 1 361 ? -22.340 -1.508 38.390 1.00 89.69 361 THR A CA 1
ATOM 2895 C C . THR A 1 361 ? -21.367 -0.338 38.529 1.00 89.69 361 THR A C 1
ATOM 2897 O O . THR A 1 361 ? -21.665 0.623 39.235 1.00 89.69 361 THR A O 1
ATOM 2900 N N . CYS A 1 362 ? -20.202 -0.395 37.887 1.00 89.19 362 CYS A N 1
ATOM 2901 C CA . CYS A 1 362 ? -19.191 0.660 37.963 1.00 89.19 362 CYS A CA 1
ATOM 2902 C C . CYS A 1 362 ? -19.682 1.959 37.301 1.00 89.19 362 CYS A C 1
ATOM 2904 O O . CYS A 1 362 ? -20.295 1.919 36.236 1.00 89.19 362 CYS A O 1
ATOM 2906 N N . SER A 1 363 ? -19.349 3.124 37.871 1.00 81.25 363 SER A N 1
ATOM 2907 C CA . SER A 1 363 ? -19.635 4.424 37.224 1.00 81.25 363 SER A CA 1
ATOM 2908 C C . SER A 1 363 ? -18.695 4.745 36.048 1.00 81.25 363 SER A C 1
ATOM 2910 O O . SER A 1 363 ? -18.953 5.671 35.286 1.00 81.25 363 SER A O 1
ATOM 2912 N N . GLY A 1 364 ? -17.604 3.989 35.920 1.00 86.69 364 GLY A N 1
ATOM 2913 C CA . GLY A 1 364 ? -16.593 4.054 34.867 1.00 86.69 364 GLY A CA 1
ATOM 2914 C C . GLY A 1 364 ? -15.559 2.946 35.086 1.00 86.69 364 GLY A C 1
ATOM 2915 O O . GLY A 1 364 ? -15.448 2.426 36.200 1.00 86.69 364 GLY A O 1
ATOM 2916 N N . CYS A 1 365 ? -14.810 2.574 34.048 1.00 91.56 365 CYS A N 1
ATOM 2917 C CA . CYS A 1 365 ? -13.759 1.554 34.124 1.00 91.56 365 CYS A CA 1
ATOM 2918 C C . CYS A 1 365 ? -12.362 2.176 34.103 1.00 91.56 365 CYS A C 1
ATOM 2920 O O . CYS A 1 365 ? -12.158 3.245 33.530 1.00 91.56 365 CYS A O 1
ATOM 2922 N N . ILE A 1 366 ? -11.385 1.490 34.699 1.00 91.88 366 ILE A N 1
ATOM 2923 C CA . ILE A 1 366 ? -9.970 1.780 34.436 1.00 91.88 366 ILE A CA 1
ATOM 2924 C C . ILE A 1 366 ? -9.606 1.384 32.993 1.00 91.88 366 ILE A C 1
ATOM 2926 O O . ILE A 1 366 ? -10.229 0.497 32.409 1.00 91.88 366 ILE A O 1
ATOM 2930 N N . ASN A 1 367 ? -8.593 2.039 32.421 1.00 93.88 367 ASN A N 1
ATOM 2931 C CA . ASN A 1 367 ? -8.186 1.845 31.026 1.00 93.88 367 ASN A CA 1
ATOM 2932 C C . ASN A 1 367 ? -7.938 0.366 30.689 1.00 93.88 367 ASN A C 1
ATOM 2934 O O . ASN A 1 367 ? -7.213 -0.326 31.404 1.00 93.88 367 ASN A O 1
ATOM 2938 N N . GLY A 1 368 ? -8.486 -0.080 29.560 1.00 92.50 368 GLY A N 1
ATOM 2939 C CA . GLY A 1 368 ? -8.368 -1.451 29.075 1.00 92.50 368 GLY A CA 1
ATOM 2940 C C . GLY A 1 368 ? -9.464 -2.411 29.528 1.00 92.50 368 GLY A C 1
ATOM 2941 O O . GLY A 1 368 ? -9.322 -3.603 29.265 1.00 92.50 368 GLY A O 1
ATOM 2942 N N . TYR A 1 369 ? -10.530 -1.931 30.177 1.00 94.00 369 TYR A N 1
ATOM 2943 C CA . TYR A 1 369 ? -11.653 -2.764 30.615 1.00 94.00 369 TYR A CA 1
ATOM 2944 C C . TYR A 1 369 ? -13.020 -2.164 30.269 1.00 94.00 369 TYR A C 1
ATOM 2946 O O . TYR A 1 369 ? -13.189 -0.944 30.246 1.00 94.00 369 TYR A O 1
ATOM 2954 N N . GLU A 1 370 ? -14.006 -3.038 30.063 1.00 92.69 370 GLU A N 1
ATOM 2955 C CA . GLU A 1 370 ? -15.376 -2.688 29.680 1.00 92.69 370 GLU A CA 1
ATOM 2956 C C . GLU A 1 370 ? -16.462 -3.547 30.363 1.00 92.69 370 GLU A C 1
ATOM 2958 O O . GLU A 1 370 ? -16.203 -4.455 31.163 1.00 92.69 370 GLU A O 1
ATOM 2963 N N . GLY A 1 371 ? -17.719 -3.237 30.035 1.00 90.44 371 GLY A N 1
ATOM 2964 C CA . GLY A 1 371 ? -18.913 -3.859 30.601 1.00 90.44 371 GLY A CA 1
ATOM 2965 C C . GLY A 1 371 ? -19.337 -3.255 31.949 1.00 90.44 371 GLY A C 1
ATOM 2966 O O . GLY A 1 371 ? -18.569 -2.547 32.600 1.00 90.44 371 GLY A O 1
ATOM 2967 N N . PRO A 1 372 ? -20.564 -3.550 32.422 1.00 90.19 372 PRO A N 1
ATOM 2968 C CA . PRO A 1 372 ? -21.169 -2.875 33.577 1.00 90.19 372 PRO A CA 1
ATOM 2969 C C . PRO A 1 372 ? -20.402 -3.063 34.894 1.00 90.19 372 PRO A C 1
ATOM 2971 O O . PRO A 1 372 ? -20.572 -2.275 35.815 1.00 90.19 372 PRO A O 1
ATOM 2974 N N . LYS A 1 373 ? -19.550 -4.090 35.002 1.00 91.44 373 LYS A N 1
ATOM 2975 C CA . LYS A 1 373 ? -18.700 -4.350 36.178 1.00 91.44 373 LYS A CA 1
ATOM 2976 C C . LYS A 1 373 ? -17.198 -4.325 35.862 1.00 91.44 373 LYS A C 1
ATOM 2978 O O . LYS A 1 373 ? -16.411 -4.817 36.665 1.00 91.44 373 LYS A O 1
ATOM 2983 N N . CYS A 1 374 ? -16.807 -3.795 34.697 1.00 93.56 374 CYS A N 1
ATOM 2984 C CA . CYS A 1 374 ? -15.414 -3.714 34.232 1.00 93.56 374 CYS A CA 1
ATOM 2985 C C . CYS A 1 374 ? -14.661 -5.065 34.266 1.00 93.56 374 CYS A C 1
ATOM 2987 O O . CYS A 1 374 ? -13.454 -5.123 34.501 1.00 93.56 374 CYS A O 1
ATOM 2989 N N . GLY A 1 375 ? -15.398 -6.169 34.100 1.00 91.06 375 GLY A N 1
ATOM 2990 C CA . GLY A 1 375 ? -14.882 -7.537 34.213 1.00 91.06 375 GLY A CA 1
ATOM 2991 C C . GLY A 1 375 ? -14.289 -8.091 32.917 1.00 91.06 375 GLY A C 1
ATOM 2992 O O . GLY A 1 375 ? -13.619 -9.117 32.961 1.00 91.06 375 GLY A O 1
ATOM 2993 N N . ASN A 1 376 ? -14.524 -7.414 31.791 1.00 91.75 376 ASN A N 1
ATOM 2994 C CA . ASN A 1 376 ? -13.997 -7.781 30.483 1.00 91.75 376 ASN A CA 1
ATOM 2995 C C . ASN A 1 376 ? -12.820 -6.862 30.148 1.00 91.75 376 ASN A C 1
ATOM 2997 O O . ASN A 1 376 ? -12.901 -5.662 30.407 1.00 91.75 376 ASN A O 1
ATOM 3001 N N . GLU A 1 377 ? -11.765 -7.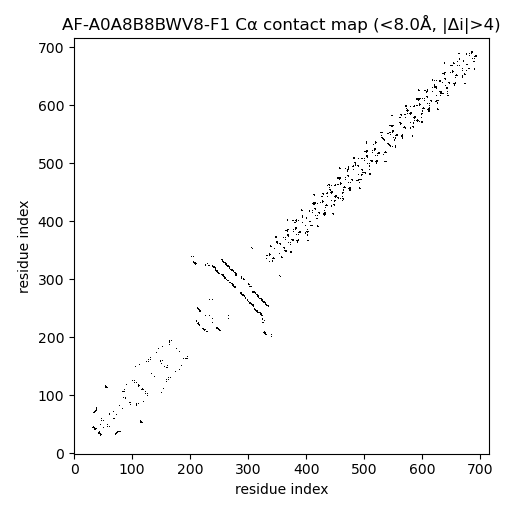396 29.542 1.00 94.12 377 GLU A N 1
ATOM 3002 C CA . GLU A 1 377 ? -10.758 -6.587 28.843 1.00 94.12 377 GLU A CA 1
ATOM 3003 C C . GLU A 1 377 ? -11.348 -6.035 27.530 1.00 94.12 377 GLU A C 1
ATOM 3005 O O . GLU A 1 377 ? -12.279 -6.633 26.989 1.00 94.12 377 GLU A O 1
ATOM 3010 N N . CYS A 1 378 ? -10.826 -4.915 27.014 1.00 93.88 378 CYS A N 1
ATOM 3011 C CA . CYS A 1 378 ? -11.254 -4.374 25.714 1.00 93.88 378 CYS A CA 1
ATOM 3012 C C . CYS A 1 378 ? -11.058 -5.405 24.588 1.00 93.88 378 CYS A C 1
ATOM 3014 O O . CYS A 1 378 ? -9.927 -5.824 24.334 1.00 93.88 378 CYS A O 1
ATOM 3016 N N . GLY A 1 379 ? -12.142 -5.785 23.906 1.00 88.12 379 GLY A N 1
ATOM 3017 C CA . GLY A 1 379 ? -12.099 -6.673 22.738 1.00 88.12 379 GLY A CA 1
ATOM 3018 C C . GLY A 1 379 ? -12.173 -5.939 21.393 1.00 88.12 379 GLY A C 1
ATOM 3019 O O . GLY A 1 379 ? -12.091 -4.713 21.325 1.00 88.12 379 GLY A O 1
ATOM 3020 N N . ASN A 1 380 ? -12.405 -6.701 20.318 1.00 87.44 380 ASN A N 1
ATOM 3021 C CA . ASN A 1 380 ? -12.679 -6.199 18.960 1.00 87.44 380 ASN A CA 1
ATOM 3022 C C . ASN A 1 380 ? -11.641 -5.185 18.434 1.00 87.44 380 ASN A C 1
ATOM 3024 O O . ASN A 1 380 ? -12.015 -4.170 17.849 1.00 87.44 380 ASN A O 1
ATOM 3028 N N . ASP A 1 381 ? -10.354 -5.447 18.675 1.00 90.44 381 ASP A N 1
ATOM 3029 C CA . ASP A 1 381 ? -9.233 -4.597 18.263 1.00 90.44 381 ASP A CA 1
ATOM 3030 C C . ASP A 1 381 ? -9.289 -3.179 18.858 1.00 90.44 381 ASP A C 1
ATOM 3032 O O . ASP A 1 381 ? -8.902 -2.192 18.226 1.00 90.44 381 ASP A O 1
ATOM 3036 N N . THR A 1 382 ? -9.737 -3.072 20.116 1.00 93.69 382 THR A N 1
ATOM 3037 C CA . THR A 1 382 ? -9.765 -1.808 20.871 1.00 93.69 382 THR A CA 1
ATOM 3038 C C . THR A 1 382 ? -8.906 -1.819 22.139 1.00 93.69 382 THR A C 1
ATOM 3040 O O . THR A 1 382 ? -8.516 -2.870 22.649 1.00 93.69 382 THR A O 1
ATOM 3043 N N . PHE A 1 383 ? -8.576 -0.629 22.653 1.00 94.81 383 PHE A N 1
ATOM 3044 C CA . PHE A 1 383 ? -7.780 -0.424 23.864 1.00 94.81 383 PHE A CA 1
ATOM 3045 C C . PHE A 1 383 ? -8.092 0.917 24.565 1.00 94.81 383 PHE A C 1
ATOM 3047 O O . PHE A 1 383 ? -8.658 1.845 23.981 1.00 94.81 383 PHE A O 1
ATOM 3054 N N . GLY A 1 384 ? -7.632 1.066 25.811 1.00 91.94 384 GLY A N 1
ATOM 3055 C CA . GLY A 1 384 ? -7.541 2.354 26.510 1.00 91.94 384 GLY A CA 1
ATOM 3056 C C . GLY A 1 384 ? -8.779 2.757 27.317 1.00 91.94 384 GLY A C 1
ATOM 3057 O O . GLY A 1 384 ? -9.537 1.915 27.795 1.00 91.94 384 GLY A O 1
ATOM 3058 N N . GLU A 1 385 ? -8.951 4.062 27.544 1.00 90.38 385 GLU A N 1
ATOM 3059 C CA . GLU A 1 385 ? -10.099 4.607 28.281 1.00 90.38 385 GLU A CA 1
ATOM 3060 C C . GLU A 1 385 ? -11.389 4.420 27.464 1.00 90.38 385 GLU A C 1
ATOM 3062 O O . GLU A 1 385 ? -11.459 4.797 26.288 1.00 90.38 385 GLU A O 1
ATOM 3067 N N . GLY A 1 386 ? -12.390 3.772 28.071 1.00 87.19 386 GLY A N 1
ATOM 3068 C CA . GLY A 1 386 ? -13.660 3.436 27.418 1.00 87.19 386 GLY A CA 1
ATOM 3069 C C . GLY A 1 386 ? -13.533 2.564 26.161 1.00 87.19 386 GLY A C 1
ATOM 3070 O O . GLY A 1 386 ? -14.449 2.582 25.345 1.00 87.19 386 GLY A O 1
ATOM 3071 N N . CYS A 1 387 ? -12.403 1.868 25.973 1.00 92.56 387 CYS A N 1
ATOM 3072 C CA . CYS A 1 387 ? -12.090 1.083 24.772 1.00 92.56 387 CYS A CA 1
ATOM 3073 C C . CYS A 1 387 ? -12.231 1.878 23.452 1.00 92.56 387 CYS A C 1
ATOM 3075 O O . CYS A 1 387 ? -12.680 1.362 22.434 1.00 92.56 387 CYS A O 1
ATOM 3077 N N . THR A 1 388 ? -11.865 3.166 23.470 1.00 92.38 388 THR A N 1
ATOM 3078 C CA . THR A 1 388 ? -12.022 4.077 22.315 1.00 92.38 388 THR A CA 1
ATOM 3079 C C . THR A 1 388 ? -10.800 4.160 21.394 1.00 92.38 388 THR A C 1
ATOM 3081 O O . THR A 1 388 ? -10.905 4.693 20.288 1.00 92.38 388 THR A O 1
ATOM 3084 N N . GLY A 1 389 ? -9.636 3.656 21.817 1.00 91.44 389 GLY A N 1
ATOM 3085 C CA . GLY A 1 389 ? -8.461 3.527 20.954 1.00 91.44 389 GLY A CA 1
ATOM 3086 C C . GLY A 1 389 ? -8.565 2.270 20.095 1.00 91.44 389 GLY A C 1
ATOM 3087 O O . GLY A 1 389 ? -8.943 1.227 20.611 1.00 91.44 389 GLY A O 1
ATOM 3088 N N . VAL A 1 390 ? -8.210 2.349 18.812 1.00 93.38 390 VAL A N 1
ATOM 3089 C CA . VAL A 1 390 ? -8.213 1.202 17.882 1.00 93.38 390 VAL A CA 1
ATOM 3090 C C . VAL A 1 390 ? -6.785 0.685 17.701 1.00 93.38 390 VAL A C 1
ATOM 3092 O O . VAL A 1 390 ? -5.857 1.486 17.570 1.00 93.38 390 VAL A O 1
ATOM 3095 N N . CYS A 1 391 ? -6.599 -0.634 17.717 1.00 93.62 391 CYS A N 1
ATOM 3096 C CA . CYS A 1 391 ? -5.310 -1.281 17.483 1.00 93.62 391 CYS A CA 1
ATOM 3097 C C . CYS A 1 391 ? -4.737 -0.940 16.096 1.00 93.62 391 CYS A C 1
ATOM 3099 O O . CYS A 1 391 ? -5.476 -0.758 15.129 1.00 93.62 391 CYS A O 1
ATOM 3101 N N . GLY A 1 392 ? -3.406 -0.869 15.995 1.00 92.62 392 GLY A N 1
ATOM 3102 C CA . GLY A 1 392 ? -2.720 -0.867 14.702 1.00 92.62 392 GLY A CA 1
ATOM 3103 C C . GLY A 1 392 ? -2.514 -2.286 14.167 1.00 92.62 392 GLY A C 1
ATOM 3104 O O . GLY A 1 392 ? -3.083 -3.251 14.676 1.00 92.62 392 GLY A O 1
ATOM 3105 N N . HIS A 1 393 ? -1.659 -2.420 13.156 1.00 93.81 393 HIS A N 1
ATOM 3106 C CA . HIS A 1 393 ? -1.419 -3.677 12.440 1.00 93.81 393 HIS A CA 1
ATOM 3107 C C . HIS A 1 393 ? -0.493 -4.627 13.225 1.00 93.81 393 HIS A C 1
ATOM 3109 O O . HIS A 1 393 ? 0.683 -4.816 12.891 1.00 93.81 393 HIS A O 1
ATOM 3115 N N . CYS A 1 394 ? -1.014 -5.167 14.329 1.00 93.56 394 CYS A N 1
ATOM 3116 C CA . CYS A 1 394 ? -0.354 -6.192 15.129 1.00 93.56 394 CYS A CA 1
ATOM 3117 C C . CYS A 1 394 ? -0.214 -7.500 14.346 1.00 93.56 394 CYS A C 1
ATOM 3119 O O . CYS A 1 394 ? -1.140 -7.935 13.670 1.00 93.56 394 CYS A O 1
ATOM 3121 N N . SER A 1 395 ? 0.944 -8.143 14.499 1.00 91.69 395 SER A N 1
ATOM 3122 C CA . SER A 1 395 ? 1.260 -9.403 13.823 1.00 91.69 395 SER A CA 1
ATOM 3123 C C . SER A 1 395 ? 0.209 -10.481 14.059 1.00 91.69 395 SER A C 1
ATOM 3125 O O . SER A 1 395 ? -0.293 -10.626 15.172 1.00 91.69 395 SER A O 1
ATOM 3127 N N . GLU A 1 396 ? -0.016 -11.313 13.041 1.00 83.50 396 GLU A N 1
ATOM 3128 C CA . GLU A 1 396 ? -0.761 -12.580 13.170 1.00 83.50 396 GLU A CA 1
ATOM 3129 C C . GLU A 1 396 ? -2.228 -12.395 13.626 1.00 83.50 396 GLU A C 1
ATOM 3131 O O . GLU A 1 396 ? -2.850 -13.336 14.118 1.00 83.50 396 GLU A O 1
ATOM 3136 N N . ASN A 1 397 ? -2.799 -11.200 13.401 1.00 75.00 397 ASN A N 1
ATOM 3137 C CA . ASN A 1 397 ? -4.139 -10.792 13.845 1.00 75.00 397 ASN A CA 1
ATOM 3138 C C . ASN A 1 397 ? -4.337 -10.871 15.379 1.00 75.00 397 ASN A C 1
ATOM 3140 O O . ASN A 1 397 ? -5.446 -11.112 15.861 1.00 75.00 397 ASN A O 1
ATOM 3144 N N . GLU A 1 398 ? -3.277 -10.662 16.166 1.00 82.62 398 GLU A N 1
ATOM 3145 C CA . GLU A 1 398 ? -3.388 -10.569 17.625 1.00 82.62 398 GLU A CA 1
ATOM 3146 C C . GLU A 1 398 ? -3.981 -9.227 18.090 1.00 82.62 398 GLU A C 1
ATOM 3148 O O . GLU A 1 398 ? -3.454 -8.157 17.783 1.00 82.62 398 GLU A O 1
ATOM 3153 N N . GLN A 1 399 ? -5.008 -9.301 18.943 1.00 88.81 399 GLN A N 1
ATOM 3154 C CA . GLN A 1 399 ? -5.545 -8.177 19.720 1.00 88.81 399 GLN A CA 1
ATOM 3155 C C . GLN A 1 399 ? -4.410 -7.423 20.440 1.00 88.81 399 GLN A C 1
ATOM 3157 O O . GLN A 1 399 ? -3.661 -7.998 21.236 1.00 88.81 399 GLN A O 1
ATOM 3162 N N . CYS A 1 400 ? -4.297 -6.113 20.205 1.00 93.44 400 CYS A N 1
ATOM 3163 C CA . CYS A 1 400 ? -3.289 -5.288 20.871 1.00 93.44 400 CYS A CA 1
ATOM 3164 C C . CYS A 1 400 ? -3.545 -5.179 22.383 1.00 93.44 400 CYS A C 1
ATOM 3166 O O . CYS A 1 400 ? -4.681 -5.277 22.850 1.00 93.44 400 CYS A O 1
ATOM 3168 N N . HIS A 1 401 ? -2.486 -4.931 23.163 1.00 94.44 401 HIS A N 1
ATOM 3169 C CA . HIS A 1 401 ? -2.546 -4.918 24.627 1.00 94.44 401 HIS A CA 1
ATOM 3170 C C . HIS A 1 401 ? -3.580 -3.900 25.158 1.00 94.44 401 HIS A C 1
ATOM 3172 O O . HIS A 1 401 ? -3.325 -2.692 25.207 1.00 94.44 401 HIS A O 1
ATOM 3178 N N . HIS A 1 402 ? -4.712 -4.416 25.643 1.00 92.25 402 HIS A N 1
ATOM 3179 C CA . HIS A 1 402 ? -5.943 -3.710 26.028 1.00 92.25 402 HIS A CA 1
ATOM 3180 C C . HIS A 1 402 ? -5.770 -2.385 26.805 1.00 92.25 402 HIS A C 1
ATOM 3182 O O . HIS A 1 402 ? -6.512 -1.436 26.570 1.00 92.25 402 HIS A O 1
ATOM 3188 N N . ILE A 1 403 ? -4.785 -2.244 27.702 1.00 93.38 403 ILE A N 1
ATOM 3189 C CA . ILE A 1 403 ? -4.566 -0.983 28.450 1.00 93.38 403 ILE A CA 1
ATOM 3190 C C . ILE A 1 403 ? -3.957 0.147 27.592 1.00 93.38 403 ILE A C 1
ATOM 3192 O O . ILE A 1 403 ? -4.310 1.315 27.769 1.00 93.38 403 ILE A O 1
ATOM 3196 N N . ASN A 1 404 ? -3.006 -0.158 26.701 1.00 93.56 404 ASN A N 1
ATOM 3197 C CA . ASN A 1 404 ? -2.095 0.835 26.105 1.00 93.56 404 ASN A CA 1
ATOM 3198 C C . ASN A 1 404 ? -2.010 0.793 24.564 1.00 93.56 404 ASN A C 1
ATOM 3200 O O . ASN A 1 404 ? -1.500 1.745 23.967 1.00 93.56 404 ASN A O 1
ATOM 3204 N N . GLY A 1 405 ? -2.505 -0.269 23.928 1.00 92.75 405 GLY A N 1
ATOM 3205 C CA . GLY A 1 405 ? -2.502 -0.470 22.483 1.00 92.75 405 GLY A CA 1
ATOM 3206 C C . GLY A 1 405 ? -1.202 -1.015 21.885 1.00 92.75 405 GLY A C 1
ATOM 3207 O O . GLY A 1 405 ? -0.996 -0.847 20.689 1.00 92.75 405 GLY A O 1
ATOM 3208 N N . THR A 1 406 ? -0.289 -1.602 22.671 1.00 94.25 406 THR A N 1
ATOM 3209 C CA . THR A 1 406 ? 0.982 -2.125 22.123 1.00 94.25 406 THR A CA 1
ATOM 3210 C C . THR A 1 406 ? 0.874 -3.558 21.598 1.00 94.25 406 THR A C 1
ATOM 3212 O O . THR A 1 406 ? 0.298 -4.413 22.270 1.00 94.25 406 THR A O 1
ATOM 3215 N N . CYS A 1 407 ? 1.487 -3.840 20.447 1.00 94.19 407 CYS A N 1
ATOM 3216 C CA . CYS A 1 407 ? 1.545 -5.175 19.842 1.00 94.19 407 CYS A CA 1
ATOM 3217 C C . CYS A 1 407 ? 2.742 -5.967 20.396 1.00 94.19 407 CYS A C 1
ATOM 3219 O O . CYS A 1 407 ? 3.893 -5.597 20.158 1.00 94.19 407 CYS A O 1
ATOM 3221 N N . LEU A 1 408 ? 2.494 -7.058 21.131 1.00 89.62 408 LEU A N 1
ATOM 3222 C CA . LEU A 1 408 ? 3.548 -7.812 21.830 1.00 89.62 408 LEU A CA 1
ATOM 3223 C C . LEU A 1 408 ? 4.467 -8.589 20.874 1.00 89.62 408 LEU A C 1
ATOM 3225 O O . LEU A 1 408 ? 5.687 -8.518 21.017 1.00 89.62 408 LEU A O 1
ATOM 3229 N N . ASN A 1 409 ? 3.905 -9.253 19.860 1.00 89.94 409 ASN A N 1
ATOM 3230 C CA . ASN A 1 409 ? 4.668 -9.961 18.823 1.00 89.94 409 ASN A CA 1
ATOM 3231 C C . ASN A 1 409 ? 5.135 -9.052 17.659 1.00 89.94 409 ASN A C 1
ATOM 3233 O O . ASN A 1 409 ? 5.701 -9.520 16.666 1.00 89.94 409 ASN A O 1
ATOM 3237 N N . GLY A 1 410 ? 4.978 -7.731 17.810 1.00 92.69 410 GLY A N 1
ATOM 3238 C CA . GLY A 1 410 ? 5.385 -6.717 16.836 1.0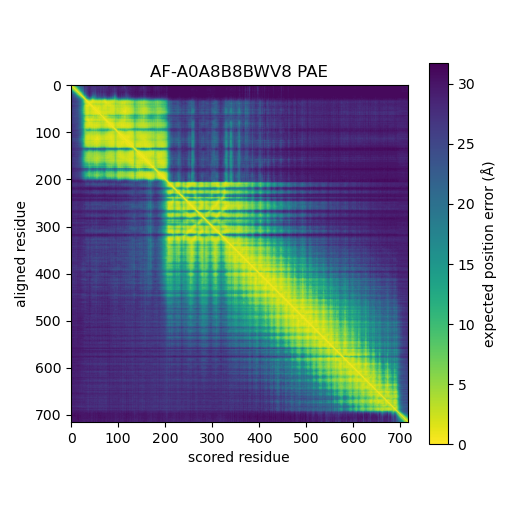0 92.69 410 GLY A CA 1
ATOM 3239 C C . GLY A 1 410 ? 4.390 -6.533 15.689 1.00 92.69 410 GLY A C 1
ATOM 3240 O O . GLY A 1 410 ? 3.239 -6.959 15.769 1.00 92.69 410 GLY A O 1
ATOM 3241 N N . CYS A 1 411 ? 4.841 -5.895 14.612 1.00 95.38 411 CYS A N 1
ATOM 3242 C CA . CYS A 1 411 ? 3.988 -5.433 13.513 1.00 95.38 411 CYS A CA 1
ATOM 3243 C C . CYS A 1 411 ? 4.009 -6.324 12.280 1.00 95.38 411 CYS A C 1
ATOM 3245 O O . CYS A 1 411 ? 5.068 -6.847 11.919 1.00 95.38 411 CYS A O 1
ATOM 3247 N N . ASP A 1 412 ? 2.871 -6.376 11.591 1.00 94.81 412 ASP A N 1
ATOM 3248 C CA . ASP A 1 412 ? 2.754 -6.933 10.246 1.00 94.81 412 ASP A CA 1
ATOM 3249 C C . ASP A 1 412 ? 3.681 -6.238 9.228 1.00 94.81 412 ASP A C 1
ATOM 3251 O O . ASP A 1 412 ? 4.200 -5.139 9.475 1.00 94.81 412 ASP A O 1
ATOM 3255 N N . PRO A 1 413 ? 3.931 -6.872 8.066 1.00 95.75 413 PRO A N 1
ATOM 3256 C CA . PRO A 1 413 ? 4.678 -6.253 6.981 1.00 95.75 413 PRO A CA 1
ATOM 3257 C C . PRO A 1 413 ? 4.056 -4.926 6.524 1.00 95.75 413 PRO A C 1
ATOM 3259 O O . PRO A 1 413 ? 2.842 -4.816 6.381 1.00 95.75 413 PRO A O 1
ATOM 3262 N N . GLY A 1 414 ? 4.897 -3.915 6.300 1.00 94.88 414 GLY A N 1
ATOM 3263 C CA . GLY A 1 414 ? 4.467 -2.545 5.996 1.00 94.88 414 GLY A CA 1
ATOM 3264 C C . GLY A 1 414 ? 4.385 -1.609 7.207 1.00 94.88 414 GLY A C 1
ATOM 3265 O O . GLY A 1 414 ? 4.407 -0.391 7.019 1.00 94.88 414 GLY A O 1
ATOM 3266 N N . PHE A 1 415 ? 4.373 -2.141 8.437 1.00 95.75 415 PHE A N 1
ATOM 3267 C CA . PHE A 1 415 ? 4.130 -1.363 9.656 1.00 95.75 415 PHE A CA 1
ATOM 3268 C C . PHE A 1 415 ? 5.232 -1.500 10.717 1.00 95.75 415 PHE A C 1
ATOM 3270 O O . PHE A 1 415 ? 5.991 -2.470 10.770 1.00 95.75 415 PHE A O 1
ATOM 3277 N N . ARG A 1 416 ? 5.330 -0.488 11.586 1.00 94.56 416 ARG A N 1
ATOM 3278 C CA . ARG A 1 416 ? 6.320 -0.352 12.667 1.00 94.56 416 ARG A CA 1
ATOM 3279 C C . ARG A 1 416 ? 5.786 0.511 13.819 1.00 94.56 416 ARG A C 1
ATOM 3281 O O . ARG A 1 416 ? 4.719 1.111 13.738 1.00 94.56 416 ARG A O 1
ATOM 3288 N N . GLY A 1 417 ? 6.595 0.636 14.871 1.00 93.62 417 GLY A N 1
ATOM 3289 C CA . GLY A 1 417 ? 6.241 1.353 16.101 1.00 93.62 417 GLY A CA 1
ATOM 3290 C C . GLY A 1 417 ? 5.581 0.426 17.121 1.00 93.62 417 GLY A C 1
ATOM 3291 O O . GLY A 1 417 ? 5.116 -0.652 16.777 1.00 93.62 417 GLY A O 1
ATOM 3292 N N . PHE A 1 418 ? 5.550 0.819 18.396 1.00 93.75 418 PHE A N 1
ATOM 3293 C CA . PHE A 1 418 ? 5.084 -0.074 19.470 1.00 93.75 418 PHE A CA 1
ATOM 3294 C C . PHE A 1 418 ? 3.596 -0.451 19.374 1.00 93.75 418 PHE A C 1
ATOM 3296 O O . PHE A 1 418 ? 3.196 -1.442 19.980 1.00 93.75 418 PHE A O 1
ATOM 3303 N N . LYS A 1 419 ? 2.790 0.319 18.629 1.00 93.88 419 LYS A N 1
ATOM 3304 C CA . LYS A 1 419 ? 1.368 0.048 18.361 1.00 93.88 419 LYS A CA 1
ATOM 3305 C C . LYS A 1 419 ? 1.073 -0.369 16.919 1.00 93.88 419 LYS A C 1
ATOM 3307 O O . LYS A 1 419 ? -0.086 -0.578 16.587 1.00 93.88 419 LYS A O 1
ATOM 3312 N N . CYS A 1 420 ? 2.098 -0.446 16.066 1.00 95.19 420 CYS A N 1
ATOM 3313 C CA . CYS A 1 420 ? 1.954 -0.748 14.639 1.00 95.19 420 CYS A CA 1
ATOM 3314 C C . CYS A 1 420 ? 1.010 0.219 13.900 1.00 95.19 420 CYS A C 1
ATOM 3316 O O . CYS A 1 420 ? 0.264 -0.153 12.998 1.00 95.19 420 CYS A O 1
ATOM 3318 N N . ASP A 1 421 ? 1.080 1.481 14.325 1.00 93.50 421 ASP A N 1
ATOM 3319 C CA . ASP A 1 421 ? 0.319 2.653 13.892 1.00 93.50 421 ASP A CA 1
ATOM 3320 C C . ASP A 1 421 ? 1.107 3.547 12.913 1.00 93.50 421 ASP A C 1
ATOM 3322 O O . ASP A 1 421 ? 0.669 4.644 12.570 1.00 93.50 421 ASP A O 1
ATOM 3326 N N . GLN A 1 422 ? 2.296 3.109 12.483 1.00 94.44 422 GLN A N 1
ATOM 3327 C CA . GLN A 1 422 ? 3.179 3.856 11.588 1.00 94.44 422 GLN A CA 1
ATOM 3328 C C . GLN A 1 422 ? 3.644 2.979 10.426 1.00 94.44 422 GLN A C 1
ATOM 3330 O O . GLN A 1 422 ? 4.147 1.878 10.639 1.00 94.44 422 GLN A O 1
ATOM 3335 N N . GLU A 1 423 ? 3.560 3.505 9.208 1.00 94.62 423 GLU A N 1
ATOM 3336 C CA . GLU A 1 423 ? 4.104 2.873 8.002 1.00 94.62 423 GLU A CA 1
ATOM 3337 C C . GLU A 1 423 ? 5.646 2.803 8.026 1.00 94.62 423 GLU A C 1
ATOM 3339 O O . GLU A 1 423 ? 6.331 3.574 8.725 1.00 94.62 423 GLU A O 1
ATOM 3344 N N . CYS A 1 424 ? 6.213 1.888 7.234 1.00 94.81 424 CYS A N 1
ATOM 3345 C CA . CYS A 1 424 ? 7.651 1.836 6.978 1.00 94.81 424 CYS A CA 1
ATOM 3346 C C . CYS A 1 424 ? 8.186 3.158 6.413 1.00 94.81 424 CYS A C 1
ATOM 3348 O O . CYS A 1 424 ? 7.528 3.867 5.658 1.00 94.81 424 CYS A O 1
ATOM 3350 N N . LEU A 1 425 ? 9.428 3.488 6.771 1.00 91.88 425 LEU A N 1
ATOM 3351 C CA . LEU A 1 425 ? 10.126 4.620 6.163 1.00 91.88 425 LEU A CA 1
ATOM 3352 C C . LEU A 1 425 ? 10.642 4.210 4.779 1.00 91.88 425 LEU A C 1
ATOM 3354 O O . LEU A 1 425 ? 11.057 3.062 4.596 1.00 91.88 425 LEU A O 1
ATOM 3358 N N . HIS A 1 426 ? 10.684 5.147 3.826 1.00 89.38 426 HIS A N 1
ATOM 3359 C CA . HIS A 1 426 ? 11.292 4.910 2.511 1.00 89.38 426 HIS A CA 1
ATOM 3360 C C . HIS A 1 426 ? 12.682 4.267 2.651 1.00 89.38 426 HIS A C 1
ATOM 3362 O O . HIS A 1 426 ? 13.539 4.772 3.378 1.00 89.38 426 HIS A O 1
ATOM 3368 N N . GLY A 1 427 ? 12.895 3.148 1.953 1.00 89.44 427 GLY A N 1
ATOM 3369 C CA . GLY A 1 427 ? 14.107 2.336 2.078 1.00 89.44 427 GLY A CA 1
ATOM 3370 C C . GLY A 1 427 ? 13.993 1.141 3.036 1.00 89.44 427 GLY A C 1
ATOM 3371 O O . GLY A 1 427 ? 14.968 0.400 3.153 1.00 89.44 427 GLY A O 1
ATOM 3372 N N . SER A 1 428 ? 12.846 0.924 3.693 1.00 94.25 428 SER A N 1
ATOM 3373 C CA . SER A 1 428 ? 12.590 -0.224 4.582 1.00 94.25 428 SER A CA 1
ATOM 3374 C C . SER A 1 428 ? 11.270 -0.940 4.277 1.00 94.25 428 SER A C 1
ATOM 3376 O O . SER A 1 428 ? 10.314 -0.292 3.856 1.00 94.25 428 SER A O 1
ATOM 3378 N N . TYR A 1 429 ? 11.223 -2.259 4.501 1.00 95.62 429 TYR A N 1
ATOM 3379 C CA . TYR A 1 429 ? 10.042 -3.101 4.261 1.00 95.62 429 TYR A CA 1
ATOM 3380 C C . TYR A 1 429 ? 9.959 -4.307 5.220 1.00 95.62 429 TYR A C 1
ATOM 3382 O O . TYR A 1 429 ? 10.856 -4.541 6.039 1.00 95.62 429 TYR A O 1
ATOM 3390 N N . GLY A 1 430 ? 8.878 -5.084 5.118 1.00 94.75 430 GLY A N 1
ATOM 3391 C CA . GLY A 1 430 ? 8.724 -6.372 5.798 1.00 94.75 430 GLY A CA 1
ATOM 3392 C C . GLY A 1 430 ? 8.260 -6.257 7.252 1.00 94.75 430 GLY A C 1
ATOM 3393 O O . GLY A 1 430 ? 7.927 -5.174 7.736 1.00 94.75 430 GLY A O 1
ATOM 3394 N N . LYS A 1 431 ? 8.204 -7.390 7.970 1.00 94.00 431 LYS A N 1
ATOM 3395 C CA . LYS A 1 431 ? 7.659 -7.479 9.341 1.00 94.00 431 LYS A CA 1
ATOM 3396 C C . LYS A 1 431 ? 8.434 -6.554 10.297 1.00 94.00 431 LYS A C 1
ATOM 3398 O O . LYS A 1 431 ? 9.621 -6.774 10.546 1.00 94.00 431 LYS A O 1
ATOM 3403 N N . ASN A 1 432 ? 7.771 -5.559 10.895 1.00 93.50 432 ASN A N 1
ATOM 3404 C CA . ASN A 1 432 ? 8.383 -4.466 11.681 1.00 93.50 432 ASN A CA 1
ATOM 3405 C C . ASN A 1 432 ? 9.341 -3.530 10.898 1.00 93.50 432 ASN A C 1
ATOM 3407 O O . ASN A 1 432 ? 10.173 -2.867 11.523 1.00 93.50 432 ASN A O 1
ATOM 3411 N N . CYS A 1 433 ? 9.276 -3.484 9.563 1.00 95.06 433 CYS A N 1
ATOM 3412 C CA . CYS A 1 433 ? 10.150 -2.676 8.697 1.00 95.06 433 CYS A CA 1
ATOM 3413 C C . CYS A 1 433 ? 11.659 -2.929 8.910 1.00 95.06 433 CYS A C 1
ATOM 3415 O O . CYS A 1 433 ? 12.462 -1.992 8.947 1.00 95.06 433 CYS A O 1
ATOM 3417 N N . LYS A 1 434 ? 12.040 -4.194 9.132 1.00 95.31 434 LYS A N 1
ATOM 3418 C CA . LYS A 1 434 ? 13.426 -4.603 9.429 1.00 95.31 434 LYS A CA 1
ATOM 3419 C C . LYS A 1 434 ? 14.293 -4.769 8.183 1.00 95.31 434 LYS A C 1
ATOM 3421 O O . LYS A 1 434 ? 15.502 -4.546 8.266 1.00 95.31 434 LYS A O 1
ATOM 3426 N N . GLU A 1 435 ? 13.686 -5.127 7.056 1.00 94.44 435 GLU A N 1
ATOM 3427 C CA . GLU A 1 435 ? 14.392 -5.338 5.796 1.00 94.44 435 GLU A CA 1
ATOM 3428 C C . GLU A 1 435 ? 14.611 -4.012 5.061 1.00 94.44 435 GLU A C 1
ATOM 3430 O O . GLU A 1 435 ? 13.981 -2.996 5.369 1.00 94.44 435 GLU A O 1
ATOM 3435 N N . ARG A 1 436 ? 15.539 -3.996 4.099 1.00 93.12 436 ARG A N 1
ATOM 3436 C CA . ARG A 1 436 ? 15.913 -2.798 3.332 1.00 93.12 436 ARG A CA 1
ATOM 3437 C C . ARG A 1 436 ? 15.635 -2.976 1.851 1.00 93.12 436 ARG A C 1
ATOM 3439 O O . ARG A 1 436 ? 16.037 -3.987 1.287 1.00 93.12 436 ARG A O 1
ATOM 3446 N N . CYS A 1 437 ? 15.028 -1.965 1.227 1.00 92.00 437 CYS A N 1
ATOM 3447 C CA . CYS A 1 437 ? 14.840 -1.925 -0.225 1.00 92.00 437 CYS A CA 1
ATOM 3448 C C . CYS A 1 437 ? 16.172 -2.160 -0.959 1.00 92.00 437 CYS A C 1
ATOM 3450 O O . CYS A 1 437 ? 17.214 -1.657 -0.523 1.00 92.00 437 CYS A O 1
ATOM 3452 N N . GLY A 1 438 ? 16.125 -2.845 -2.107 1.00 88.25 438 GLY A N 1
ATOM 3453 C CA . GLY A 1 438 ? 17.281 -2.979 -2.995 1.00 88.25 438 GLY A CA 1
ATOM 3454 C C . GLY A 1 438 ? 17.846 -1.606 -3.371 1.00 88.25 438 GLY A C 1
ATOM 3455 O O . GLY A 1 438 ? 17.095 -0.677 -3.674 1.00 88.25 438 GLY A O 1
ATOM 3456 N N . SER A 1 439 ? 19.176 -1.453 -3.359 1.00 89.56 439 SER A N 1
ATOM 3457 C CA . SER A 1 439 ? 19.843 -0.143 -3.499 1.00 89.56 439 SER A CA 1
ATOM 3458 C C . SER A 1 439 ? 19.616 0.556 -4.844 1.00 89.56 439 SER A C 1
ATOM 3460 O O . SER A 1 439 ? 19.998 1.713 -4.998 1.00 89.56 439 SER A O 1
ATOM 3462 N N . ASN A 1 440 ? 19.030 -0.155 -5.810 1.00 91.88 440 ASN A N 1
ATOM 3463 C CA . ASN A 1 440 ? 18.715 0.336 -7.145 1.00 91.88 440 ASN A CA 1
ATOM 3464 C C . ASN A 1 440 ? 17.200 0.521 -7.379 1.00 91.88 440 ASN A C 1
ATOM 3466 O O . ASN A 1 440 ? 16.842 0.999 -8.457 1.00 91.88 440 ASN A O 1
ATOM 3470 N N . CYS A 1 441 ? 16.309 0.180 -6.432 1.00 91.06 441 CYS A N 1
ATOM 3471 C CA . CYS A 1 441 ? 14.886 0.534 -6.549 1.00 91.06 441 CYS A CA 1
ATOM 3472 C C . CYS A 1 441 ? 14.737 2.061 -6.677 1.00 91.06 441 CYS A C 1
ATOM 3474 O O . CYS A 1 441 ? 15.424 2.806 -5.977 1.00 91.06 441 CYS A O 1
ATOM 3476 N N . ILE A 1 442 ? 13.778 2.539 -7.476 1.00 88.38 442 ILE A N 1
ATOM 3477 C CA . ILE A 1 442 ? 13.345 3.949 -7.406 1.00 88.38 442 ILE A CA 1
ATOM 3478 C C . ILE A 1 442 ? 12.526 4.177 -6.123 1.00 88.38 442 ILE A C 1
ATOM 3480 O O . ILE A 1 442 ? 12.739 5.145 -5.395 1.00 88.38 442 ILE A O 1
ATOM 3484 N N . SER A 1 443 ? 11.626 3.244 -5.814 1.00 88.62 443 SER A N 1
ATOM 3485 C CA . SER A 1 443 ? 11.014 3.056 -4.496 1.00 88.62 443 SER A CA 1
ATOM 3486 C C . SER A 1 443 ? 10.538 1.610 -4.384 1.00 88.62 443 SER A C 1
ATOM 3488 O O . SER A 1 443 ? 10.111 1.051 -5.398 1.00 88.62 443 SER A O 1
ATOM 3490 N N . CYS A 1 444 ? 10.622 1.013 -3.193 1.00 92.69 444 CYS A N 1
ATOM 3491 C CA . CYS A 1 444 ? 10.116 -0.337 -2.948 1.00 92.69 444 CYS A CA 1
ATOM 3492 C C . CYS A 1 444 ? 8.839 -0.342 -2.109 1.00 92.69 444 CYS A C 1
ATOM 3494 O O . CYS A 1 444 ? 8.574 0.588 -1.344 1.00 92.69 444 CYS A O 1
ATOM 3496 N N . ASN A 1 445 ? 8.064 -1.404 -2.278 1.00 94.44 445 ASN A N 1
ATOM 3497 C CA . ASN A 1 445 ? 6.851 -1.700 -1.545 1.00 94.44 445 ASN A CA 1
ATOM 3498 C C . ASN A 1 445 ? 7.175 -2.008 -0.073 1.00 94.44 445 ASN A C 1
ATOM 3500 O O . ASN A 1 445 ? 8.092 -2.770 0.230 1.00 94.44 445 ASN A O 1
ATOM 3504 N N . ALA A 1 446 ? 6.422 -1.415 0.854 1.00 93.50 446 ALA A N 1
ATOM 3505 C CA . ALA A 1 446 ? 6.655 -1.559 2.291 1.00 93.50 446 ALA A CA 1
ATOM 3506 C C . ALA A 1 446 ? 6.333 -2.972 2.830 1.00 93.50 446 ALA A C 1
ATOM 3508 O O . ALA A 1 446 ? 6.828 -3.353 3.894 1.00 93.50 446 ALA A O 1
ATOM 3509 N N . VAL A 1 447 ? 5.516 -3.749 2.112 1.00 94.69 447 VAL A N 1
ATOM 3510 C CA . VAL A 1 447 ? 5.059 -5.086 2.517 1.00 94.69 447 VAL A CA 1
ATOM 3511 C C . VAL A 1 447 ? 6.107 -6.145 2.167 1.00 94.69 447 VAL A C 1
ATOM 3513 O O . VAL A 1 447 ? 6.635 -6.803 3.062 1.00 94.69 447 VAL A O 1
ATOM 3516 N N . ASP A 1 448 ? 6.437 -6.286 0.883 1.00 94.12 448 ASP A N 1
ATOM 3517 C CA . ASP A 1 448 ? 7.245 -7.388 0.333 1.00 94.12 448 ASP A CA 1
ATOM 3518 C C . ASP A 1 448 ? 8.622 -6.966 -0.214 1.00 94.12 448 ASP A C 1
ATOM 3520 O O . ASP A 1 448 ? 9.462 -7.827 -0.471 1.00 94.12 448 ASP A O 1
ATOM 3524 N N . GLY A 1 449 ? 8.883 -5.661 -0.342 1.00 92.56 449 GLY A N 1
ATOM 3525 C CA . GLY A 1 449 ? 10.154 -5.116 -0.811 1.00 92.56 449 GLY A CA 1
ATOM 3526 C C . GLY A 1 449 ? 10.307 -5.003 -2.327 1.00 92.56 449 GLY A C 1
ATOM 3527 O O . GLY A 1 449 ? 11.382 -4.599 -2.777 1.00 92.56 449 GLY A O 1
ATOM 3528 N N . VAL A 1 450 ? 9.275 -5.323 -3.115 1.00 94.44 450 VAL A N 1
ATOM 3529 C CA . VAL A 1 450 ? 9.323 -5.256 -4.586 1.00 94.44 450 VAL A CA 1
ATOM 3530 C C . VAL A 1 450 ? 9.446 -3.803 -5.059 1.00 94.44 450 VAL A C 1
ATOM 3532 O O . VAL A 1 450 ? 8.794 -2.896 -4.539 1.00 94.44 450 VAL A O 1
ATOM 3535 N N . CYS A 1 451 ? 10.298 -3.541 -6.049 1.00 92.25 451 CYS A N 1
ATOM 3536 C CA . CYS A 1 451 ? 10.521 -2.214 -6.620 1.00 92.25 451 CYS A CA 1
ATOM 3537 C C . CYS A 1 451 ? 9.395 -1.809 -7.604 1.00 92.25 451 CYS A C 1
ATOM 3539 O O . CYS A 1 451 ? 9.675 -1.510 -8.765 1.00 92.25 451 CYS A O 1
ATOM 3541 N N . ASP A 1 452 ? 8.130 -1.762 -7.163 1.00 89.00 452 ASP A N 1
ATOM 3542 C CA . ASP A 1 452 ? 6.938 -1.484 -8.002 1.00 89.00 452 ASP A CA 1
ATOM 3543 C C . ASP A 1 452 ? 7.053 -0.219 -8.879 1.00 89.00 452 ASP A C 1
ATOM 3545 O O . ASP A 1 452 ? 6.451 -0.118 -9.948 1.00 89.00 452 ASP A O 1
ATOM 3549 N N . ASN A 1 453 ? 7.846 0.763 -8.439 1.00 86.81 453 ASN A N 1
ATOM 3550 C CA . ASN A 1 453 ? 8.077 2.026 -9.148 1.00 86.81 453 ASN A CA 1
ATOM 3551 C C . ASN A 1 453 ? 9.225 1.952 -10.181 1.00 86.81 453 ASN A C 1
ATOM 3553 O O . ASN A 1 453 ? 9.625 2.976 -10.737 1.00 86.81 453 ASN A O 1
ATOM 3557 N N . GLY A 1 454 ? 9.755 0.756 -10.446 1.00 88.50 454 GLY A N 1
ATOM 3558 C CA . GLY A 1 454 ? 10.814 0.489 -11.415 1.00 88.50 454 GLY A CA 1
ATOM 3559 C C . GLY A 1 454 ? 12.237 0.647 -10.874 1.00 88.50 454 GLY A C 1
ATOM 3560 O O . GLY A 1 454 ? 12.478 1.002 -9.713 1.00 88.50 454 GLY A O 1
ATOM 3561 N N . CYS A 1 455 ? 13.197 0.376 -11.761 1.00 92.38 455 CYS A N 1
ATOM 3562 C CA . CYS A 1 455 ? 14.616 0.310 -11.438 1.00 92.38 455 CYS A CA 1
ATOM 3563 C C . CYS A 1 455 ? 15.405 1.544 -11.879 1.00 92.38 455 CYS A C 1
ATOM 3565 O O . CYS A 1 455 ? 15.143 2.167 -12.912 1.00 92.38 455 CYS A O 1
ATOM 3567 N N . SER A 1 456 ? 16.454 1.843 -11.114 1.00 91.94 456 SER A N 1
ATOM 3568 C CA . SER A 1 456 ? 17.508 2.777 -11.512 1.00 91.94 456 SER A CA 1
ATOM 3569 C C . SER A 1 456 ? 18.140 2.350 -12.848 1.00 91.94 456 SER A C 1
ATOM 3571 O O . SER A 1 456 ? 18.246 1.150 -13.112 1.00 91.94 456 SER A O 1
ATOM 3573 N N . PRO A 1 457 ? 18.603 3.293 -13.695 1.00 94.00 457 PRO A N 1
ATOM 3574 C CA . PRO A 1 457 ? 19.104 2.965 -15.028 1.00 94.00 457 PRO A CA 1
ATOM 3575 C C . PRO A 1 457 ? 20.221 1.912 -15.004 1.00 94.00 457 PRO A C 1
ATOM 3577 O O . PRO A 1 457 ? 21.231 2.079 -14.319 1.00 94.00 457 PRO A O 1
ATOM 3580 N N . GLY A 1 458 ? 20.056 0.852 -15.793 1.00 93.88 458 GLY A N 1
ATOM 3581 C CA . GLY A 1 458 ? 20.995 -0.261 -15.899 1.00 93.88 458 GLY A CA 1
ATOM 3582 C C . GLY A 1 458 ? 20.702 -1.466 -15.008 1.00 93.88 458 GLY A C 1
ATOM 3583 O O . GLY A 1 458 ? 21.563 -2.346 -14.942 1.00 93.88 458 GLY A O 1
ATOM 3584 N N . TRP A 1 459 ? 19.540 -1.518 -14.354 1.00 94.25 459 TRP A N 1
ATOM 3585 C CA . TRP A 1 459 ? 19.129 -2.627 -13.489 1.00 94.25 459 TRP A CA 1
ATOM 3586 C C . TRP A 1 459 ? 17.703 -3.110 -13.794 1.00 94.25 459 TRP A C 1
ATOM 3588 O O . TRP A 1 459 ? 16.883 -2.344 -14.304 1.00 94.25 459 TRP A O 1
ATOM 3598 N N . GLU A 1 460 ? 17.425 -4.372 -13.463 1.00 92.19 460 GLU A N 1
ATOM 3599 C CA . GLU A 1 460 ? 16.144 -5.062 -13.662 1.00 92.19 460 GLU A CA 1
ATOM 3600 C C . GLU A 1 460 ? 15.889 -6.169 -12.616 1.00 92.19 460 GLU A C 1
ATOM 3602 O O . GLU A 1 460 ? 16.701 -6.412 -11.714 1.00 92.19 460 GLU A O 1
ATOM 3607 N N . GLY A 1 461 ? 14.734 -6.831 -12.744 1.00 90.12 461 GLY A N 1
ATOM 3608 C CA . GLY A 1 461 ? 14.191 -7.788 -11.780 1.00 90.12 461 GLY A CA 1
ATOM 3609 C C . GLY A 1 461 ? 13.464 -7.112 -10.615 1.00 90.12 461 GLY A C 1
ATOM 3610 O O . GLY A 1 461 ? 13.678 -5.934 -10.332 1.00 90.12 461 GLY A O 1
ATOM 3611 N N . ASP A 1 462 ? 12.623 -7.876 -9.919 1.00 91.12 462 ASP A N 1
ATOM 3612 C CA . ASP A 1 462 ? 11.653 -7.378 -8.927 1.00 91.12 462 ASP A CA 1
ATOM 3613 C C . ASP A 1 462 ? 12.287 -6.578 -7.770 1.00 91.12 462 ASP A C 1
ATOM 3615 O O . ASP A 1 462 ? 11.647 -5.703 -7.197 1.00 91.12 462 ASP A O 1
ATOM 3619 N N . PHE A 1 463 ? 13.566 -6.827 -7.466 1.00 91.00 463 PHE A N 1
ATOM 3620 C CA . PHE A 1 463 ? 14.351 -6.137 -6.428 1.00 91.00 463 PHE A CA 1
ATOM 3621 C C . PHE A 1 463 ? 15.492 -5.257 -6.997 1.00 91.00 463 PHE A C 1
ATOM 3623 O O . PHE A 1 463 ? 16.325 -4.739 -6.250 1.00 91.00 463 PHE A O 1
ATOM 3630 N N . CYS A 1 464 ? 15.547 -5.077 -8.324 1.00 92.31 464 CYS A N 1
ATOM 3631 C CA . CYS A 1 464 ? 16.572 -4.327 -9.066 1.00 92.31 464 CYS A CA 1
ATOM 3632 C C . CYS A 1 464 ? 18.029 -4.760 -8.786 1.00 92.31 464 CYS A C 1
ATOM 3634 O O . CYS A 1 464 ? 18.958 -3.945 -8.812 1.00 92.31 464 CYS A O 1
ATOM 3636 N N . GLU A 1 465 ? 18.247 -6.045 -8.501 1.00 91.19 465 GLU A N 1
ATOM 3637 C CA . GLU A 1 465 ? 19.572 -6.621 -8.219 1.00 91.19 465 GLU A CA 1
ATOM 3638 C C . GLU A 1 465 ? 20.307 -7.094 -9.483 1.00 91.19 465 GLU A C 1
ATOM 3640 O O . GLU A 1 465 ? 21.532 -7.233 -9.479 1.00 91.19 465 GLU A O 1
ATOM 3645 N N . GLN A 1 466 ? 19.574 -7.335 -10.574 1.00 91.69 466 GLN A N 1
ATOM 3646 C CA . GLN A 1 466 ? 20.127 -7.819 -11.838 1.00 91.69 466 GLN A CA 1
ATOM 3647 C C . GLN A 1 466 ? 20.539 -6.624 -12.702 1.00 91.69 466 GLN A C 1
ATOM 3649 O O . GLN A 1 466 ? 19.888 -5.582 -12.677 1.00 91.69 466 GLN A O 1
ATOM 3654 N N . LYS A 1 467 ? 21.637 -6.745 -13.453 1.00 93.75 467 LYS A N 1
ATOM 3655 C CA . LYS A 1 467 ? 22.066 -5.723 -14.423 1.00 93.75 467 LYS A CA 1
ATOM 3656 C C . LYS A 1 467 ? 21.488 -6.052 -15.791 1.00 93.75 467 LYS A C 1
ATOM 3658 O O . LYS A 1 467 ? 21.457 -7.228 -16.130 1.00 93.75 467 LYS A O 1
ATOM 3663 N N . CYS A 1 468 ? 21.181 -5.026 -16.586 1.00 94.25 468 CYS A N 1
ATOM 3664 C CA . CYS A 1 468 ? 20.781 -5.221 -17.981 1.00 94.25 468 CYS A CA 1
ATOM 3665 C C . CYS A 1 468 ? 21.802 -6.072 -18.752 1.00 94.25 468 CYS A C 1
ATOM 3667 O O . CYS A 1 468 ? 22.986 -5.716 -18.814 1.00 94.25 468 CYS A O 1
ATOM 3669 N N . ASP A 1 469 ? 21.316 -7.155 -19.351 1.00 91.38 469 ASP A N 1
ATOM 3670 C CA . ASP A 1 469 ? 22.066 -8.087 -20.202 1.00 91.38 469 ASP A CA 1
ATOM 3671 C C . ASP A 1 469 ? 21.367 -8.222 -21.577 1.00 91.38 469 ASP A C 1
ATOM 3673 O O . ASP A 1 469 ? 20.527 -7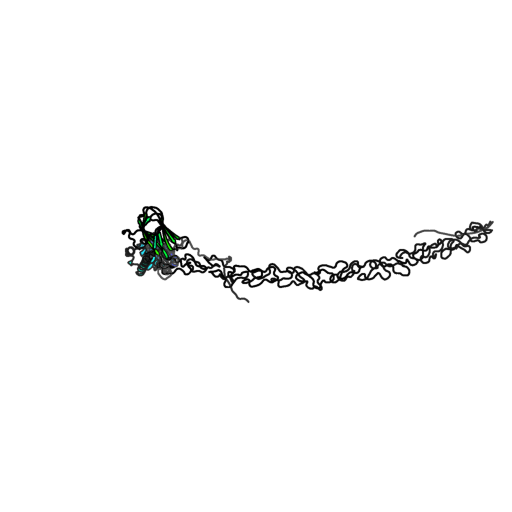.396 -21.945 1.00 91.38 469 ASP A O 1
ATOM 3677 N N . ASN A 1 470 ? 21.695 -9.243 -22.374 1.00 91.00 470 ASN A N 1
ATOM 3678 C CA . ASN A 1 470 ? 21.077 -9.535 -23.675 1.00 91.00 470 ASN A CA 1
ATOM 3679 C C . ASN A 1 470 ? 21.132 -8.365 -24.683 1.00 91.00 470 ASN A C 1
ATOM 3681 O O . ASN A 1 470 ? 20.270 -8.235 -25.551 1.00 91.00 470 ASN A O 1
ATOM 3685 N N . ASN A 1 471 ? 22.184 -7.544 -24.610 1.00 91.75 471 ASN A N 1
ATOM 3686 C CA . ASN A 1 471 ? 22.390 -6.322 -25.392 1.00 91.75 471 ASN A CA 1
ATOM 3687 C C . ASN A 1 471 ? 21.369 -5.208 -25.100 1.00 91.75 471 ASN A C 1
ATOM 3689 O O . ASN A 1 471 ? 20.925 -4.500 -26.010 1.00 91.75 471 ASN A O 1
ATOM 3693 N N . THR A 1 472 ? 21.047 -5.005 -23.819 1.00 94.94 472 THR A N 1
ATOM 3694 C CA . THR A 1 472 ? 20.156 -3.930 -23.351 1.00 94.94 472 THR A CA 1
ATOM 3695 C C . THR A 1 472 ? 20.814 -2.969 -22.348 1.00 94.94 472 THR A C 1
ATOM 3697 O O . THR A 1 472 ? 21.871 -3.252 -21.782 1.00 94.94 472 THR A O 1
ATOM 3700 N N . PHE A 1 473 ? 20.226 -1.786 -22.149 1.00 95.62 473 PHE A N 1
ATOM 3701 C CA . PHE A 1 473 ? 20.696 -0.751 -21.225 1.00 95.62 473 PHE A CA 1
ATOM 3702 C C . PHE A 1 473 ? 19.575 0.217 -20.790 1.00 95.62 473 PHE A C 1
ATOM 3704 O O . PHE A 1 473 ? 18.515 0.305 -21.409 1.00 95.62 473 PHE A O 1
ATOM 3711 N N . GLY A 1 474 ? 19.846 1.034 -19.769 1.00 92.50 474 GLY A N 1
ATOM 3712 C CA . GLY A 1 474 ? 19.005 2.168 -19.369 1.00 92.50 474 GLY A CA 1
ATOM 3713 C C . GLY A 1 474 ? 17.891 1.807 -18.383 1.00 92.50 474 GLY A C 1
ATOM 3714 O O . GLY A 1 474 ? 17.967 0.799 -17.687 1.00 92.50 474 GLY A O 1
ATOM 3715 N N . VAL A 1 475 ? 16.875 2.670 -18.264 1.00 89.62 475 VAL A N 1
ATOM 3716 C CA . VAL A 1 475 ? 15.736 2.440 -17.352 1.00 89.62 475 VAL A CA 1
ATOM 3717 C C . VAL A 1 475 ? 14.959 1.206 -17.805 1.00 89.62 475 VAL A C 1
ATOM 3719 O O . VAL A 1 475 ? 14.594 1.104 -18.981 1.00 89.62 475 VAL A O 1
ATOM 3722 N N . ASN A 1 476 ? 14.731 0.282 -16.868 1.00 83.25 476 ASN A N 1
ATOM 3723 C CA . ASN A 1 476 ? 14.063 -1.006 -17.080 1.00 83.25 476 ASN A CA 1
ATOM 3724 C C . ASN A 1 476 ? 14.597 -1.768 -18.315 1.00 83.25 476 ASN A C 1
ATOM 3726 O O . ASN A 1 476 ? 13.829 -2.405 -19.030 1.00 83.25 476 ASN A O 1
ATOM 3730 N N . CYS A 1 477 ? 15.895 -1.617 -18.611 1.00 91.38 477 CYS A N 1
ATOM 3731 C CA . CYS A 1 477 ? 16.599 -2.285 -19.712 1.00 91.38 477 CYS A CA 1
ATOM 3732 C C . CYS A 1 477 ? 15.935 -2.132 -21.101 1.00 91.38 477 CYS A C 1
ATOM 3734 O O . CYS A 1 477 ? 16.022 -2.998 -21.965 1.00 91.38 477 CYS A O 1
ATOM 3736 N N . THR A 1 478 ? 15.279 -0.990 -21.339 1.00 91.62 478 THR A N 1
ATOM 3737 C CA . THR A 1 478 ? 14.506 -0.727 -22.570 1.00 91.62 478 THR A CA 1
ATOM 3738 C C . THR A 1 478 ? 15.331 -0.215 -23.759 1.00 91.62 478 THR A C 1
ATOM 3740 O O . THR A 1 478 ? 14.859 -0.251 -24.895 1.00 91.62 478 THR A O 1
ATOM 3743 N N . GLY A 1 479 ? 16.551 0.281 -23.536 1.00 92.88 479 GLY A N 1
ATOM 3744 C CA . GLY A 1 479 ? 17.449 0.721 -24.604 1.00 92.88 479 GLY A CA 1
ATOM 3745 C C . GLY A 1 479 ? 18.230 -0.453 -25.188 1.00 92.88 479 GLY A C 1
ATOM 3746 O O . GLY A 1 479 ? 18.865 -1.186 -24.444 1.00 92.88 479 GLY A O 1
ATOM 3747 N N . VAL A 1 480 ? 18.237 -0.625 -26.510 1.00 94.81 480 VAL A N 1
ATOM 3748 C CA . VAL A 1 480 ? 19.010 -1.689 -27.180 1.00 94.81 480 VAL A CA 1
ATOM 3749 C C . VAL A 1 480 ? 20.410 -1.178 -27.529 1.00 94.81 480 VAL A C 1
ATOM 3751 O O . VAL A 1 480 ? 20.547 -0.068 -28.049 1.00 94.81 480 VAL A O 1
ATOM 3754 N N . CYS A 1 481 ? 21.454 -1.962 -27.247 1.00 95.88 481 CYS A N 1
ATOM 3755 C CA . CYS A 1 481 ? 22.830 -1.632 -27.628 1.00 95.88 481 CYS A CA 1
ATOM 3756 C C . CYS A 1 481 ? 22.966 -1.467 -29.154 1.00 95.88 481 CYS A C 1
ATOM 3758 O O . CYS A 1 481 ? 22.345 -2.201 -29.924 1.00 95.88 481 CYS A O 1
ATOM 3760 N N . GLY A 1 482 ? 23.809 -0.530 -29.598 1.00 94.62 482 GLY A N 1
ATOM 3761 C CA . GLY A 1 482 ? 24.200 -0.443 -31.005 1.00 94.62 482 GLY A CA 1
ATOM 3762 C C . GLY A 1 482 ? 25.252 -1.490 -31.379 1.00 94.62 482 GLY A C 1
ATOM 3763 O O . GLY A 1 482 ? 25.455 -2.486 -30.687 1.00 94.62 482 GLY A O 1
ATOM 3764 N N . ASN A 1 483 ? 25.961 -1.248 -32.481 1.00 95.75 483 ASN A N 1
ATOM 3765 C CA . ASN A 1 483 ? 26.926 -2.181 -33.070 1.00 95.75 483 ASN A CA 1
ATOM 3766 C C . ASN A 1 483 ? 28.278 -2.134 -32.333 1.00 95.75 483 ASN A C 1
ATOM 3768 O O . ASN A 1 483 ? 29.308 -1.748 -32.896 1.00 95.75 483 ASN A O 1
ATOM 3772 N N . CYS A 1 484 ? 28.258 -2.464 -31.040 1.00 95.88 484 CYS A N 1
ATOM 3773 C CA . CYS A 1 484 ? 29.457 -2.647 -30.231 1.00 95.88 484 CYS A CA 1
ATOM 3774 C C . CYS A 1 484 ? 30.327 -3.765 -30.810 1.00 95.88 484 CYS A C 1
ATOM 3776 O O . CYS A 1 484 ? 29.803 -4.768 -31.294 1.00 95.88 484 CYS A O 1
ATOM 3778 N N . LEU A 1 485 ? 31.649 -3.594 -30.717 1.00 94.38 485 LEU A N 1
ATOM 3779 C CA . LEU A 1 485 ? 32.633 -4.537 -31.247 1.00 94.38 485 LEU A CA 1
ATOM 3780 C C . LEU A 1 485 ? 32.291 -5.993 -30.893 1.00 94.38 485 LEU A C 1
ATOM 3782 O O . LEU A 1 485 ? 32.143 -6.326 -29.719 1.00 94.38 485 LEU A O 1
ATOM 3786 N N . GLY A 1 486 ? 32.191 -6.861 -31.900 1.00 90.44 486 GLY A N 1
ATOM 3787 C CA . GLY A 1 486 ? 31.972 -8.296 -31.703 1.00 90.44 486 GLY A CA 1
ATOM 3788 C C . GLY A 1 486 ? 30.648 -8.666 -31.022 1.00 90.44 486 GLY A C 1
ATOM 3789 O O . GLY A 1 486 ? 30.507 -9.808 -30.587 1.00 90.44 486 GLY A O 1
ATOM 3790 N N . LYS A 1 487 ? 29.683 -7.735 -30.946 1.00 88.56 487 LYS A N 1
ATOM 3791 C CA . LYS A 1 487 ? 28.426 -7.851 -30.179 1.00 88.56 487 LYS A CA 1
ATOM 3792 C C . LYS A 1 487 ? 28.623 -7.986 -28.660 1.00 88.56 487 LYS A C 1
ATOM 3794 O O . LYS A 1 487 ? 27.843 -8.665 -27.994 1.00 88.56 487 LYS A O 1
ATOM 3799 N N . GLU A 1 488 ? 29.659 -7.352 -28.111 1.00 90.19 488 GLU A N 1
ATOM 3800 C CA . GLU A 1 488 ? 29.803 -7.200 -26.659 1.00 90.19 488 GLU A CA 1
ATOM 3801 C C . GLU A 1 488 ? 28.667 -6.353 -26.055 1.00 90.19 488 GLU A C 1
ATOM 3803 O O . GLU A 1 488 ? 28.310 -5.299 -26.586 1.00 90.19 488 GLU A O 1
ATOM 3808 N N . GLN A 1 489 ? 28.164 -6.780 -24.891 1.00 93.69 489 GLN A N 1
ATOM 3809 C CA . GLN A 1 489 ? 27.180 -6.051 -24.087 1.00 93.69 489 GLN A CA 1
ATOM 3810 C C . GLN A 1 489 ? 27.665 -4.621 -23.789 1.00 93.69 489 GLN A C 1
ATOM 3812 O O . GLN A 1 489 ? 28.706 -4.405 -23.163 1.00 93.69 489 GLN A O 1
ATOM 3817 N N . CYS A 1 490 ? 26.884 -3.624 -24.210 1.00 95.12 490 CYS A N 1
ATOM 3818 C CA . CYS A 1 490 ? 27.177 -2.219 -23.946 1.00 95.12 490 CYS A CA 1
ATOM 3819 C C . CYS A 1 490 ? 27.047 -1.868 -22.453 1.00 95.12 490 CYS A C 1
ATOM 3821 O O . CYS A 1 490 ? 26.453 -2.597 -21.658 1.00 95.12 490 CYS A O 1
ATOM 3823 N N . HIS A 1 491 ? 27.591 -0.722 -22.039 1.00 96.19 491 HIS A N 1
ATOM 3824 C CA . HIS A 1 491 ? 27.565 -0.297 -20.640 1.00 96.19 491 HIS A CA 1
ATOM 3825 C C . HIS A 1 491 ? 26.121 -0.118 -20.126 1.00 96.19 491 HIS A C 1
ATOM 3827 O O . HIS A 1 491 ? 25.489 0.909 -20.394 1.00 96.19 491 HIS A O 1
ATOM 3833 N N . HIS A 1 492 ? 25.645 -1.082 -19.328 1.00 93.94 492 HIS A N 1
ATOM 3834 C CA . HIS A 1 492 ? 24.250 -1.270 -18.896 1.00 93.94 492 HIS A CA 1
ATOM 3835 C C . HIS A 1 492 ? 23.504 0.000 -18.438 1.00 93.94 492 HIS A C 1
ATOM 3837 O O . HIS A 1 492 ? 22.318 0.143 -18.700 1.00 93.94 492 HIS A O 1
ATOM 3843 N N . ILE A 1 493 ? 24.171 0.977 -17.816 1.00 94.81 493 ILE A N 1
ATOM 3844 C CA . ILE A 1 493 ? 23.525 2.240 -17.401 1.00 94.81 493 ILE A CA 1
ATOM 3845 C C . ILE A 1 493 ? 23.202 3.181 -18.583 1.00 94.81 493 ILE A C 1
ATOM 3847 O O . ILE A 1 493 ? 22.175 3.855 -18.567 1.00 94.81 493 ILE A O 1
ATOM 3851 N N . ASN A 1 494 ? 24.074 3.283 -19.598 1.00 95.00 494 ASN A N 1
ATOM 3852 C CA . ASN A 1 494 ? 24.054 4.396 -20.566 1.00 95.00 494 ASN A CA 1
ATOM 3853 C C . ASN A 1 494 ? 24.156 3.998 -22.052 1.00 95.00 494 ASN A C 1
ATOM 3855 O O . ASN A 1 494 ? 23.915 4.847 -22.916 1.00 95.00 494 ASN A O 1
ATOM 3859 N N . GLY A 1 495 ? 24.471 2.739 -22.364 1.00 94.69 495 GLY A N 1
ATOM 3860 C CA . GLY A 1 495 ? 24.552 2.220 -23.730 1.00 94.69 495 GLY A CA 1
ATOM 3861 C C . GLY A 1 495 ? 25.899 2.405 -24.437 1.00 94.69 495 GLY A C 1
ATOM 3862 O O . GLY A 1 495 ? 25.970 2.219 -25.645 1.00 94.69 495 GLY A O 1
ATOM 3863 N N . THR A 1 496 ? 26.962 2.796 -23.727 1.00 96.06 496 THR A N 1
ATOM 3864 C CA . THR A 1 496 ? 28.284 3.047 -24.334 1.00 96.06 496 THR A CA 1
ATOM 3865 C C . THR A 1 496 ? 29.025 1.745 -24.645 1.00 96.06 496 THR A C 1
ATOM 3867 O O . THR A 1 496 ? 29.193 0.909 -23.758 1.00 96.06 496 THR A O 1
ATOM 3870 N N . CYS A 1 497 ? 29.534 1.588 -25.866 1.00 96.00 497 CYS A N 1
ATOM 3871 C CA . CYS A 1 497 ? 30.369 0.450 -26.257 1.00 96.00 497 CYS A CA 1
ATOM 3872 C C . CYS A 1 497 ? 31.819 0.671 -25.794 1.00 96.00 497 CYS A C 1
ATOM 3874 O O . CYS A 1 497 ? 32.561 1.440 -26.406 1.00 96.00 497 CYS A O 1
ATOM 3876 N N . LEU A 1 498 ? 32.245 0.012 -24.710 1.00 91.81 498 LEU A N 1
ATOM 3877 C CA . LEU A 1 498 ? 33.542 0.293 -24.069 1.00 91.81 498 LEU A CA 1
ATOM 3878 C C . LEU A 1 498 ? 34.758 -0.061 -24.947 1.00 91.81 498 LEU A C 1
ATOM 3880 O O . LEU A 1 498 ? 35.764 0.641 -24.891 1.00 91.81 498 LEU A O 1
ATOM 3884 N N . GLN A 1 499 ? 34.651 -1.082 -25.805 1.00 93.19 499 GLN A N 1
ATOM 3885 C CA . GLN A 1 499 ? 35.671 -1.420 -26.813 1.00 93.19 499 GLN A CA 1
ATOM 3886 C C . GLN A 1 499 ? 35.483 -0.671 -28.150 1.00 93.19 499 GLN A C 1
ATOM 3888 O O . GLN A 1 499 ? 36.186 -0.941 -29.132 1.00 93.19 499 GLN A O 1
ATOM 3893 N N . GLY A 1 500 ? 34.547 0.280 -28.215 1.00 93.81 500 GLY A N 1
ATOM 3894 C CA . GLY A 1 500 ? 34.136 0.948 -29.448 1.00 93.81 500 GLY A CA 1
ATOM 3895 C C . GLY A 1 500 ? 33.308 0.053 -30.375 1.00 93.81 500 GLY A C 1
ATOM 3896 O O . GLY A 1 500 ? 32.736 -0.954 -29.955 1.00 93.81 500 GLY A O 1
ATOM 3897 N N . CYS A 1 501 ? 33.236 0.452 -31.641 1.00 96.62 501 CYS A N 1
ATOM 3898 C CA . CYS A 1 501 ? 32.290 -0.087 -32.617 1.00 96.62 501 CYS A CA 1
ATOM 3899 C C . CYS A 1 501 ? 32.876 -1.166 -33.521 1.00 96.62 501 CYS A C 1
ATOM 3901 O O . CYS A 1 501 ? 34.079 -1.158 -33.801 1.00 96.62 501 CYS A O 1
ATOM 3903 N N . ASP A 1 502 ? 31.996 -2.017 -34.048 1.00 96.19 502 ASP A N 1
ATOM 3904 C CA . ASP A 1 502 ? 32.268 -2.823 -35.238 1.00 96.19 502 ASP A CA 1
ATOM 3905 C C . ASP A 1 502 ? 32.501 -1.934 -36.487 1.00 96.19 502 ASP A C 1
ATOM 3907 O O . ASP A 1 502 ? 32.151 -0.744 -36.495 1.00 96.19 502 ASP A O 1
ATOM 3911 N N . PRO A 1 503 ? 33.129 -2.467 -37.553 1.00 96.38 503 PRO A N 1
ATOM 3912 C CA . PRO A 1 503 ? 33.354 -1.721 -38.788 1.00 96.38 503 PRO A CA 1
ATOM 3913 C C . PRO A 1 503 ? 32.047 -1.275 -39.455 1.00 96.38 503 PRO A C 1
ATOM 3915 O O . PRO A 1 503 ? 31.079 -2.029 -39.514 1.00 96.38 503 PRO A O 1
ATOM 3918 N N . GLY A 1 504 ? 32.025 -0.045 -39.972 1.00 94.88 504 GLY A N 1
ATOM 3919 C CA . GLY A 1 504 ? 30.821 0.571 -40.545 1.00 94.88 504 GLY A CA 1
ATOM 3920 C C . GLY A 1 504 ? 30.025 1.458 -39.583 1.00 94.88 504 GLY A C 1
ATOM 3921 O O . GLY A 1 504 ? 29.128 2.167 -40.040 1.00 94.88 504 GLY A O 1
ATOM 3922 N N . PHE A 1 505 ? 30.374 1.482 -38.290 1.00 96.50 505 PHE A N 1
ATOM 3923 C CA . PHE A 1 505 ? 29.680 2.266 -37.262 1.00 96.50 505 PHE A CA 1
ATOM 3924 C C . PHE A 1 505 ? 30.630 3.117 -36.404 1.00 96.50 505 PHE A C 1
ATOM 3926 O O . PHE A 1 505 ? 31.807 2.795 -36.243 1.00 96.50 505 PHE A O 1
ATOM 3933 N N . HIS A 1 506 ? 30.106 4.206 -35.837 1.00 94.81 506 HIS A N 1
ATOM 3934 C CA . HIS A 1 506 ? 30.776 5.119 -34.908 1.00 94.81 506 HIS A CA 1
ATOM 3935 C C . HIS A 1 506 ? 29.801 5.689 -33.857 1.00 94.81 506 HIS A C 1
ATOM 3937 O O . HIS A 1 506 ? 28.634 5.307 -33.778 1.00 94.81 506 HIS A O 1
ATOM 3943 N N . GLY A 1 507 ? 30.295 6.626 -33.040 1.00 94.56 507 GLY A N 1
ATOM 3944 C CA . GLY A 1 507 ? 29.565 7.190 -31.903 1.00 94.56 507 GLY A CA 1
ATOM 3945 C C . GLY A 1 507 ? 29.805 6.385 -30.625 1.00 94.56 507 GLY A C 1
ATOM 3946 O O . GLY A 1 507 ? 30.322 5.273 -30.666 1.00 94.56 507 GLY A O 1
ATOM 3947 N N . LEU A 1 508 ? 29.454 6.947 -29.465 1.00 94.56 508 LEU A N 1
ATOM 3948 C CA . LEU A 1 508 ? 29.700 6.283 -28.176 1.00 94.56 508 LEU A CA 1
ATOM 3949 C C . LEU A 1 508 ? 28.866 5.003 -27.997 1.00 94.56 508 LEU A C 1
ATOM 3951 O O . LEU A 1 508 ? 29.294 4.103 -27.281 1.00 94.56 508 LEU A O 1
ATOM 3955 N N . LYS A 1 509 ? 27.702 4.912 -28.653 1.00 95.56 509 LYS A N 1
ATOM 3956 C CA . LYS A 1 509 ? 26.800 3.750 -28.598 1.00 95.56 509 LYS A CA 1
ATOM 3957 C C . LYS A 1 509 ? 26.832 2.875 -29.853 1.00 95.56 509 LYS A C 1
ATOM 3959 O O . LYS A 1 509 ? 26.107 1.888 -29.908 1.00 95.56 509 LYS A O 1
ATOM 3964 N N . CYS A 1 510 ? 27.639 3.235 -30.855 1.00 96.31 510 CYS A N 1
ATOM 3965 C CA . CYS A 1 510 ? 27.724 2.533 -32.142 1.00 96.31 510 CYS A CA 1
ATOM 3966 C C . CYS A 1 510 ? 26.375 2.426 -32.881 1.00 96.31 510 CYS A C 1
ATOM 3968 O O . CYS A 1 510 ? 26.068 1.447 -33.566 1.00 96.31 510 CYS A O 1
ATOM 3970 N N . ASP A 1 511 ? 25.578 3.478 -32.708 1.00 94.88 511 ASP A N 1
ATOM 3971 C CA . ASP A 1 511 ? 24.245 3.730 -33.247 1.00 94.88 511 ASP A CA 1
ATOM 3972 C C . ASP A 1 511 ? 24.271 4.541 -34.559 1.00 94.88 511 ASP A C 1
ATOM 3974 O O . ASP A 1 511 ? 23.240 4.700 -35.210 1.00 94.88 511 ASP A O 1
ATOM 3978 N N . GLN A 1 512 ? 25.442 5.038 -34.971 1.00 95.06 512 GLN A N 1
ATOM 3979 C CA . GLN A 1 512 ? 25.629 5.885 -36.153 1.00 95.06 512 GLN A CA 1
ATOM 3980 C C . GLN A 1 512 ? 26.474 5.149 -37.199 1.00 95.06 512 GLN A C 1
ATOM 3982 O O . GLN A 1 512 ? 27.572 4.690 -36.889 1.00 95.06 512 GLN A O 1
ATOM 3987 N N . SER A 1 513 ? 25.989 5.026 -38.435 1.00 94.75 513 SER A N 1
ATOM 3988 C CA . SER A 1 513 ? 26.774 4.478 -39.554 1.00 94.75 513 SER A CA 1
ATOM 3989 C C . SER A 1 513 ? 27.807 5.485 -40.071 1.00 94.75 513 SER A C 1
ATOM 3991 O O . SER A 1 513 ? 27.588 6.691 -39.972 1.00 94.75 513 SER A O 1
ATOM 3993 N N . CYS A 1 514 ? 28.913 5.011 -40.657 1.00 94.31 514 CYS A N 1
ATOM 3994 C CA . CYS A 1 514 ? 29.955 5.893 -41.197 1.00 94.31 514 CYS A CA 1
ATOM 3995 C C . CYS A 1 514 ? 29.415 6.921 -42.200 1.00 94.31 514 CYS A C 1
ATOM 3997 O O . CYS A 1 514 ? 28.668 6.593 -43.123 1.00 94.31 514 CYS A O 1
ATOM 3999 N N . MET A 1 515 ? 29.869 8.168 -42.058 1.00 90.88 515 MET A N 1
ATOM 4000 C CA . MET A 1 515 ? 29.644 9.207 -43.060 1.00 90.88 515 MET A CA 1
ATOM 4001 C C . MET A 1 515 ? 30.415 8.877 -44.345 1.00 90.88 515 MET A C 1
ATOM 4003 O O . MET A 1 515 ? 31.518 8.325 -44.289 1.00 90.88 515 MET A O 1
ATOM 4007 N N . ASN A 1 516 ? 29.855 9.240 -45.503 1.00 86.62 516 ASN A N 1
ATOM 4008 C CA . ASN A 1 516 ? 30.461 8.945 -46.804 1.00 86.62 516 ASN A CA 1
ATOM 4009 C C . ASN A 1 516 ? 31.911 9.473 -46.884 1.00 86.62 516 ASN A C 1
ATOM 4011 O O . ASN A 1 516 ? 32.194 10.597 -46.466 1.00 86.62 516 ASN A O 1
ATOM 4015 N N . GLY A 1 517 ? 32.828 8.646 -47.394 1.00 87.94 517 GLY A N 1
ATOM 4016 C CA . GLY A 1 517 ? 34.275 8.892 -47.386 1.00 87.94 517 GLY A CA 1
ATOM 4017 C C . GLY A 1 517 ? 35.026 8.370 -46.149 1.00 87.94 517 GLY A C 1
ATOM 4018 O O . GLY A 1 517 ? 36.254 8.480 -46.106 1.00 87.94 517 GLY A O 1
ATOM 4019 N N . SER A 1 518 ? 34.333 7.774 -45.170 1.00 93.62 518 SER A N 1
ATOM 4020 C CA . SER A 1 518 ? 34.939 7.088 -44.017 1.00 93.62 518 SER A CA 1
ATOM 4021 C C . SER A 1 518 ? 34.477 5.633 -43.899 1.00 93.62 518 SER A C 1
ATOM 4023 O O . SER A 1 518 ? 33.345 5.309 -44.256 1.00 93.62 518 SER A O 1
ATOM 4025 N N . PHE A 1 519 ? 35.355 4.757 -43.406 1.00 95.06 519 PHE A N 1
ATOM 4026 C CA . PHE A 1 519 ? 35.074 3.329 -43.245 1.00 95.06 519 PHE A CA 1
ATOM 4027 C C . PHE A 1 519 ? 35.822 2.712 -42.050 1.00 95.06 519 PHE A C 1
ATOM 4029 O O . PHE A 1 519 ? 36.598 3.377 -41.352 1.00 95.06 519 PHE A O 1
ATOM 4036 N N . GLY A 1 520 ? 35.583 1.424 -41.810 1.00 94.31 520 GLY A N 1
ATOM 4037 C CA . GLY A 1 520 ? 36.349 0.623 -40.861 1.00 94.31 520 GLY A CA 1
ATOM 4038 C C . GLY A 1 520 ? 35.905 0.812 -39.409 1.00 94.31 520 GLY A C 1
ATOM 4039 O O . GLY A 1 520 ? 34.842 1.365 -39.112 1.00 94.31 520 GLY A O 1
ATOM 4040 N N . ARG A 1 521 ? 36.711 0.306 -38.470 1.00 94.38 521 ARG A N 1
ATOM 4041 C CA . ARG A 1 521 ? 36.357 0.218 -37.040 1.00 94.38 521 ARG A CA 1
ATOM 4042 C C . ARG A 1 521 ? 36.275 1.610 -36.392 1.00 94.38 521 ARG A C 1
ATOM 4044 O O . ARG A 1 521 ? 37.295 2.287 -36.239 1.00 94.38 521 ARG A O 1
ATOM 4051 N N . ASN A 1 522 ? 35.096 2.013 -35.910 1.00 94.19 522 ASN A N 1
ATOM 4052 C CA . ASN A 1 522 ? 34.792 3.388 -35.464 1.00 94.19 522 ASN A CA 1
ATOM 4053 C C . ASN A 1 522 ? 34.894 4.452 -36.583 1.00 94.19 522 ASN A C 1
ATOM 4055 O O . ASN A 1 522 ? 35.132 5.620 -36.274 1.00 94.19 522 ASN A O 1
ATOM 4059 N N . CYS A 1 523 ? 34.786 4.064 -37.860 1.00 95.00 523 CYS A N 1
ATOM 4060 C CA . CYS A 1 523 ? 34.896 4.957 -39.025 1.00 95.00 523 CYS A CA 1
ATOM 4061 C C . CYS A 1 523 ? 36.201 5.783 -39.074 1.00 95.00 523 CYS A C 1
ATOM 4063 O O . CYS A 1 523 ? 36.212 6.945 -39.482 1.00 95.00 523 CYS A O 1
ATOM 4065 N N . LYS A 1 524 ? 37.310 5.201 -38.593 1.00 95.25 524 LYS A N 1
ATOM 4066 C CA . LYS A 1 524 ? 38.620 5.872 -38.489 1.00 95.25 524 LYS A CA 1
ATOM 4067 C C . LYS A 1 524 ? 39.419 5.877 -39.791 1.00 95.25 524 LYS A C 1
ATOM 4069 O O . LYS A 1 524 ? 40.370 6.651 -39.905 1.00 95.25 524 LYS A O 1
ATOM 4074 N N . GLU A 1 525 ? 39.069 5.020 -40.742 1.00 94.31 525 GLU A N 1
ATOM 4075 C CA . GLU A 1 525 ? 39.766 4.893 -42.018 1.00 94.31 525 GLU A CA 1
ATOM 4076 C C . GLU A 1 525 ? 39.088 5.777 -43.073 1.00 94.31 525 GLU A C 1
ATOM 4078 O O . GLU A 1 525 ? 37.901 6.095 -42.975 1.00 94.31 525 GLU A O 1
ATOM 4083 N N . ARG A 1 526 ? 39.858 6.235 -44.064 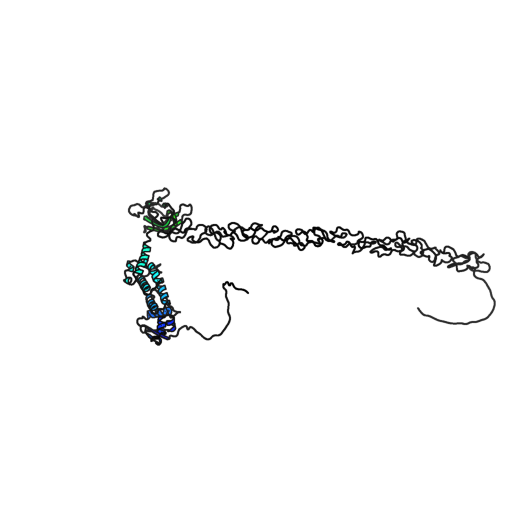1.00 92.69 526 ARG A N 1
ATOM 4084 C CA . ARG A 1 526 ? 39.386 7.139 -45.122 1.00 92.69 526 ARG A CA 1
ATOM 4085 C C . ARG A 1 526 ? 39.422 6.441 -46.464 1.00 92.69 526 ARG A C 1
ATOM 4087 O O . ARG A 1 526 ? 40.433 5.841 -46.816 1.00 92.69 526 ARG A O 1
ATOM 4094 N N . CYS A 1 527 ? 38.333 6.564 -47.208 1.00 91.31 527 CYS A N 1
ATOM 4095 C CA . CYS A 1 527 ? 38.219 5.984 -48.538 1.00 91.31 527 CYS A CA 1
ATOM 4096 C C . CYS A 1 527 ? 39.174 6.668 -49.529 1.00 91.31 527 CYS A C 1
ATOM 4098 O O . CYS A 1 527 ? 39.565 7.822 -49.330 1.00 91.31 527 CYS A O 1
ATOM 4100 N N . GLY A 1 528 ? 39.546 5.960 -50.601 1.00 87.81 528 GLY A N 1
ATOM 4101 C CA . GLY A 1 528 ? 40.424 6.499 -51.640 1.00 87.81 528 GLY A CA 1
ATOM 4102 C C . GLY A 1 528 ? 39.863 7.789 -52.248 1.00 87.81 528 GLY A C 1
ATOM 4103 O O . GLY A 1 528 ? 38.664 7.894 -52.498 1.00 87.81 528 GLY A O 1
ATOM 4104 N N . SER A 1 529 ? 40.722 8.774 -52.526 1.00 89.00 529 SER A N 1
ATOM 4105 C CA . SER A 1 529 ? 40.311 10.081 -53.077 1.00 89.00 529 SER A CA 1
ATOM 4106 C C . SER A 1 529 ? 39.635 9.998 -54.449 1.00 89.00 529 SER A C 1
ATOM 4108 O O . SER A 1 529 ? 38.974 10.943 -54.871 1.00 89.00 529 SER A O 1
ATOM 4110 N N . ASN A 1 530 ? 39.810 8.871 -55.141 1.00 90.62 530 ASN A N 1
ATOM 4111 C CA . ASN A 1 530 ? 39.281 8.601 -56.475 1.00 90.62 530 ASN A CA 1
ATOM 4112 C C . ASN A 1 530 ? 38.048 7.676 -56.434 1.00 90.62 530 ASN A C 1
ATOM 4114 O O . ASN A 1 530 ? 37.613 7.184 -57.469 1.00 90.62 530 ASN A O 1
ATOM 4118 N N . CYS A 1 531 ? 37.510 7.406 -55.245 1.00 90.50 531 CYS A N 1
ATOM 4119 C CA . CYS A 1 531 ? 36.338 6.569 -55.018 1.00 90.50 531 CYS A CA 1
ATOM 4120 C C . CYS A 1 531 ? 35.057 7.404 -55.179 1.00 90.50 531 CYS A C 1
ATOM 4122 O O . CYS A 1 531 ? 34.930 8.442 -54.530 1.00 90.50 531 CYS A O 1
ATOM 4124 N N . ILE A 1 532 ? 34.087 6.965 -55.993 1.00 87.81 532 ILE A N 1
ATOM 4125 C CA . ILE A 1 532 ? 32.784 7.662 -56.101 1.00 87.81 532 ILE A CA 1
ATOM 4126 C C . ILE A 1 532 ? 31.955 7.440 -54.824 1.00 87.81 532 ILE A C 1
ATOM 4128 O O . ILE A 1 532 ? 31.265 8.340 -54.343 1.00 87.81 532 ILE A O 1
ATOM 4132 N N . GLY A 1 533 ? 32.061 6.244 -54.248 1.00 86.75 533 GLY A N 1
ATOM 4133 C CA . GLY A 1 533 ? 31.525 5.902 -52.940 1.00 86.75 533 GLY A CA 1
ATOM 4134 C C . GLY A 1 533 ? 32.022 4.531 -52.497 1.00 86.75 533 GLY A C 1
ATOM 4135 O O . GLY A 1 533 ? 32.152 3.612 -53.308 1.00 86.75 533 GLY A O 1
ATOM 4136 N N . CYS A 1 534 ? 32.329 4.429 -51.210 1.00 91.56 534 CYS A N 1
ATOM 4137 C CA . CYS A 1 534 ? 32.950 3.273 -50.578 1.00 91.56 534 CYS A CA 1
ATOM 4138 C C . CYS A 1 534 ? 31.987 2.555 -49.632 1.00 91.56 534 CYS A C 1
ATOM 4140 O O . CYS A 1 534 ? 31.141 3.176 -48.986 1.00 91.56 534 CYS A O 1
ATOM 4142 N N . ASN A 1 535 ? 32.173 1.248 -49.487 1.00 93.50 535 ASN A N 1
ATOM 4143 C CA . ASN A 1 535 ? 31.512 0.455 -48.465 1.00 93.50 535 ASN A CA 1
ATOM 4144 C C . ASN A 1 535 ? 32.073 0.811 -47.073 1.00 93.50 535 ASN A C 1
ATOM 4146 O O . ASN A 1 535 ? 33.271 0.689 -46.812 1.00 93.50 535 ASN A O 1
ATOM 4150 N N . ALA A 1 536 ? 31.193 1.232 -46.161 1.00 92.44 536 ALA A N 1
ATOM 4151 C CA . ALA A 1 536 ? 31.540 1.682 -44.811 1.00 92.44 536 ALA A CA 1
ATOM 4152 C C . ALA A 1 536 ? 32.239 0.614 -43.940 1.00 92.44 536 ALA A C 1
ATOM 4154 O O . ALA A 1 536 ? 32.942 0.953 -42.986 1.00 92.44 536 ALA A O 1
ATOM 4155 N N . VAL A 1 537 ? 32.066 -0.674 -44.245 1.00 94.38 537 VAL A N 1
ATOM 4156 C CA . VAL A 1 537 ? 32.629 -1.791 -43.471 1.00 94.38 537 VAL A CA 1
ATOM 4157 C C . VAL A 1 537 ? 34.086 -2.056 -43.859 1.00 94.38 537 VAL A C 1
ATOM 4159 O O . VAL A 1 537 ? 34.927 -2.221 -42.978 1.00 94.38 537 VAL A O 1
ATOM 4162 N N . ASN A 1 538 ? 34.391 -2.092 -45.162 1.00 93.31 538 ASN A N 1
ATOM 4163 C CA . ASN A 1 538 ? 35.661 -2.606 -45.704 1.00 93.31 538 ASN A CA 1
ATOM 4164 C C . ASN A 1 538 ? 36.414 -1.638 -46.647 1.00 93.31 538 ASN A C 1
ATOM 4166 O O . ASN A 1 538 ? 37.499 -1.978 -47.111 1.00 93.31 538 ASN A O 1
ATOM 4170 N N . GLY A 1 539 ? 35.850 -0.465 -46.950 1.00 91.75 539 GLY A N 1
ATOM 4171 C CA . GLY A 1 539 ? 36.459 0.582 -47.778 1.00 91.75 539 GLY A CA 1
ATOM 4172 C C . GLY A 1 539 ? 36.360 0.388 -49.296 1.00 91.75 539 GLY A C 1
ATOM 4173 O O . GLY A 1 539 ? 36.743 1.298 -50.030 1.00 91.75 539 GLY A O 1
ATOM 4174 N N . VAL A 1 540 ? 35.849 -0.750 -49.780 1.00 93.69 540 VAL A N 1
ATOM 4175 C CA . VAL A 1 540 ? 35.821 -1.102 -51.214 1.00 93.69 540 VAL A CA 1
ATOM 4176 C C . VAL A 1 540 ? 34.929 -0.140 -52.004 1.00 93.69 540 VAL A C 1
ATOM 4178 O O . VAL A 1 540 ? 33.824 0.195 -51.576 1.00 93.69 540 VAL A O 1
ATOM 4181 N N . CYS A 1 541 ? 35.393 0.293 -53.177 1.00 91.12 541 CYS A N 1
ATOM 4182 C CA . CYS A 1 541 ? 34.716 1.274 -54.031 1.00 91.12 541 CYS A CA 1
ATOM 4183 C C . CYS A 1 541 ? 33.619 0.646 -54.904 1.00 91.12 541 CYS A C 1
ATOM 4185 O O . CYS A 1 541 ? 33.684 0.670 -56.130 1.00 91.12 541 CYS A O 1
ATOM 4187 N N . GLU A 1 542 ? 32.596 0.081 -54.261 1.00 87.56 542 GLU A N 1
ATOM 4188 C CA . GLU A 1 542 ? 31.494 -0.659 -54.899 1.00 87.56 542 GLU A CA 1
ATOM 4189 C C . GLU A 1 542 ? 30.657 0.184 -55.883 1.00 87.56 542 GLU A C 1
ATOM 4191 O O . GLU A 1 542 ? 30.068 -0.368 -56.809 1.00 87.56 542 GLU A O 1
ATOM 4196 N N . ILE A 1 543 ? 30.631 1.515 -55.728 1.00 86.50 543 ILE A N 1
ATOM 4197 C CA . ILE A 1 543 ? 29.958 2.439 -56.667 1.00 86.50 543 ILE A CA 1
ATOM 4198 C C . ILE A 1 543 ? 30.823 2.715 -57.920 1.00 86.50 543 ILE A C 1
ATOM 4200 O O . ILE A 1 543 ? 30.322 3.203 -58.933 1.00 86.50 543 ILE A O 1
ATOM 4204 N N . GLY A 1 544 ? 32.112 2.367 -57.881 1.00 85.81 544 GLY A N 1
ATOM 4205 C CA . GLY A 1 544 ? 33.079 2.580 -58.955 1.00 85.81 544 GLY A CA 1
ATOM 4206 C C . GLY A 1 544 ? 34.027 3.759 -58.722 1.00 85.81 544 GLY A C 1
ATOM 4207 O O . GLY A 1 544 ? 34.005 4.433 -57.684 1.00 85.81 544 GLY A O 1
ATOM 4208 N N . CYS A 1 545 ? 34.884 3.989 -59.716 1.00 91.00 545 CYS A N 1
ATOM 4209 C CA . CYS A 1 545 ? 36.001 4.925 -59.641 1.00 91.00 545 CYS A CA 1
ATOM 4210 C C . CYS A 1 545 ? 35.781 6.196 -60.464 1.00 91.00 545 CYS A C 1
ATOM 4212 O O . CYS A 1 545 ? 35.179 6.182 -61.540 1.00 91.00 545 CYS A O 1
ATOM 4214 N N . SER A 1 546 ? 36.335 7.300 -59.964 1.00 90.75 546 SER A N 1
ATOM 4215 C CA . SER A 1 546 ? 36.496 8.550 -60.703 1.00 90.75 546 SER A CA 1
ATOM 4216 C C . SER A 1 546 ? 37.236 8.308 -62.029 1.00 90.75 546 SER A C 1
ATOM 4218 O O . SER A 1 546 ? 38.102 7.431 -62.085 1.00 90.75 546 SER A O 1
ATOM 4220 N N . PRO A 1 547 ? 36.948 9.087 -63.092 1.00 91.50 547 PRO A N 1
ATOM 4221 C CA . PRO A 1 547 ? 37.561 8.888 -64.403 1.00 91.50 547 PRO A CA 1
ATOM 4222 C C . PRO A 1 547 ? 39.090 8.818 -64.334 1.00 91.50 547 PRO A C 1
ATOM 4224 O O . PRO A 1 547 ? 39.723 9.657 -63.693 1.00 91.50 547 PRO A O 1
ATOM 4227 N N . GLY A 1 548 ? 39.680 7.837 -65.014 1.00 89.88 548 GLY A N 1
ATOM 4228 C CA . GLY A 1 548 ? 41.123 7.623 -65.051 1.00 89.88 548 GLY A CA 1
ATOM 4229 C C . GLY A 1 548 ? 41.699 6.760 -63.928 1.00 89.88 548 GLY A C 1
ATOM 4230 O O . GLY A 1 548 ? 42.924 6.702 -63.829 1.00 89.88 548 GLY A O 1
ATOM 4231 N N . TRP A 1 549 ? 40.869 6.113 -63.104 1.00 91.75 549 TRP A N 1
ATOM 4232 C CA . TRP A 1 549 ? 41.314 5.257 -62.000 1.00 91.75 549 TRP A CA 1
ATOM 4233 C C . TRP A 1 549 ? 40.599 3.901 -61.980 1.00 91.75 549 TRP A C 1
ATOM 4235 O O . TRP A 1 549 ? 39.431 3.796 -62.352 1.00 91.75 549 TRP A O 1
ATOM 4245 N N . GLU A 1 550 ? 41.301 2.879 -61.493 1.00 89.00 550 GLU A N 1
ATOM 4246 C CA . GLU A 1 550 ? 40.819 1.511 -61.288 1.00 89.00 550 GLU A CA 1
ATOM 4247 C C . GLU A 1 550 ? 41.492 0.841 -60.068 1.00 89.00 550 GLU A C 1
ATOM 4249 O O . GLU A 1 550 ? 42.295 1.451 -59.357 1.00 89.00 550 GLU A O 1
ATOM 4254 N N . GLY A 1 551 ? 41.137 -0.419 -59.800 1.00 87.94 551 GLY A N 1
ATOM 4255 C CA . GLY A 1 551 ? 41.466 -1.126 -58.555 1.00 87.94 551 GLY A CA 1
ATOM 4256 C C . GLY A 1 551 ? 40.287 -1.158 -57.576 1.00 87.94 551 GLY A C 1
ATOM 4257 O O . GLY A 1 551 ? 39.286 -0.467 -57.768 1.00 87.94 551 GLY A O 1
ATOM 4258 N N . THR A 1 552 ? 40.365 -1.989 -56.534 1.00 89.00 552 THR A N 1
ATOM 4259 C CA . THR A 1 552 ? 39.240 -2.187 -55.593 1.00 89.00 552 THR A CA 1
ATOM 4260 C C . THR A 1 552 ? 39.011 -0.997 -54.659 1.00 89.00 552 THR A C 1
ATOM 4262 O O . THR A 1 552 ? 37.944 -0.886 -54.055 1.00 89.00 552 THR A O 1
ATOM 4265 N N . PHE A 1 553 ? 39.990 -0.097 -54.559 1.00 90.62 553 PHE A N 1
ATOM 4266 C CA . PHE A 1 553 ? 39.966 1.132 -53.767 1.00 90.62 553 PHE A CA 1
ATOM 4267 C C . PHE A 1 553 ? 40.242 2.382 -54.633 1.00 90.62 553 PHE A C 1
ATOM 4269 O O . PHE A 1 553 ? 40.485 3.467 -54.098 1.00 90.62 553 PHE A O 1
ATOM 4276 N N . CYS A 1 554 ? 40.190 2.235 -55.966 1.00 91.06 554 CYS A N 1
ATOM 4277 C CA . CYS A 1 554 ? 40.530 3.259 -56.963 1.00 91.06 554 CYS A CA 1
ATOM 4278 C C . CYS A 1 554 ? 41.962 3.810 -56.803 1.00 91.06 554 CYS A C 1
ATOM 4280 O O . CYS A 1 554 ? 42.222 5.012 -56.930 1.00 91.06 554 CYS A O 1
ATOM 4282 N N . GLU A 1 555 ? 42.882 2.906 -56.463 1.00 89.62 555 GLU A N 1
ATOM 4283 C CA . GLU A 1 555 ? 44.263 3.175 -56.073 1.00 89.62 555 GLU A CA 1
ATOM 4284 C C . GLU A 1 555 ? 45.265 3.186 -57.241 1.00 89.62 555 GLU A C 1
ATOM 4286 O O . GLU A 1 555 ? 46.371 3.705 -57.081 1.00 89.62 555 GLU A O 1
ATOM 4291 N N . ARG A 1 556 ? 44.891 2.659 -58.416 1.00 89.50 556 ARG A N 1
ATOM 4292 C CA . ARG A 1 556 ? 45.710 2.669 -59.641 1.00 89.50 556 ARG A CA 1
ATOM 4293 C C . ARG A 1 556 ? 45.111 3.584 -60.703 1.00 89.50 556 ARG A C 1
ATOM 4295 O O . ARG A 1 556 ? 43.898 3.769 -60.760 1.00 89.50 556 ARG A O 1
ATOM 4302 N N . GLN A 1 557 ? 45.961 4.145 -61.556 1.00 89.94 557 GLN A N 1
ATOM 4303 C CA . GLN A 1 557 ? 45.521 4.842 -62.767 1.00 89.94 557 GLN A CA 1
ATOM 4304 C C . GLN A 1 557 ? 45.090 3.819 -63.835 1.00 89.94 557 GLN A C 1
ATOM 4306 O O . GLN A 1 557 ? 45.380 2.632 -63.700 1.00 89.94 557 GLN A O 1
ATOM 4311 N N . CYS A 1 558 ? 44.402 4.263 -64.890 1.00 89.12 558 CYS A N 1
ATOM 4312 C CA . CYS A 1 558 ? 44.114 3.396 -66.036 1.00 89.12 558 CYS A CA 1
ATOM 4313 C C . CYS A 1 558 ? 45.409 2.960 -66.741 1.00 89.12 558 CYS A C 1
ATOM 4315 O O . CYS A 1 558 ? 46.122 3.787 -67.311 1.00 89.12 558 CYS A O 1
ATOM 4317 N N . ASP A 1 559 ? 45.681 1.656 -66.710 1.00 80.88 559 ASP A N 1
ATOM 4318 C CA . ASP A 1 559 ? 46.817 1.016 -67.375 1.00 80.88 559 ASP A CA 1
ATOM 4319 C C . ASP A 1 559 ? 46.463 0.615 -68.834 1.00 80.88 559 ASP A C 1
ATOM 4321 O O . ASP A 1 559 ? 45.368 0.879 -69.338 1.00 80.88 559 ASP A O 1
ATOM 4325 N N . ASN A 1 560 ? 47.386 -0.051 -69.541 1.00 76.94 560 ASN A N 1
ATOM 4326 C CA . ASN A 1 560 ? 47.151 -0.700 -70.846 1.00 76.94 560 ASN A CA 1
ATOM 4327 C C . ASN A 1 560 ? 46.554 0.203 -71.949 1.00 76.94 560 ASN A C 1
ATOM 4329 O O . ASN A 1 560 ? 45.760 -0.254 -72.772 1.00 76.94 560 ASN A O 1
ATOM 4333 N N . ASN A 1 561 ? 46.975 1.470 -72.003 1.00 81.19 561 ASN A N 1
ATOM 4334 C CA . ASN A 1 561 ? 46.546 2.443 -73.015 1.00 81.19 561 ASN A CA 1
ATOM 4335 C C . ASN A 1 561 ? 45.015 2.693 -73.017 1.00 81.19 561 ASN A C 1
ATOM 4337 O O . ASN A 1 561 ? 44.374 2.764 -74.071 1.00 81.19 561 ASN A O 1
ATOM 4341 N N . THR A 1 562 ? 44.432 2.829 -71.819 1.00 88.50 562 THR A N 1
ATOM 4342 C CA . THR A 1 562 ? 43.004 3.119 -71.598 1.00 88.50 562 THR A CA 1
ATOM 4343 C C . THR A 1 562 ? 42.767 4.399 -70.784 1.00 88.50 562 THR A C 1
ATOM 4345 O O . THR A 1 562 ? 43.682 4.947 -70.169 1.00 88.50 562 THR A O 1
ATOM 4348 N N . PHE A 1 563 ? 41.533 4.916 -70.797 1.00 90.75 563 PHE A N 1
ATOM 4349 C CA . PHE A 1 563 ? 41.154 6.156 -70.121 1.00 90.75 563 PHE A CA 1
ATOM 4350 C C . PHE A 1 563 ? 39.668 6.223 -69.720 1.00 90.75 563 PHE A C 1
ATOM 4352 O O . PHE A 1 563 ? 38.829 5.437 -70.166 1.00 90.75 563 PHE A O 1
ATOM 4359 N N . GLY A 1 564 ? 39.323 7.234 -68.918 1.00 87.44 564 GLY A N 1
ATOM 4360 C CA . GLY A 1 564 ? 37.940 7.603 -68.604 1.00 87.44 564 GLY A CA 1
ATOM 4361 C C . GLY A 1 564 ? 37.310 6.780 -67.476 1.00 87.44 564 GLY A C 1
ATOM 4362 O O . GLY A 1 564 ? 38.005 6.206 -66.640 1.00 87.44 564 GLY A O 1
ATOM 4363 N N . VAL A 1 565 ? 35.975 6.768 -67.401 1.00 85.06 565 VAL A N 1
ATOM 4364 C CA . VAL A 1 565 ? 35.241 6.007 -66.371 1.00 85.06 565 VAL A CA 1
ATOM 4365 C C . VAL A 1 565 ? 35.465 4.508 -66.577 1.00 85.06 565 VAL A C 1
ATOM 4367 O O . VAL A 1 565 ? 35.309 4.000 -67.692 1.00 85.06 565 VAL A O 1
ATOM 4370 N N . ASN A 1 566 ? 35.824 3.812 -65.493 1.00 78.94 566 ASN A N 1
ATOM 4371 C CA . ASN A 1 566 ? 36.129 2.377 -65.469 1.00 78.94 566 ASN A CA 1
ATOM 4372 C C . ASN A 1 566 ? 37.153 1.936 -66.538 1.00 78.94 566 ASN A C 1
ATOM 4374 O O . ASN A 1 566 ? 37.101 0.797 -66.992 1.00 78.94 566 ASN A O 1
ATOM 4378 N N . CYS A 1 567 ? 38.033 2.847 -66.978 1.00 87.38 567 CYS A N 1
ATOM 4379 C CA . CYS A 1 567 ? 39.081 2.587 -67.971 1.00 87.38 567 CYS A CA 1
ATOM 4380 C C . CYS A 1 567 ? 38.564 1.963 -69.289 1.00 87.38 567 CYS A C 1
ATOM 4382 O O . CYS A 1 567 ? 39.221 1.139 -69.919 1.00 87.38 567 CYS A O 1
ATOM 4384 N N . THR A 1 568 ? 37.355 2.355 -69.712 1.00 86.31 568 THR A N 1
ATOM 4385 C CA . THR A 1 568 ? 36.674 1.788 -70.895 1.00 86.31 568 THR A CA 1
ATOM 4386 C C . THR A 1 568 ? 36.977 2.505 -72.214 1.00 86.31 568 THR A C 1
ATOM 4388 O O . THR A 1 568 ? 36.738 1.939 -73.281 1.00 86.31 568 THR A O 1
ATOM 4391 N N . GLY A 1 569 ? 37.496 3.736 -72.176 1.00 87.31 569 GLY A N 1
ATOM 4392 C CA . GLY A 1 569 ? 37.987 4.428 -73.367 1.00 87.31 569 GLY A CA 1
ATOM 4393 C C . GLY A 1 569 ? 39.352 3.877 -73.771 1.00 87.31 569 GLY A C 1
ATOM 4394 O O . GLY A 1 569 ? 40.210 3.698 -72.915 1.00 87.31 569 GLY A O 1
ATOM 4395 N N . VAL A 1 570 ? 39.579 3.623 -75.059 1.00 88.62 570 VAL A N 1
ATOM 4396 C CA . VAL A 1 570 ? 40.877 3.154 -75.578 1.00 88.62 570 VAL A CA 1
ATOM 4397 C C . VAL A 1 570 ? 41.609 4.330 -76.217 1.00 88.62 570 VAL A C 1
ATOM 4399 O O . VAL A 1 570 ? 41.020 5.050 -77.022 1.00 88.62 570 VAL A O 1
ATOM 4402 N N . CYS A 1 571 ? 42.876 4.542 -75.860 1.00 89.00 571 CYS A N 1
ATOM 4403 C CA . CYS A 1 571 ? 43.699 5.591 -76.460 1.00 89.00 571 CYS A CA 1
ATOM 4404 C C . CYS A 1 571 ? 43.835 5.390 -77.979 1.00 89.00 571 CYS A C 1
ATOM 4406 O O . CYS A 1 571 ? 44.054 4.270 -78.444 1.00 89.00 571 CYS A O 1
ATOM 4408 N N . GLY A 1 572 ? 43.762 6.480 -78.749 1.00 87.31 572 GLY A N 1
ATOM 4409 C CA . GLY A 1 572 ? 44.136 6.463 -80.161 1.00 87.31 572 GLY A CA 1
ATOM 4410 C C . GLY A 1 572 ? 45.654 6.484 -80.363 1.00 87.31 572 GLY A C 1
ATOM 4411 O O . GLY A 1 572 ? 46.441 6.187 -79.463 1.00 87.31 572 GLY A O 1
ATOM 4412 N N . ASN A 1 573 ? 46.072 6.855 -81.570 1.00 89.62 573 ASN A N 1
ATOM 4413 C CA . ASN A 1 573 ? 47.455 6.774 -82.040 1.00 89.62 573 ASN A CA 1
ATOM 4414 C C . ASN A 1 573 ? 48.282 7.976 -81.548 1.00 89.62 573 ASN A C 1
ATOM 4416 O O . ASN A 1 573 ? 48.691 8.842 -82.327 1.00 89.62 573 ASN A O 1
ATOM 4420 N N . CYS A 1 574 ? 48.461 8.071 -80.229 1.00 89.31 574 CYS A N 1
ATOM 4421 C CA . CYS A 1 574 ? 49.348 9.050 -79.610 1.00 89.31 574 CYS A CA 1
ATOM 4422 C C . CYS A 1 574 ? 50.793 8.843 -80.079 1.00 89.31 574 CYS A C 1
ATOM 4424 O O . CYS A 1 574 ? 51.264 7.710 -80.174 1.00 89.31 574 CYS A O 1
ATOM 4426 N N . LEU A 1 575 ? 51.492 9.954 -80.316 1.00 86.56 575 LEU A N 1
ATOM 4427 C CA . LEU A 1 575 ? 52.876 9.959 -80.779 1.00 86.56 575 LEU A CA 1
ATOM 4428 C C . LEU A 1 575 ? 53.796 9.059 -79.936 1.00 86.56 575 LEU A C 1
ATOM 4430 O O . LEU A 1 575 ? 53.704 9.057 -78.708 1.00 86.56 575 LEU A O 1
ATOM 4434 N N . GLU A 1 576 ? 54.737 8.373 -80.591 1.00 76.62 576 GLU A N 1
ATOM 4435 C CA . GLU A 1 576 ? 55.852 7.653 -79.940 1.00 76.62 576 GLU A CA 1
ATOM 4436 C C . GLU A 1 576 ? 55.403 6.508 -79.002 1.00 76.62 576 GLU A C 1
ATOM 4438 O O . GLU A 1 576 ? 56.227 5.903 -78.317 1.00 76.62 576 GLU A O 1
ATOM 4443 N N . LYS A 1 577 ? 54.111 6.138 -79.042 1.00 68.19 577 LYS A N 1
ATOM 4444 C CA . LYS A 1 577 ? 53.444 5.194 -78.122 1.00 68.19 577 LYS A CA 1
ATOM 4445 C C . LYS A 1 577 ? 53.391 5.677 -76.665 1.00 68.19 577 LYS A C 1
ATOM 4447 O O . LYS A 1 577 ? 53.263 4.865 -75.746 1.00 68.19 577 LYS A O 1
ATOM 4452 N N . GLU A 1 578 ? 53.457 6.990 -76.452 1.00 71.56 578 GLU A N 1
ATOM 4453 C CA . GLU A 1 578 ? 53.095 7.611 -75.175 1.00 71.56 578 GLU A CA 1
ATOM 4454 C C . GLU A 1 578 ? 51.636 7.278 -74.822 1.00 71.56 578 GLU A C 1
ATOM 4456 O O . GLU A 1 578 ? 50.759 7.281 -75.688 1.00 71.56 578 GLU A O 1
ATOM 4461 N N . HIS A 1 579 ? 51.356 7.013 -73.545 1.00 78.31 579 HIS A N 1
ATOM 4462 C CA . HIS A 1 579 ? 49.988 6.737 -73.101 1.00 78.31 579 HIS A CA 1
ATOM 4463 C C . HIS A 1 579 ? 49.139 8.014 -73.159 1.00 78.31 579 HIS A C 1
ATOM 4465 O O . HIS A 1 579 ? 49.591 9.095 -72.769 1.00 78.31 579 HIS A O 1
ATOM 4471 N N . CYS A 1 580 ? 47.886 7.905 -73.608 1.00 86.94 580 CYS A N 1
ATOM 4472 C CA . CYS A 1 580 ? 46.971 9.042 -73.552 1.00 86.94 580 CYS A CA 1
ATOM 4473 C C . CYS A 1 580 ? 46.621 9.406 -72.098 1.00 86.94 580 CYS A C 1
ATOM 4475 O O . CYS A 1 580 ? 46.647 8.570 -71.196 1.00 86.94 580 CYS A O 1
ATOM 4477 N N . HIS A 1 581 ? 46.286 10.674 -71.849 1.00 89.06 581 HIS A N 1
ATOM 4478 C CA . HIS A 1 581 ? 46.056 11.172 -70.492 1.00 89.06 581 HIS A CA 1
ATOM 4479 C C . HIS A 1 581 ? 44.844 10.482 -69.822 1.00 89.06 581 HIS A C 1
ATOM 4481 O O . HIS A 1 581 ? 43.690 10.757 -70.158 1.00 89.06 581 HIS A O 1
ATOM 4487 N N . HIS A 1 582 ? 45.120 9.610 -68.846 1.00 86.88 582 HIS A N 1
ATOM 4488 C CA . HIS A 1 582 ? 44.203 8.614 -68.265 1.00 86.88 582 HIS A CA 1
ATOM 4489 C C . HIS A 1 582 ? 42.792 9.112 -67.873 1.00 86.88 582 HIS A C 1
ATOM 4491 O O . HIS A 1 582 ? 41.824 8.364 -67.973 1.00 86.88 582 HIS A O 1
ATOM 4497 N N . ILE A 1 583 ? 42.615 10.374 -67.472 1.00 89.75 583 ILE A N 1
ATOM 4498 C CA . ILE A 1 583 ? 41.292 10.928 -67.109 1.00 89.75 583 ILE A CA 1
ATOM 4499 C C . ILE A 1 583 ? 40.386 11.166 -68.332 1.00 89.75 583 ILE A C 1
ATOM 4501 O O . ILE A 1 583 ? 39.170 11.007 -68.237 1.00 89.75 583 ILE A O 1
ATOM 4505 N N . ASN A 1 584 ? 40.950 11.598 -69.465 1.00 89.94 584 ASN A N 1
ATOM 4506 C CA . ASN A 1 584 ? 40.199 12.215 -70.573 1.00 89.94 584 ASN A CA 1
ATOM 4507 C C . ASN A 1 584 ? 40.631 11.759 -71.980 1.00 89.94 584 ASN A C 1
ATOM 4509 O O . ASN A 1 584 ? 40.061 12.227 -72.962 1.00 89.94 584 ASN A O 1
ATOM 4513 N N . GLY A 1 585 ? 41.645 10.902 -72.087 1.00 88.81 585 GLY A N 1
ATOM 4514 C CA . GLY A 1 585 ? 42.082 10.289 -73.335 1.00 88.81 585 GLY A CA 1
ATOM 4515 C C . GLY A 1 585 ? 42.910 11.169 -74.265 1.00 88.81 585 GLY A C 1
ATOM 4516 O O . GLY A 1 585 ? 43.015 10.848 -75.445 1.00 88.81 585 GLY A O 1
ATOM 4517 N N . THR A 1 586 ? 43.437 12.313 -73.818 1.00 90.19 586 THR A N 1
ATOM 4518 C CA . THR A 1 586 ? 44.102 13.259 -74.734 1.00 90.19 586 THR A CA 1
ATOM 4519 C C . THR A 1 586 ? 45.585 12.949 -74.928 1.00 90.19 586 THR A C 1
ATOM 4521 O O . THR A 1 586 ? 46.309 12.805 -73.942 1.00 90.19 586 THR A O 1
ATOM 4524 N N . CYS A 1 587 ? 46.056 12.915 -76.177 1.00 89.75 587 CYS A N 1
ATOM 4525 C CA . CYS A 1 587 ? 47.471 12.715 -76.511 1.00 89.75 587 CYS A CA 1
ATOM 4526 C C . CYS A 1 587 ? 48.250 14.035 -76.373 1.00 89.75 587 CYS A C 1
ATOM 4528 O O . CYS A 1 587 ? 48.152 14.913 -77.232 1.00 89.75 587 CYS A O 1
ATOM 4530 N N . LEU A 1 588 ? 49.018 14.197 -75.291 1.00 84.00 588 LEU A N 1
ATOM 4531 C CA . LEU A 1 588 ? 49.655 15.480 -74.948 1.00 84.00 588 LEU A CA 1
ATOM 4532 C C . LEU A 1 588 ? 50.751 15.915 -75.943 1.00 84.00 588 LEU A C 1
ATOM 4534 O O . LEU A 1 588 ? 50.889 17.107 -76.209 1.00 84.00 588 LEU A O 1
ATOM 4538 N N . ASN A 1 589 ? 51.480 14.962 -76.534 1.00 85.69 589 ASN A N 1
ATOM 4539 C CA . ASN A 1 589 ? 52.607 15.221 -77.446 1.00 85.69 589 ASN A CA 1
ATOM 4540 C C . ASN A 1 589 ? 52.215 15.261 -78.944 1.00 85.69 589 ASN A C 1
ATOM 4542 O O . ASN A 1 589 ? 53.075 15.411 -79.825 1.00 85.69 589 ASN A O 1
ATOM 4546 N N . GLY A 1 590 ? 50.912 15.169 -79.236 1.00 87.25 590 GLY A N 1
ATOM 4547 C CA . GLY A 1 590 ? 50.345 15.062 -80.583 1.00 87.25 590 GLY A CA 1
ATOM 4548 C C . GLY A 1 590 ? 50.113 13.616 -81.035 1.00 87.25 590 GLY A C 1
ATOM 4549 O O . GLY A 1 590 ? 50.194 12.680 -80.238 1.00 87.25 590 GLY A O 1
ATOM 4550 N N . CYS A 1 591 ? 49.812 13.453 -82.322 1.00 91.62 591 CYS A N 1
ATOM 4551 C CA . CYS A 1 591 ? 49.471 12.170 -82.935 1.00 91.62 591 CYS A CA 1
ATOM 4552 C C . CYS A 1 591 ? 50.614 11.610 -83.775 1.00 91.62 591 CYS A C 1
ATOM 4554 O O . CYS A 1 591 ? 51.362 12.380 -84.382 1.00 91.62 591 CYS A O 1
ATOM 4556 N N . ASP A 1 592 ? 50.689 10.283 -83.875 1.00 91.81 592 ASP A N 1
ATOM 4557 C CA . ASP A 1 592 ? 51.513 9.615 -84.881 1.00 91.81 592 ASP A CA 1
ATOM 4558 C C . ASP A 1 592 ? 51.099 10.036 -86.313 1.00 91.81 592 ASP A C 1
ATOM 4560 O O . ASP A 1 592 ? 49.951 10.450 -86.542 1.00 91.81 592 ASP A O 1
ATOM 4564 N N . PRO A 1 593 ? 52.015 9.964 -87.300 1.00 91.56 593 PRO A N 1
ATOM 4565 C CA . PRO A 1 593 ? 51.725 10.362 -88.674 1.00 91.56 593 PRO A CA 1
ATOM 4566 C C . PRO A 1 593 ? 50.536 9.609 -89.281 1.00 91.56 593 PRO A C 1
ATOM 4568 O O . PRO A 1 593 ? 50.439 8.388 -89.177 1.00 91.56 593 PRO A O 1
ATOM 4571 N N . GLY A 1 594 ? 49.636 10.347 -89.934 1.00 89.94 594 GLY A N 1
ATOM 4572 C CA . GLY A 1 594 ? 48.377 9.814 -90.465 1.00 89.94 594 GLY A CA 1
ATOM 4573 C C . GLY A 1 594 ? 47.145 10.071 -89.593 1.00 89.94 594 GLY A C 1
ATOM 4574 O O . GLY A 1 594 ? 46.030 9.907 -90.091 1.00 89.94 594 GLY A O 1
ATOM 4575 N N . PHE A 1 595 ? 47.320 10.529 -88.347 1.00 92.56 595 PHE A N 1
ATOM 4576 C CA . PHE A 1 595 ? 46.229 10.772 -87.396 1.00 92.56 595 PHE A CA 1
ATOM 4577 C C . PHE A 1 595 ? 46.173 12.223 -86.892 1.00 92.56 595 PHE A C 1
ATOM 4579 O O . PHE A 1 595 ? 47.180 12.926 -86.831 1.00 92.56 595 PHE A O 1
ATOM 4586 N N . ASN A 1 596 ? 44.977 12.676 -86.512 1.00 89.38 596 ASN A N 1
ATOM 4587 C CA . ASN A 1 596 ? 44.699 13.973 -85.891 1.00 89.38 596 ASN A CA 1
ATOM 4588 C C . ASN A 1 596 ? 43.553 13.870 -84.862 1.00 89.38 596 ASN A C 1
ATOM 4590 O O . ASN A 1 596 ? 43.131 12.784 -84.464 1.00 89.38 596 ASN A O 1
ATOM 4594 N N . GLY A 1 597 ? 43.061 15.024 -84.407 1.00 89.12 597 GLY A N 1
ATOM 4595 C CA . GLY A 1 597 ? 42.095 15.127 -83.319 1.00 89.12 597 GLY A CA 1
ATOM 4596 C C . GLY A 1 597 ? 42.784 15.173 -81.956 1.00 89.12 597 GLY A C 1
ATOM 4597 O O . GLY A 1 597 ? 44.005 15.092 -81.845 1.00 89.12 597 GLY A O 1
ATOM 4598 N N . ARG A 1 598 ? 42.001 15.339 -80.885 1.00 87.94 598 ARG A N 1
ATOM 4599 C CA . ARG A 1 598 ? 42.547 15.438 -79.517 1.00 87.94 598 ARG A CA 1
ATOM 4600 C C . ARG A 1 598 ? 42.934 14.071 -78.926 1.00 87.94 598 ARG A C 1
ATOM 4602 O O . ARG A 1 598 ? 43.697 14.021 -77.963 1.00 87.94 598 ARG A O 1
ATOM 4609 N N . HIS A 1 599 ? 42.407 12.993 -79.506 1.00 89.06 599 HIS A N 1
ATOM 4610 C CA . HIS A 1 599 ? 42.581 11.609 -79.058 1.00 89.06 599 HIS A CA 1
ATOM 4611 C C . HIS A 1 599 ? 43.350 10.747 -80.074 1.00 89.06 599 HIS A C 1
ATOM 4613 O O . HIS A 1 599 ? 43.599 9.578 -79.800 1.00 89.06 599 HIS A O 1
ATOM 4619 N N . CYS A 1 600 ? 43.745 11.316 -81.224 1.00 91.00 600 CYS A N 1
ATOM 4620 C CA . CYS A 1 600 ? 44.464 10.628 -82.308 1.00 91.00 600 CYS A CA 1
ATOM 4621 C C . CYS A 1 600 ? 43.722 9.394 -82.861 1.00 91.00 600 CYS A C 1
ATOM 4623 O O . CYS A 1 600 ? 44.302 8.386 -83.270 1.00 91.00 600 CYS A O 1
ATOM 4625 N N . ASP A 1 601 ? 42.400 9.521 -82.843 1.00 88.44 601 ASP A N 1
ATOM 4626 C CA . ASP A 1 601 ? 41.350 8.593 -83.249 1.00 88.44 601 ASP A CA 1
ATOM 4627 C C . ASP A 1 601 ? 40.833 8.868 -84.675 1.00 88.44 601 ASP A C 1
ATOM 4629 O O . ASP A 1 601 ? 40.251 7.988 -85.306 1.00 88.44 601 ASP A O 1
ATOM 4633 N N . HIS A 1 602 ? 41.081 10.069 -85.207 1.00 90.00 602 HIS A N 1
ATOM 4634 C CA . HIS A 1 602 ? 40.688 10.485 -86.553 1.00 90.00 602 HIS A CA 1
ATOM 4635 C C . HIS A 1 602 ? 41.879 10.407 -87.518 1.00 90.00 602 HIS A C 1
ATOM 4637 O O . HIS A 1 602 ? 42.981 10.834 -87.178 1.00 90.00 602 HIS A O 1
ATOM 4643 N N . GLY A 1 603 ? 41.672 9.904 -88.738 1.00 88.50 603 GLY A N 1
ATOM 4644 C CA . GLY A 1 603 ? 42.685 9.950 -89.805 1.00 88.50 603 GLY A CA 1
ATOM 4645 C C . GLY A 1 603 ? 42.824 11.345 -90.433 1.00 88.50 603 GLY A C 1
ATOM 4646 O O . GLY A 1 603 ? 41.934 12.188 -90.280 1.00 88.50 603 GLY A O 1
ATOM 4647 N N . CYS A 1 604 ? 43.919 11.606 -91.158 1.00 90.94 604 CYS A N 1
ATOM 4648 C CA . CYS A 1 604 ? 44.070 12.852 -91.922 1.00 90.94 604 CYS A CA 1
ATOM 4649 C C . CYS A 1 604 ? 42.925 13.066 -92.918 1.00 90.94 604 CYS A C 1
ATOM 4651 O O . CYS A 1 604 ? 42.492 12.146 -93.613 1.00 90.94 604 CYS A O 1
ATOM 4653 N N . ILE A 1 605 ? 42.456 14.313 -93.008 1.00 88.31 605 ILE A N 1
ATOM 4654 C CA . ILE A 1 605 ? 41.548 14.730 -94.076 1.00 88.31 605 ILE A CA 1
ATOM 4655 C C . ILE A 1 605 ? 42.310 14.763 -95.405 1.00 88.31 605 ILE A C 1
ATOM 4657 O O . ILE A 1 605 ? 43.489 15.116 -95.442 1.00 88.31 605 ILE A O 1
ATOM 4661 N N . ASN A 1 606 ? 41.643 14.413 -96.506 1.00 84.06 606 ASN A N 1
ATOM 4662 C CA . ASN A 1 606 ? 42.281 14.427 -97.821 1.00 84.06 606 ASN A CA 1
ATOM 4663 C C . ASN A 1 606 ? 42.792 15.847 -98.141 1.00 84.06 606 ASN A C 1
ATOM 4665 O O . ASN A 1 606 ? 42.016 16.804 -98.117 1.00 84.06 606 ASN A O 1
ATOM 4669 N N . GLY A 1 607 ? 44.096 15.976 -98.394 1.00 85.06 607 GLY A N 1
ATOM 4670 C CA . GLY A 1 607 ? 44.795 17.260 -98.502 1.00 85.06 607 GLY A CA 1
ATOM 4671 C C . GLY A 1 607 ? 45.828 17.530 -97.397 1.00 85.06 607 GLY A C 1
ATOM 4672 O O . GLY A 1 607 ? 46.641 18.441 -97.572 1.00 85.06 607 GLY A O 1
ATOM 4673 N N . SER A 1 608 ? 45.866 16.748 -96.309 1.00 91.06 608 SER A N 1
ATOM 4674 C CA . SER A 1 608 ? 46.937 16.814 -95.301 1.00 91.06 608 SER A CA 1
ATOM 4675 C C . SER A 1 608 ? 47.531 15.454 -94.917 1.00 91.06 608 SER A C 1
ATOM 4677 O O . SER A 1 608 ? 46.914 14.408 -95.112 1.00 91.06 608 SER A O 1
ATOM 4679 N N . PHE A 1 609 ? 48.761 15.478 -94.397 1.00 92.19 609 PHE A N 1
ATOM 4680 C CA . PHE A 1 609 ? 49.529 14.297 -93.996 1.00 92.19 609 PHE A CA 1
ATOM 4681 C C . PHE A 1 609 ? 50.484 14.597 -92.825 1.00 92.19 609 PHE A C 1
ATOM 4683 O O . PHE A 1 609 ? 50.572 15.731 -92.342 1.00 92.19 609 PHE A O 1
ATOM 4690 N N . GLY A 1 610 ? 51.210 13.573 -92.374 1.00 89.56 610 GLY A N 1
ATOM 4691 C CA . GLY A 1 610 ? 52.318 13.713 -91.429 1.00 89.56 610 GLY A CA 1
ATOM 4692 C C . GLY A 1 610 ? 51.862 13.781 -89.971 1.00 89.56 610 GLY A C 1
ATOM 4693 O O . GLY A 1 610 ? 50.710 13.475 -89.642 1.00 89.56 610 GLY A O 1
ATOM 4694 N N . LYS A 1 611 ? 52.782 14.151 -89.069 1.00 89.38 611 LYS A N 1
ATOM 4695 C CA . LYS A 1 611 ? 52.529 14.210 -87.615 1.00 89.38 611 LYS A CA 1
ATOM 4696 C C . LYS A 1 611 ? 51.361 15.158 -87.312 1.00 89.38 611 LYS A C 1
ATOM 4698 O O . LYS A 1 611 ? 51.395 16.322 -87.708 1.00 89.38 611 LYS A O 1
ATOM 4703 N N . SER A 1 612 ? 50.341 14.684 -86.594 1.00 87.94 612 SER A N 1
ATOM 4704 C CA . SER A 1 612 ? 49.106 15.445 -86.315 1.00 87.94 612 SER A CA 1
ATOM 4705 C C . SER A 1 612 ? 48.405 16.030 -87.565 1.00 87.94 612 SER A C 1
ATOM 4707 O O . SER A 1 612 ? 47.623 16.973 -87.440 1.00 87.94 612 SER A O 1
ATOM 4709 N N . CYS A 1 613 ? 48.689 15.506 -88.765 1.00 91.19 613 CYS A N 1
ATOM 4710 C CA . CYS A 1 613 ? 48.190 15.985 -90.060 1.00 91.19 613 CYS A CA 1
ATOM 4711 C C . CYS A 1 613 ? 48.439 17.484 -90.350 1.00 91.19 613 CYS A C 1
ATOM 4713 O O . CYS A 1 613 ? 47.576 18.153 -90.929 1.00 91.19 613 CYS A O 1
ATOM 4715 N N . ILE A 1 614 ? 49.584 18.030 -89.914 1.00 90.25 614 ILE A N 1
ATOM 4716 C CA . ILE A 1 614 ? 49.930 19.458 -90.087 1.00 90.25 614 ILE A CA 1
ATOM 4717 C C . ILE A 1 614 ? 50.527 19.795 -91.461 1.00 90.25 614 ILE A C 1
ATOM 4719 O O . ILE A 1 614 ? 50.525 20.962 -91.859 1.00 90.25 614 ILE A O 1
ATOM 4723 N N . GLU A 1 615 ? 51.050 18.799 -92.177 1.00 91.50 615 GLU A N 1
ATOM 4724 C CA . GLU A 1 615 ? 51.657 18.967 -93.499 1.00 91.50 615 GLU A CA 1
ATOM 4725 C C . GLU A 1 615 ? 50.578 18.882 -94.586 1.00 91.50 615 GLU A C 1
ATOM 4727 O O . GLU A 1 615 ? 49.525 18.281 -94.381 1.00 91.50 615 GLU A O 1
ATOM 4732 N N . LYS A 1 616 ? 50.798 19.514 -95.743 1.00 89.75 616 LYS A N 1
ATOM 4733 C CA . LYS A 1 616 ? 49.807 19.584 -96.831 1.00 89.75 616 LYS A CA 1
ATOM 4734 C C . LYS A 1 616 ? 50.275 18.788 -98.037 1.00 89.75 616 LYS A C 1
ATOM 4736 O O . LYS A 1 616 ? 51.417 18.963 -98.452 1.00 89.75 616 LYS A O 1
ATOM 4741 N N . CYS A 1 617 ? 49.381 17.996 -98.631 1.00 88.94 617 CYS A N 1
ATOM 4742 C CA . CYS A 1 617 ? 49.639 17.334 -99.912 1.00 88.94 617 CYS A CA 1
ATOM 4743 C C . CYS A 1 617 ? 50.094 18.356 -100.976 1.00 88.94 617 CYS A C 1
ATOM 4745 O O . CYS A 1 617 ? 49.665 19.515 -100.949 1.00 88.94 617 CYS A O 1
ATOM 4747 N N . GLY A 1 618 ? 50.905 17.919 -101.947 1.00 84.94 618 GLY A N 1
ATOM 4748 C CA . GLY A 1 618 ? 51.257 18.741 -103.109 1.00 84.94 618 GLY A CA 1
ATOM 4749 C C . GLY A 1 618 ? 50.005 19.255 -103.831 1.00 84.94 618 GLY A C 1
ATOM 4750 O O . GLY A 1 618 ? 49.020 18.528 -103.962 1.00 84.94 618 GLY A O 1
ATOM 4751 N N . SER A 1 619 ? 50.017 20.503 -104.314 1.00 85.19 619 SER A N 1
ATOM 4752 C CA . SER A 1 619 ? 48.824 21.153 -104.897 1.00 85.19 619 SER A CA 1
ATOM 4753 C C . SER A 1 619 ? 48.266 20.452 -106.137 1.00 85.19 619 SER A C 1
ATOM 4755 O O . SER A 1 619 ? 47.117 20.678 -106.508 1.00 85.19 619 SER A O 1
ATOM 4757 N N . ASN A 1 620 ? 49.082 19.611 -106.774 1.00 87.00 620 ASN A N 1
ATOM 4758 C CA . ASN A 1 620 ? 48.762 18.891 -108.003 1.00 87.00 620 ASN A CA 1
ATOM 4759 C C . ASN A 1 620 ? 48.502 17.395 -107.745 1.00 87.00 620 ASN A C 1
ATOM 4761 O O . ASN A 1 620 ? 48.434 16.610 -108.684 1.00 87.00 620 ASN A O 1
ATOM 4765 N N . CYS A 1 621 ? 48.374 16.993 -106.483 1.00 87.38 621 CYS A N 1
ATOM 4766 C CA . CYS A 1 621 ? 48.120 15.624 -106.055 1.00 87.38 621 CYS A CA 1
ATOM 4767 C C . CYS A 1 621 ? 46.613 15.315 -106.094 1.00 87.38 621 CYS A C 1
ATOM 4769 O O . CYS A 1 621 ? 45.822 16.109 -105.585 1.00 87.38 621 CYS A O 1
ATOM 4771 N N . ILE A 1 622 ? 46.193 14.172 -106.651 1.00 84.44 622 ILE A N 1
ATOM 4772 C CA . ILE A 1 622 ? 44.765 13.775 -106.656 1.00 84.44 622 ILE A CA 1
ATOM 4773 C C . ILE A 1 622 ? 44.309 13.397 -105.236 1.00 84.44 622 ILE A C 1
ATOM 4775 O O . ILE A 1 622 ? 43.224 13.769 -104.787 1.00 84.44 622 ILE A O 1
ATOM 4779 N N . SER A 1 623 ? 45.163 12.673 -104.515 1.00 84.31 623 SER A N 1
ATOM 4780 C CA . SER A 1 623 ? 45.090 12.437 -103.073 1.00 84.31 623 SER A CA 1
ATOM 4781 C C . SER A 1 623 ? 46.455 11.933 -102.608 1.00 84.31 623 SER A C 1
ATOM 4783 O O . SER A 1 623 ? 47.088 11.157 -103.333 1.00 84.31 623 SER A O 1
ATOM 4785 N N . CYS A 1 624 ? 46.915 12.373 -101.433 1.00 88.81 624 CYS A N 1
ATOM 4786 C CA . CYS A 1 624 ? 48.178 11.911 -100.863 1.00 88.81 624 CYS A CA 1
ATOM 4787 C C . CYS A 1 624 ? 47.991 10.987 -99.660 1.00 88.81 624 CYS A C 1
ATOM 4789 O O . CYS A 1 624 ? 46.997 11.043 -98.936 1.00 88.81 624 CYS A O 1
ATOM 4791 N N . ASN A 1 625 ? 48.989 10.138 -99.452 1.00 90.62 625 ASN A N 1
ATOM 4792 C CA . ASN A 1 625 ? 49.085 9.214 -98.342 1.00 9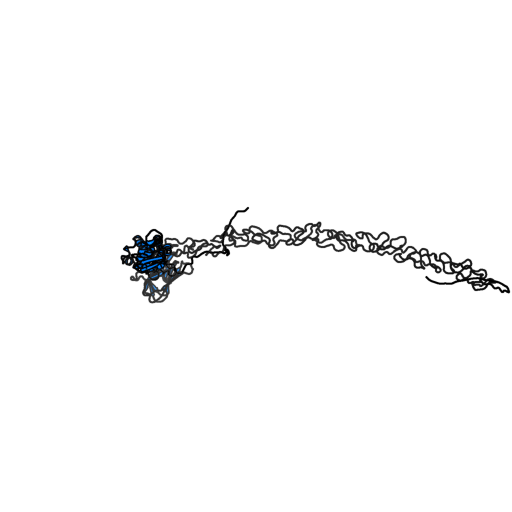0.62 625 ASN A CA 1
ATOM 4793 C C . ASN A 1 625 ? 49.190 9.975 -97.010 1.00 90.62 625 ASN A C 1
ATOM 4795 O O . ASN A 1 625 ? 50.131 10.736 -96.787 1.00 90.62 625 ASN A O 1
ATOM 4799 N N . ALA A 1 626 ? 48.242 9.732 -96.104 1.00 87.94 626 ALA A N 1
ATOM 4800 C CA . ALA A 1 626 ? 48.137 10.424 -94.819 1.00 87.94 626 ALA A CA 1
ATOM 4801 C C . ALA A 1 626 ? 49.401 10.316 -93.936 1.00 87.94 626 ALA A C 1
ATOM 4803 O O . ALA A 1 626 ? 49.656 11.197 -93.116 1.00 87.94 626 ALA A O 1
ATOM 4804 N N . VAL A 1 627 ? 50.205 9.258 -94.092 1.00 90.38 627 VAL A N 1
ATOM 4805 C CA . VAL A 1 627 ? 51.391 9.006 -93.258 1.00 90.38 627 VAL A CA 1
ATOM 4806 C C . VAL A 1 627 ? 52.611 9.779 -93.763 1.00 90.38 627 VAL A C 1
ATOM 4808 O O . VAL A 1 627 ? 53.311 10.392 -92.960 1.00 90.38 627 VAL A O 1
ATOM 4811 N N . ASN A 1 628 ? 52.878 9.752 -95.075 1.00 89.81 628 ASN A N 1
ATOM 4812 C CA . ASN A 1 628 ? 54.152 10.199 -95.663 1.00 89.81 628 ASN A CA 1
ATOM 4813 C C . ASN A 1 628 ? 54.026 11.204 -96.829 1.00 89.81 628 ASN A C 1
ATOM 4815 O O . ASN A 1 628 ? 55.042 11.586 -97.404 1.00 89.81 628 ASN A O 1
ATOM 4819 N N . GLY A 1 629 ? 52.809 11.610 -97.200 1.00 88.50 629 GLY A N 1
ATOM 4820 C CA . GLY A 1 629 ? 52.551 12.641 -98.207 1.00 88.50 629 GLY A CA 1
ATOM 4821 C C . GLY A 1 629 ? 52.687 12.215 -99.670 1.00 88.50 629 GLY A C 1
ATOM 4822 O O . GLY A 1 629 ? 52.457 13.044 -100.548 1.00 88.50 629 GLY A O 1
ATOM 4823 N N . VAL A 1 630 ? 53.028 10.954 -99.960 1.00 90.81 630 VAL A N 1
ATOM 4824 C CA . VAL A 1 630 ? 53.226 10.462 -101.336 1.00 90.81 630 VAL A CA 1
ATOM 4825 C C . VAL A 1 630 ? 51.899 10.423 -102.102 1.00 90.81 630 VAL A C 1
ATOM 4827 O O . VAL A 1 630 ? 50.860 10.049 -101.557 1.00 90.81 630 VAL A O 1
ATOM 4830 N N . CYS A 1 631 ? 51.917 10.809 -103.377 1.00 88.44 631 CYS A N 1
ATOM 4831 C CA . CYS A 1 631 ? 50.736 10.880 -104.238 1.00 88.44 631 CYS A CA 1
ATOM 4832 C C . CYS A 1 631 ? 50.345 9.516 -104.829 1.00 88.44 631 CYS A C 1
ATOM 4834 O O . CYS A 1 631 ? 50.292 9.340 -106.045 1.00 88.44 631 CYS A O 1
ATOM 4836 N N . ASP A 1 632 ? 50.032 8.553 -103.956 1.00 84.12 632 ASP A N 1
ATOM 4837 C CA . ASP A 1 632 ? 49.686 7.165 -104.308 1.00 84.12 632 ASP A CA 1
ATOM 4838 C C . ASP A 1 632 ? 48.496 7.047 -105.285 1.00 84.12 632 ASP A C 1
ATOM 4840 O O . ASP A 1 632 ? 48.375 6.052 -105.996 1.00 84.12 632 ASP A O 1
ATOM 4844 N N . GLN A 1 633 ? 47.607 8.050 -105.331 1.00 83.88 633 GLN A N 1
ATOM 4845 C CA . GLN A 1 633 ? 46.464 8.108 -106.259 1.00 83.88 633 GLN A CA 1
ATOM 4846 C C . GLN A 1 633 ? 46.766 8.865 -107.569 1.00 83.88 633 GLN A C 1
ATOM 4848 O O . GLN A 1 633 ? 45.871 9.075 -108.388 1.00 83.88 633 GLN A O 1
ATOM 4853 N N . GLY A 1 634 ? 48.022 9.260 -107.788 1.00 83.56 634 GLY A N 1
ATOM 4854 C CA . GLY A 1 634 ? 48.491 9.936 -108.992 1.00 83.56 634 GLY A CA 1
ATOM 4855 C C . GLY A 1 634 ? 48.321 11.458 -108.994 1.00 83.56 634 GLY A C 1
ATOM 4856 O O . GLY A 1 634 ? 47.872 12.084 -108.027 1.00 83.56 634 GLY A O 1
ATOM 4857 N N . CYS A 1 635 ? 48.714 12.049 -110.122 1.00 87.88 635 CYS A N 1
ATOM 4858 C CA . CYS A 1 635 ? 48.845 13.490 -110.307 1.00 87.88 635 CYS A CA 1
ATOM 4859 C C . CYS A 1 635 ? 47.781 14.081 -111.236 1.00 87.88 635 CYS A C 1
ATOM 4861 O O . CYS A 1 635 ? 47.356 13.466 -112.218 1.00 87.88 635 CYS A O 1
ATOM 4863 N N . SER A 1 636 ? 47.404 15.324 -110.940 1.00 87.06 636 SER A N 1
ATOM 4864 C CA . SER A 1 636 ? 46.624 16.199 -111.813 1.00 87.06 636 SER A CA 1
ATOM 4865 C C . SER A 1 636 ? 47.294 16.361 -113.186 1.00 87.06 636 SER A C 1
ATOM 4867 O O . SER A 1 636 ? 48.522 16.292 -113.280 1.00 87.06 636 SER A O 1
ATOM 4869 N N . PRO A 1 637 ? 46.520 16.598 -114.264 1.00 86.75 637 PRO A N 1
ATOM 4870 C CA . PRO A 1 637 ? 47.065 16.651 -115.615 1.00 86.75 637 PRO A CA 1
ATOM 4871 C C . PRO A 1 637 ? 48.203 17.664 -115.766 1.00 86.75 637 PRO A C 1
ATOM 4873 O O . PRO A 1 637 ? 48.080 18.824 -115.373 1.00 86.75 637 PRO A O 1
ATOM 4876 N N . GLY A 1 638 ? 49.302 17.210 -116.367 1.00 85.94 638 GLY A N 1
ATOM 4877 C CA . GLY A 1 638 ? 50.522 17.981 -116.573 1.00 85.94 638 GLY A CA 1
ATOM 4878 C C . GLY A 1 638 ? 51.582 17.867 -115.483 1.00 85.94 638 GLY A C 1
ATOM 4879 O O . GLY A 1 638 ? 52.550 18.622 -115.562 1.00 85.94 638 GLY A O 1
ATOM 4880 N N . TRP A 1 639 ? 51.431 16.961 -114.513 1.00 88.75 639 TRP A N 1
ATOM 4881 C CA . TRP A 1 639 ? 52.374 16.793 -113.403 1.00 88.75 639 TRP A CA 1
ATOM 4882 C C . TRP A 1 639 ? 52.817 15.338 -113.191 1.00 88.75 639 TRP A C 1
ATOM 4884 O O . TRP A 1 639 ? 52.038 14.404 -113.383 1.00 88.75 639 TRP A O 1
ATOM 4894 N N . GLU A 1 640 ? 54.059 15.181 -112.736 1.00 84.94 640 GLU A N 1
ATOM 4895 C CA . GLU A 1 640 ? 54.727 13.932 -112.360 1.00 84.94 640 GLU A CA 1
ATOM 4896 C C . GLU A 1 640 ? 55.630 14.123 -111.120 1.00 84.94 640 GLU A C 1
ATOM 4898 O O . GLU A 1 640 ? 55.654 15.193 -110.503 1.00 84.94 640 GLU A O 1
ATOM 4903 N N . GLY A 1 641 ? 56.341 13.065 -110.718 1.00 84.19 641 GLY A N 1
ATOM 4904 C CA . GLY A 1 641 ? 57.065 12.987 -109.443 1.00 84.19 641 GLY A CA 1
ATOM 4905 C C . GLY A 1 641 ? 56.233 12.356 -108.319 1.00 84.19 641 GLY A C 1
ATOM 4906 O O . GLY A 1 641 ? 55.015 12.207 -108.424 1.00 84.19 641 GLY A O 1
ATOM 4907 N N . THR A 1 642 ? 56.888 11.944 -107.229 1.00 84.38 642 THR A N 1
ATOM 4908 C CA . THR A 1 642 ? 56.229 11.235 -106.111 1.00 84.38 642 THR A CA 1
ATOM 4909 C C . THR A 1 642 ? 55.308 12.125 -105.275 1.00 84.38 642 THR A C 1
ATOM 4911 O O . THR A 1 642 ? 54.461 11.604 -104.550 1.00 84.38 642 THR A O 1
ATOM 4914 N N . PHE A 1 643 ? 55.442 13.449 -105.386 1.00 86.81 643 PHE A N 1
ATOM 4915 C CA . PHE A 1 643 ? 54.611 14.445 -104.705 1.00 86.81 643 PHE A CA 1
ATOM 4916 C C . PHE A 1 643 ? 53.875 15.367 -105.702 1.00 86.81 643 PHE A C 1
ATOM 4918 O O . PHE A 1 643 ? 53.296 16.381 -105.302 1.00 86.81 643 PHE A O 1
ATOM 4925 N N . CYS A 1 644 ? 53.867 15.003 -106.994 1.00 87.75 644 CYS A N 1
ATOM 4926 C CA . CYS A 1 644 ? 53.318 15.783 -108.108 1.00 87.75 644 CYS A CA 1
ATOM 4927 C C . CYS A 1 644 ? 53.918 17.198 -108.213 1.00 87.75 644 CYS A C 1
ATOM 4929 O O . CYS A 1 644 ? 53.220 18.187 -108.461 1.00 87.75 644 CYS A O 1
ATOM 4931 N N . GLU A 1 645 ? 55.224 17.288 -107.964 1.00 85.75 645 GLU A N 1
ATOM 4932 C CA . GLU A 1 645 ? 56.007 18.517 -107.880 1.00 85.75 645 GLU A CA 1
ATOM 4933 C C . GLU A 1 645 ? 56.725 18.896 -109.189 1.00 85.75 645 GLU A C 1
ATOM 4935 O O . GLU A 1 645 ? 57.246 20.006 -109.296 1.00 85.75 645 GLU A O 1
ATOM 4940 N N . GLN A 1 646 ? 56.746 18.002 -110.183 1.00 86.12 646 GLN A N 1
ATOM 4941 C CA . GLN A 1 646 ? 57.416 18.195 -111.475 1.00 86.12 646 GLN A CA 1
ATOM 4942 C C . GLN A 1 646 ? 56.380 18.333 -112.600 1.00 86.12 646 GLN A C 1
ATOM 4944 O O . GLN A 1 646 ? 55.337 17.686 -112.561 1.00 86.12 646 GLN A O 1
ATOM 4949 N N . ASN A 1 647 ? 56.649 19.162 -113.611 1.00 86.44 647 ASN A N 1
ATOM 4950 C CA . ASN A 1 647 ? 55.835 19.198 -114.833 1.00 86.44 647 ASN A CA 1
ATOM 4951 C C . ASN A 1 647 ? 56.153 17.979 -115.711 1.00 86.44 647 ASN A C 1
ATOM 4953 O O . ASN A 1 647 ? 57.314 17.578 -115.742 1.00 86.44 647 ASN A O 1
ATOM 4957 N N . CYS A 1 648 ? 55.182 17.482 -116.491 1.00 86.19 648 CYS A N 1
ATOM 4958 C CA . CYS A 1 648 ? 55.448 16.447 -117.501 1.00 86.19 648 CYS A CA 1
ATOM 4959 C C . CYS A 1 648 ? 56.616 16.830 -118.421 1.00 86.19 648 CYS A C 1
ATOM 4961 O O . CYS A 1 648 ? 56.644 17.935 -118.977 1.00 86.19 648 CYS A O 1
ATOM 4963 N N . SER A 1 649 ? 57.541 15.891 -118.585 1.00 79.94 649 SER A N 1
ATOM 4964 C CA . SER A 1 649 ? 58.767 16.017 -119.367 1.00 79.94 649 SER A CA 1
ATOM 4965 C C . SER A 1 649 ? 58.796 15.037 -120.557 1.00 79.94 649 SER A C 1
ATOM 4967 O O . SER A 1 649 ? 57.761 14.505 -120.962 1.00 79.94 649 SER A O 1
ATOM 4969 N N . GLU A 1 650 ? 59.961 14.858 -121.190 1.00 83.94 650 GLU A N 1
ATOM 4970 C CA . GLU A 1 650 ? 60.197 13.931 -122.318 1.00 83.94 650 GLU A CA 1
ATOM 4971 C C . GLU A 1 650 ? 59.195 14.024 -123.498 1.00 83.94 650 GLU A C 1
ATOM 4973 O O . GLU A 1 650 ? 58.913 13.035 -124.171 1.00 83.94 650 GLU A O 1
ATOM 4978 N N . ASN A 1 651 ? 58.683 15.227 -123.795 1.00 82.62 651 ASN A N 1
ATOM 4979 C CA . ASN A 1 651 ? 57.642 15.478 -124.802 1.00 82.62 651 ASN A CA 1
ATOM 4980 C C . ASN A 1 651 ? 56.326 14.727 -124.521 1.00 82.62 651 ASN A C 1
ATOM 4982 O O . ASN A 1 651 ? 55.664 14.225 -125.434 1.00 82.62 651 ASN A O 1
ATOM 4986 N N . THR A 1 652 ? 55.910 14.716 -123.253 1.00 87.12 652 THR A N 1
ATOM 4987 C CA . THR A 1 652 ? 54.609 14.197 -122.803 1.00 87.12 652 THR A CA 1
ATOM 4988 C C . THR A 1 652 ? 53.729 15.270 -122.150 1.00 87.12 652 THR A C 1
ATOM 4990 O O . THR A 1 652 ? 54.197 16.345 -121.765 1.00 87.12 652 THR A O 1
ATOM 4993 N N . TYR A 1 653 ? 52.426 15.002 -122.043 1.00 87.25 653 TYR A N 1
ATOM 4994 C CA . TYR A 1 653 ? 51.435 15.873 -121.415 1.00 87.25 653 TYR A CA 1
ATOM 4995 C C . TYR A 1 653 ? 50.251 15.077 -120.824 1.00 87.25 653 TYR A C 1
ATOM 4997 O O . TYR A 1 653 ? 50.139 13.857 -120.976 1.00 87.25 653 TYR A O 1
ATOM 5005 N N . GLY A 1 654 ? 49.336 15.775 -120.145 1.00 82.69 654 GLY A N 1
ATOM 5006 C CA . GLY A 1 654 ? 48.054 15.215 -119.700 1.00 82.69 654 GLY A CA 1
ATOM 5007 C C . GLY A 1 654 ? 48.121 14.434 -118.381 1.00 82.69 654 GLY A C 1
ATOM 5008 O O . GLY A 1 654 ? 49.018 14.634 -117.563 1.00 82.69 654 GLY A O 1
ATOM 5009 N N . VAL A 1 655 ? 47.115 13.592 -118.115 1.00 83.25 655 VAL A N 1
ATOM 5010 C CA . VAL A 1 655 ? 46.969 12.885 -116.825 1.00 83.25 655 VAL A CA 1
ATOM 5011 C C . VAL A 1 655 ? 48.046 11.812 -116.676 1.00 83.25 655 VAL A C 1
ATOM 5013 O O . VAL A 1 655 ? 48.055 10.824 -117.410 1.00 83.25 655 VAL A O 1
ATOM 5016 N N . GLY A 1 656 ? 48.946 12.003 -115.708 1.00 77.19 656 GLY A N 1
ATOM 5017 C CA . GLY A 1 656 ? 50.088 11.114 -115.488 1.00 77.19 656 GLY A CA 1
ATOM 5018 C C . GLY A 1 656 ? 51.046 11.033 -116.681 1.00 77.19 656 GLY A C 1
ATOM 5019 O O . GLY A 1 656 ? 51.644 9.980 -116.877 1.00 77.19 656 GLY A O 1
ATOM 5020 N N . CYS A 1 657 ? 51.138 12.105 -117.480 1.00 84.62 657 CYS A N 1
ATOM 5021 C CA . CYS A 1 657 ? 52.143 12.281 -118.535 1.00 84.62 657 CYS A CA 1
ATOM 5022 C C . CYS A 1 657 ? 52.148 11.171 -119.609 1.00 84.62 657 CYS A C 1
ATOM 5024 O O . CYS A 1 657 ? 53.193 10.706 -120.054 1.00 84.62 657 CYS A O 1
ATOM 5026 N N . LYS A 1 658 ? 50.953 10.719 -120.018 1.00 83.88 658 LYS A N 1
ATOM 5027 C CA . LYS A 1 658 ? 50.770 9.594 -120.959 1.00 83.88 658 LYS A CA 1
ATOM 5028 C C . LYS A 1 658 ? 50.553 10.002 -122.414 1.00 83.88 658 LYS A C 1
ATOM 5030 O O . LYS A 1 658 ? 50.745 9.172 -123.298 1.00 83.88 658 LYS A O 1
ATOM 5035 N N . GLU A 1 659 ? 50.141 11.240 -122.667 1.00 86.50 659 GLU A N 1
ATOM 5036 C CA . GLU A 1 659 ? 49.883 11.731 -124.022 1.00 86.50 659 GLU A CA 1
ATOM 5037 C C . GLU A 1 659 ? 51.180 12.289 -124.616 1.00 86.50 659 GLU A C 1
ATOM 5039 O O . GLU A 1 659 ? 51.825 13.127 -123.991 1.00 86.50 659 GLU A O 1
ATOM 5044 N N . SER A 1 660 ? 51.581 11.866 -125.815 1.00 86.44 660 SER A N 1
ATOM 5045 C CA . SER A 1 660 ? 52.773 12.413 -126.484 1.00 86.44 660 SER A CA 1
ATOM 5046 C C . SER A 1 660 ? 52.470 13.743 -127.178 1.00 86.44 660 SER A C 1
ATOM 5048 O O . SER A 1 660 ? 51.433 13.885 -127.828 1.00 86.44 660 SER A O 1
ATOM 5050 N N . CYS A 1 661 ? 53.383 14.712 -127.081 1.00 86.56 661 CYS A N 1
ATOM 5051 C CA . CYS A 1 661 ? 53.329 15.947 -127.865 1.00 86.56 661 CYS A CA 1
ATOM 5052 C C . CYS A 1 661 ? 53.323 15.652 -129.377 1.00 86.56 661 CYS A C 1
ATOM 5054 O O . CYS A 1 661 ? 53.991 14.721 -129.830 1.00 86.56 661 CYS A O 1
ATOM 5056 N N . GLY A 1 662 ? 52.623 16.481 -130.159 1.00 82.00 662 GLY A N 1
ATOM 5057 C CA . GLY A 1 662 ? 52.782 16.504 -131.616 1.00 82.00 662 GLY A CA 1
ATOM 5058 C C . GLY A 1 662 ? 54.086 17.187 -132.045 1.00 82.00 662 GLY A C 1
ATOM 5059 O O . GLY A 1 662 ? 54.951 17.499 -131.222 1.00 82.00 662 GLY A O 1
ATOM 5060 N N . ASN A 1 663 ? 54.231 17.447 -133.345 1.00 85.25 663 ASN A N 1
ATOM 5061 C CA . ASN A 1 663 ? 55.452 18.016 -133.928 1.00 85.25 663 ASN A CA 1
ATOM 5062 C C . ASN A 1 663 ? 55.518 19.544 -133.714 1.00 85.25 663 ASN A C 1
ATOM 5064 O O . ASN A 1 663 ? 55.381 20.338 -134.649 1.00 85.25 663 ASN A O 1
ATOM 5068 N N . CYS A 1 664 ? 55.696 19.957 -132.456 1.00 84.44 664 CYS A N 1
ATOM 5069 C CA . CYS A 1 664 ? 55.946 21.346 -132.078 1.00 84.44 664 CYS A CA 1
ATOM 5070 C C . CYS A 1 664 ? 57.261 21.864 -132.678 1.00 84.44 664 CYS A C 1
ATOM 5072 O O . CYS A 1 664 ? 58.251 21.129 -132.716 1.00 84.44 664 CYS A O 1
ATOM 5074 N N . SER A 1 665 ? 57.287 23.148 -133.056 1.00 82.06 665 SER A N 1
ATOM 5075 C CA . SER A 1 665 ? 58.474 23.843 -133.581 1.00 82.06 665 SER A CA 1
ATOM 5076 C C . SER A 1 665 ? 59.759 23.490 -132.819 1.00 82.06 665 SER A C 1
ATOM 5078 O O . SER A 1 665 ? 59.809 23.603 -131.592 1.00 82.06 665 SER A O 1
ATOM 5080 N N . ASN A 1 666 ? 60.813 23.101 -133.543 1.00 75.44 666 ASN A N 1
ATOM 5081 C CA . ASN A 1 666 ? 62.134 22.740 -132.995 1.00 75.44 666 ASN A CA 1
ATOM 5082 C C . ASN A 1 666 ? 62.143 21.552 -132.002 1.00 75.44 666 ASN A C 1
ATOM 5084 O O . ASN A 1 666 ? 63.158 21.333 -131.336 1.00 75.44 666 ASN A O 1
ATOM 5088 N N . LYS A 1 667 ? 61.060 20.764 -131.914 1.00 73.88 667 LYS A N 1
ATOM 5089 C CA . LYS A 1 667 ? 60.845 19.696 -130.912 1.00 73.88 667 LYS A CA 1
ATOM 5090 C C . LYS A 1 667 ? 60.770 20.178 -129.457 1.00 73.88 667 LYS A C 1
ATOM 5092 O O . LYS A 1 667 ? 61.069 19.403 -128.545 1.00 73.88 667 LYS A O 1
ATOM 5097 N N . GLU A 1 668 ? 60.392 21.434 -129.230 1.00 81.75 668 GLU A N 1
ATOM 5098 C CA . GLU A 1 668 ? 60.195 21.958 -127.876 1.00 81.75 668 GLU A CA 1
ATOM 5099 C C . GLU A 1 668 ? 58.993 21.306 -127.169 1.00 81.75 668 GLU A C 1
ATOM 5101 O O . GLU A 1 668 ? 57.973 20.998 -127.789 1.00 81.75 668 GLU A O 1
ATOM 5106 N N . GLN A 1 669 ? 59.116 21.130 -125.849 1.00 84.12 669 GLN A N 1
ATOM 5107 C CA . GLN A 1 669 ? 58.102 20.532 -124.978 1.00 84.12 669 GLN A CA 1
ATOM 5108 C C . GLN A 1 669 ? 56.755 21.259 -125.104 1.00 84.12 669 GLN A C 1
ATOM 5110 O O . GLN A 1 669 ? 56.630 22.443 -124.776 1.00 84.12 669 GLN A O 1
ATOM 5115 N N . CYS A 1 670 ? 55.722 20.531 -125.533 1.00 85.38 670 CYS A N 1
ATOM 5116 C CA . CYS A 1 670 ? 54.357 21.046 -125.565 1.00 85.38 670 CYS A CA 1
ATOM 5117 C C . CYS A 1 670 ? 53.849 21.361 -124.150 1.00 85.38 670 CYS A C 1
ATOM 5119 O O . CYS A 1 670 ? 54.325 20.815 -123.151 1.00 85.38 670 CYS A O 1
ATOM 5121 N N . HIS A 1 671 ? 52.856 22.244 -124.047 1.00 86.38 671 HIS A N 1
ATOM 5122 C CA . HIS A 1 671 ? 52.334 22.720 -122.770 1.00 86.38 671 HIS A CA 1
ATOM 5123 C C . HIS A 1 671 ? 51.751 21.561 -121.934 1.00 86.38 671 HIS A C 1
ATOM 5125 O O . HIS A 1 671 ? 50.635 21.094 -122.181 1.00 86.38 671 HIS A O 1
ATOM 5131 N N . HIS A 1 672 ? 52.509 21.142 -120.915 1.00 82.44 672 HIS A N 1
ATOM 5132 C CA . HIS A 1 672 ? 52.354 19.920 -120.111 1.00 82.44 672 HIS A CA 1
ATOM 5133 C C . HIS A 1 672 ? 50.918 19.559 -119.677 1.00 82.44 672 HIS A C 1
ATOM 5135 O O . HIS A 1 672 ? 50.570 18.384 -119.628 1.00 82.44 672 HIS A O 1
ATOM 5141 N N . VAL A 1 673 ? 50.035 20.526 -119.409 1.00 85.25 673 VAL A N 1
ATOM 5142 C CA . VAL A 1 673 ? 48.634 20.229 -119.036 1.00 85.25 673 VAL A CA 1
ATOM 5143 C C . VAL A 1 673 ? 47.767 19.765 -120.220 1.00 85.25 673 VAL A C 1
ATOM 5145 O O . VAL A 1 673 ? 46.894 18.920 -120.040 1.00 85.25 673 VAL A O 1
ATOM 5148 N N . ASN A 1 674 ? 47.951 20.331 -121.420 1.00 85.94 674 ASN A N 1
ATOM 5149 C CA . ASN A 1 674 ? 46.964 20.259 -122.513 1.00 85.94 674 ASN A CA 1
ATOM 5150 C C . ASN A 1 674 ? 47.521 19.835 -123.885 1.00 85.94 674 ASN A C 1
ATOM 5152 O O . ASN A 1 674 ? 46.729 19.490 -124.765 1.00 85.94 674 ASN A O 1
ATOM 5156 N N . GLY A 1 675 ? 48.843 19.814 -124.064 1.00 85.12 675 GLY A N 1
ATOM 5157 C CA . GLY A 1 675 ? 49.499 19.357 -125.289 1.00 85.12 675 GLY A CA 1
ATOM 5158 C C . GLY A 1 675 ? 49.634 20.405 -126.393 1.00 85.12 675 GLY A C 1
ATOM 5159 O O . GLY A 1 675 ? 50.022 20.057 -127.503 1.00 85.12 675 GLY A O 1
ATOM 5160 N N . ASN A 1 676 ? 49.311 21.673 -126.127 1.00 88.69 676 ASN A N 1
ATOM 5161 C CA . ASN A 1 676 ? 49.420 22.725 -127.139 1.00 88.69 676 ASN A CA 1
ATOM 5162 C C . ASN A 1 676 ? 50.889 23.108 -127.390 1.00 88.69 676 ASN A C 1
ATOM 5164 O O . ASN A 1 676 ? 51.666 23.220 -126.442 1.00 88.69 676 ASN A O 1
ATOM 5168 N N . CYS A 1 677 ? 51.251 23.395 -128.641 1.00 86.06 677 CYS A N 1
ATOM 5169 C CA . CYS A 1 677 ? 52.583 23.880 -129.014 1.00 86.06 677 CYS A CA 1
ATOM 5170 C C . CYS A 1 677 ? 52.619 25.425 -128.985 1.00 86.06 677 CYS A C 1
ATOM 5172 O O . CYS A 1 677 ? 52.092 26.059 -129.904 1.00 86.06 677 CYS A O 1
ATOM 5174 N N . PRO A 1 678 ? 53.215 26.080 -127.963 1.00 79.06 678 PRO A N 1
ATOM 5175 C CA . PRO A 1 678 ? 53.124 27.539 -127.802 1.00 79.06 678 PRO A CA 1
ATOM 5176 C C . PRO A 1 678 ? 53.844 28.336 -128.903 1.00 79.06 678 PRO A C 1
ATOM 5178 O O . PRO A 1 678 ? 53.495 29.490 -129.143 1.00 79.06 678 PRO A O 1
ATOM 5181 N N . PHE A 1 679 ? 54.813 27.721 -129.589 1.00 83.19 679 PHE A N 1
ATOM 5182 C CA . PHE A 1 679 ? 55.607 28.333 -130.662 1.00 83.19 679 PHE A CA 1
ATOM 5183 C C . PHE A 1 679 ? 55.248 27.803 -132.063 1.00 83.19 679 PHE A C 1
ATOM 5185 O O . PHE A 1 679 ? 56.026 27.953 -133.006 1.00 83.19 679 PHE A O 1
ATOM 5192 N N . GLY A 1 680 ? 54.065 27.197 -132.213 1.00 81.38 680 GLY A N 1
ATOM 5193 C CA . GLY A 1 680 ? 53.587 26.648 -133.483 1.00 81.38 680 GLY A CA 1
ATOM 5194 C C . GLY A 1 680 ? 54.174 25.278 -133.829 1.00 81.38 680 GLY A C 1
ATOM 5195 O O . GLY A 1 680 ? 54.612 24.536 -132.947 1.00 81.38 680 GLY A O 1
ATOM 5196 N N . CYS A 1 681 ? 54.134 24.951 -135.120 1.00 84.62 681 CYS A N 1
ATOM 5197 C CA . CYS A 1 681 ? 54.372 23.614 -135.655 1.00 84.62 681 CYS A CA 1
ATOM 5198 C C . CYS A 1 681 ? 55.585 23.550 -136.585 1.00 84.62 681 CYS A C 1
ATOM 5200 O O . CYS A 1 681 ? 55.842 24.497 -137.333 1.00 84.62 681 CYS A O 1
ATOM 5202 N N . ASP A 1 682 ? 56.255 22.396 -136.607 1.00 83.31 682 ASP A N 1
ATOM 5203 C CA . ASP A 1 682 ? 57.220 22.060 -137.656 1.00 83.31 682 ASP A CA 1
ATOM 5204 C C . ASP A 1 682 ? 56.530 21.958 -139.039 1.00 83.31 682 ASP A C 1
ATOM 5206 O O . ASP A 1 682 ? 55.317 21.772 -139.169 1.00 83.31 682 ASP A O 1
ATOM 5210 N N . THR A 1 683 ? 57.308 22.109 -140.113 1.00 77.38 683 THR A N 1
ATOM 5211 C CA . THR A 1 683 ? 56.776 22.291 -141.471 1.00 77.38 683 THR A CA 1
ATOM 5212 C C . THR A 1 683 ? 56.081 21.038 -142.018 1.00 77.38 683 THR A C 1
ATOM 5214 O O . THR A 1 683 ? 56.737 20.041 -142.308 1.00 77.38 683 THR A O 1
ATOM 5217 N N . GLY A 1 684 ? 54.768 21.126 -142.248 1.00 73.62 684 GLY A N 1
ATOM 5218 C CA . GLY A 1 684 ? 53.951 20.067 -142.864 1.00 73.62 684 GLY A CA 1
ATOM 5219 C C . GLY A 1 684 ? 52.742 19.654 -142.024 1.00 73.62 684 GLY A C 1
ATOM 5220 O O . GLY A 1 684 ? 51.754 19.195 -142.589 1.00 73.62 684 GLY A O 1
ATOM 5221 N N . VAL A 1 685 ? 52.789 19.901 -140.711 1.00 79.69 685 VAL A N 1
ATOM 5222 C CA . VAL A 1 685 ? 51.662 19.691 -139.791 1.00 79.69 685 VAL A CA 1
ATOM 5223 C C . VAL A 1 685 ? 50.985 21.002 -139.385 1.00 79.69 685 VAL A C 1
ATOM 5225 O O . VAL A 1 685 ? 51.603 22.068 -139.376 1.00 79.69 685 VAL A O 1
ATOM 5228 N N . TYR A 1 686 ? 49.711 20.923 -139.000 1.00 77.50 686 TYR A N 1
ATOM 5229 C CA . TYR A 1 686 ? 48.937 22.050 -138.475 1.00 77.50 686 TYR A CA 1
ATOM 5230 C C . TYR A 1 686 ? 48.076 21.658 -137.257 1.00 77.50 686 TYR A C 1
ATOM 5232 O O . TYR A 1 686 ? 48.092 20.517 -136.795 1.00 77.50 686 TYR A O 1
ATOM 5240 N N . GLY A 1 687 ? 47.338 22.632 -136.710 1.00 81.31 687 GLY A N 1
ATOM 5241 C CA . GLY A 1 687 ? 46.523 22.485 -135.497 1.00 81.31 687 GLY A CA 1
ATOM 5242 C C . GLY A 1 687 ? 47.250 22.960 -134.233 1.00 81.31 687 GLY A C 1
ATOM 5243 O O . GLY A 1 687 ? 48.465 23.112 -134.221 1.00 81.31 687 GLY A O 1
ATOM 5244 N N . ILE A 1 688 ? 46.516 23.214 -133.142 1.00 82.31 688 ILE A N 1
ATOM 5245 C CA . ILE A 1 688 ? 47.103 23.785 -131.907 1.00 82.31 688 ILE A CA 1
ATOM 5246 C C . ILE A 1 688 ? 48.055 22.831 -131.162 1.00 82.31 688 ILE A C 1
ATOM 5248 O O . ILE A 1 688 ? 48.787 23.281 -130.280 1.00 82.31 688 ILE A O 1
ATOM 5252 N N . LYS A 1 689 ? 48.048 21.539 -131.519 1.00 83.00 689 LYS A N 1
ATOM 5253 C CA . LYS A 1 689 ? 48.970 20.500 -131.028 1.00 83.00 689 LYS A CA 1
ATOM 5254 C C . LYS A 1 689 ? 49.920 19.957 -132.104 1.00 83.00 689 LYS A C 1
ATOM 5256 O O . LYS A 1 689 ? 50.743 19.107 -131.787 1.00 83.00 689 LYS A O 1
ATOM 5261 N N . CYS A 1 690 ? 49.829 20.458 -133.340 1.00 84.62 690 CYS A N 1
ATOM 5262 C CA . CYS A 1 690 ? 50.706 20.092 -134.456 1.00 84.62 690 CYS A CA 1
ATOM 5263 C C . CYS A 1 690 ? 50.666 18.592 -134.813 1.00 84.62 690 CYS A C 1
ATOM 5265 O O . CYS A 1 690 ? 51.689 17.905 -134.830 1.00 84.62 690 CYS A O 1
ATOM 5267 N N . ASP A 1 691 ? 49.450 18.103 -135.069 1.00 81.69 691 ASP A N 1
ATOM 5268 C CA . ASP A 1 691 ? 49.071 16.688 -135.146 1.00 81.69 691 ASP A CA 1
ATOM 5269 C C . ASP A 1 691 ? 48.217 16.320 -136.389 1.00 81.69 691 ASP A C 1
AT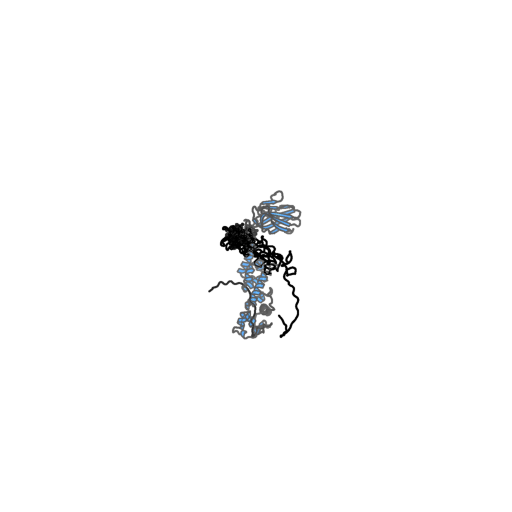OM 5271 O O . ASP A 1 691 ? 47.584 15.265 -136.409 1.00 81.69 691 ASP A O 1
ATOM 5275 N N . GLN A 1 692 ? 48.176 17.170 -137.430 1.00 81.94 692 GLN A N 1
ATOM 5276 C CA . GLN A 1 692 ? 47.304 17.010 -138.618 1.00 81.94 692 GLN A CA 1
ATOM 5277 C C . GLN A 1 692 ? 48.038 17.323 -139.940 1.00 81.94 692 GLN A C 1
ATOM 5279 O O . GLN A 1 692 ? 48.803 18.283 -139.976 1.00 81.94 692 GLN A O 1
ATOM 5284 N N . GLU A 1 693 ? 47.786 16.559 -141.018 1.00 72.88 693 GLU A N 1
ATOM 5285 C CA . GLU A 1 693 ? 48.448 16.659 -142.344 1.00 72.88 693 GLU A CA 1
ATOM 5286 C C . GLU A 1 693 ? 47.443 16.667 -143.529 1.00 72.88 693 GLU A C 1
ATOM 5288 O O . GLU A 1 693 ? 46.352 16.104 -143.430 1.00 72.88 693 GLU A O 1
ATOM 5293 N N . ASP A 1 694 ? 47.825 17.263 -144.670 1.00 53.16 694 ASP A N 1
ATOM 5294 C CA . ASP A 1 694 ? 46.981 17.487 -145.868 1.00 53.16 694 ASP A CA 1
ATOM 5295 C C . ASP A 1 694 ? 47.255 16.507 -147.036 1.00 53.16 694 ASP A C 1
ATOM 5297 O O . ASP A 1 694 ? 48.398 16.343 -147.465 1.00 53.16 694 ASP A O 1
ATOM 5301 N N . THR A 1 695 ? 46.206 15.945 -147.666 1.00 49.91 695 THR A N 1
ATOM 5302 C CA . THR A 1 695 ? 46.302 15.238 -148.971 1.00 49.91 695 THR A CA 1
ATOM 5303 C C . THR A 1 695 ? 45.044 15.404 -149.847 1.00 49.91 695 THR A C 1
ATOM 5305 O O . THR A 1 695 ? 43.931 15.530 -149.341 1.00 49.91 695 THR A O 1
ATOM 5308 N N . VAL A 1 696 ? 45.200 15.375 -151.183 1.00 37.78 696 VAL A N 1
ATOM 5309 C CA . VAL A 1 696 ? 44.097 15.511 -152.166 1.00 37.78 696 VAL A CA 1
ATOM 5310 C C . VAL A 1 696 ? 44.133 14.362 -153.198 1.00 37.78 696 VAL A C 1
ATOM 5312 O O . VAL A 1 696 ? 45.158 14.201 -153.864 1.00 37.78 696 VAL A O 1
ATOM 5315 N N . PRO A 1 697 ? 43.053 13.566 -153.373 1.00 50.12 697 PRO A N 1
ATOM 5316 C CA . PRO A 1 697 ? 43.073 12.350 -154.196 1.00 50.12 697 PRO A CA 1
ATOM 5317 C C . PRO A 1 697 ? 42.309 12.451 -155.533 1.00 50.12 697 PRO A C 1
ATOM 5319 O O . PRO A 1 697 ? 41.410 13.274 -155.703 1.00 50.12 697 PRO A O 1
ATOM 5322 N N . MET A 1 698 ? 42.560 11.500 -156.443 1.00 33.72 698 MET A N 1
ATOM 5323 C CA . MET A 1 698 ? 41.591 11.119 -157.481 1.00 33.72 698 MET A CA 1
ATOM 5324 C C . MET A 1 698 ? 41.668 9.621 -157.834 1.00 33.72 698 MET A C 1
ATOM 5326 O O . MET A 1 698 ? 42.619 9.205 -158.480 1.00 33.72 698 MET A O 1
ATOM 5330 N N . LEU A 1 699 ? 40.589 8.893 -157.495 1.00 39.75 699 LEU A N 1
ATOM 5331 C CA . LEU A 1 699 ? 40.023 7.717 -158.193 1.00 39.75 699 LEU A CA 1
ATOM 5332 C C . LEU A 1 699 ? 40.884 6.426 -158.300 1.00 39.75 699 LEU A C 1
ATOM 5334 O O . LEU A 1 699 ? 42.042 6.483 -158.678 1.00 39.75 699 LEU A O 1
ATOM 5338 N N . LEU A 1 700 ? 40.384 5.186 -158.162 1.00 33.03 700 LEU A N 1
ATOM 5339 C CA . LEU A 1 700 ? 39.179 4.505 -157.608 1.00 33.03 700 LEU A CA 1
ATOM 5340 C C . LEU A 1 700 ? 39.371 2.980 -157.961 1.00 33.03 700 LEU A C 1
ATOM 5342 O O . LEU A 1 700 ? 40.374 2.671 -158.609 1.00 33.03 700 LEU A O 1
ATOM 5346 N N . PRO A 1 701 ? 38.443 2.015 -157.735 1.00 58.09 701 PRO A N 1
ATOM 5347 C CA . PRO A 1 701 ? 37.341 1.883 -156.765 1.00 58.09 701 PRO A CA 1
ATOM 5348 C C . PRO A 1 701 ? 37.259 0.474 -156.088 1.00 58.09 701 PRO A C 1
ATOM 5350 O O . PRO A 1 701 ? 38.074 -0.397 -156.362 1.00 58.09 701 PRO A O 1
ATOM 5353 N N . LEU A 1 702 ? 36.157 0.230 -155.349 1.00 34.34 702 LEU A N 1
ATOM 5354 C CA . LEU A 1 702 ? 35.561 -1.084 -154.986 1.00 34.34 702 LEU A CA 1
ATOM 5355 C C . LEU A 1 702 ? 36.323 -1.966 -153.956 1.00 34.34 702 LEU A C 1
ATOM 5357 O O . LEU A 1 702 ? 37.542 -2.033 -153.962 1.00 34.34 702 LEU A O 1
ATOM 5361 N N . ALA A 1 703 ? 35.654 -2.731 -153.080 1.00 34.09 703 ALA A N 1
ATOM 5362 C CA . ALA A 1 703 ? 34.241 -2.726 -152.658 1.00 34.09 703 ALA A CA 1
ATOM 5363 C C . ALA A 1 703 ? 34.026 -3.591 -151.397 1.00 34.09 703 ALA A C 1
ATOM 5365 O O . ALA A 1 703 ? 34.807 -4.505 -151.159 1.00 34.09 703 ALA A O 1
ATOM 5366 N N . ASN A 1 704 ? 32.865 -3.390 -150.754 1.00 36.75 704 ASN A N 1
ATOM 5367 C CA . ASN A 1 704 ? 32.110 -4.371 -149.953 1.00 36.75 704 ASN A CA 1
ATOM 5368 C C . ASN A 1 704 ? 32.735 -4.902 -148.642 1.00 36.75 704 ASN A C 1
ATOM 5370 O O . ASN A 1 704 ? 33.946 -4.948 -148.489 1.00 36.75 704 ASN A O 1
ATOM 5374 N N . SER A 1 705 ? 31.966 -5.436 -147.687 1.00 37.81 705 SER A N 1
ATOM 5375 C CA . SER A 1 705 ? 30.605 -5.160 -147.154 1.00 37.81 705 SER A CA 1
ATOM 5376 C C . SER A 1 705 ? 30.387 -6.134 -145.971 1.00 37.81 705 SER A C 1
ATOM 5378 O O . SER A 1 705 ? 31.302 -6.899 -145.670 1.00 37.81 705 SER A O 1
ATOM 5380 N N . TYR A 1 706 ? 29.180 -6.177 -145.385 1.00 37.31 706 TYR A N 1
ATOM 5381 C CA . TYR A 1 706 ? 28.763 -7.092 -144.303 1.00 37.31 706 TYR A CA 1
ATOM 5382 C C . TYR A 1 706 ? 29.363 -6.763 -142.916 1.00 37.31 706 TYR A C 1
ATOM 5384 O O . TYR A 1 706 ? 30.519 -6.363 -142.835 1.00 37.31 706 TYR A O 1
ATOM 5392 N N . ASP A 1 707 ? 28.722 -6.967 -141.758 1.00 40.41 707 ASP A N 1
ATOM 5393 C CA . ASP A 1 707 ? 27.318 -7.093 -141.266 1.00 40.41 707 ASP A CA 1
ATOM 5394 C C . ASP A 1 707 ? 27.460 -7.561 -139.776 1.00 40.41 707 ASP A C 1
ATOM 5396 O O . ASP A 1 707 ? 28.559 -7.964 -139.395 1.00 40.41 707 ASP A O 1
ATOM 5400 N N . LEU A 1 708 ? 26.513 -7.586 -138.822 1.00 37.25 708 LEU A N 1
ATOM 5401 C CA . LEU A 1 708 ? 25.084 -7.242 -138.655 1.00 37.25 708 LEU A CA 1
ATOM 5402 C C . LEU A 1 708 ? 24.788 -7.255 -137.121 1.00 37.25 708 LEU A C 1
ATOM 5404 O O . LEU A 1 708 ? 25.454 -8.015 -136.428 1.00 37.25 708 LEU A O 1
ATOM 5408 N N . LEU A 1 709 ? 23.742 -6.541 -136.650 1.00 35.38 709 LEU A N 1
ATOM 5409 C CA . LEU A 1 709 ? 22.817 -6.896 -135.525 1.00 35.38 709 LEU A CA 1
ATOM 5410 C C . LEU A 1 709 ? 23.386 -7.167 -134.087 1.00 35.38 709 LEU A C 1
ATOM 5412 O O . LEU A 1 709 ? 24.511 -7.605 -133.911 1.00 35.38 709 LEU A O 1
ATOM 5416 N N . GLU A 1 710 ? 22.667 -6.967 -132.967 1.00 36.06 710 GLU A N 1
ATOM 5417 C CA . GLU A 1 710 ? 21.373 -6.303 -132.710 1.00 36.06 710 GLU A CA 1
ATOM 5418 C C . GLU A 1 710 ? 21.231 -5.799 -131.247 1.00 36.06 710 GLU A C 1
ATOM 5420 O O . GLU A 1 710 ? 22.111 -5.982 -130.412 1.00 36.06 710 GLU A O 1
ATOM 5425 N N . MET A 1 711 ? 20.084 -5.152 -130.985 1.00 35.69 711 MET A N 1
ATOM 5426 C CA . MET A 1 711 ? 19.217 -5.190 -129.782 1.00 35.69 711 MET A CA 1
ATOM 5427 C C . MET A 1 711 ? 19.574 -6.145 -128.609 1.00 35.69 711 MET A C 1
ATOM 5429 O O . MET A 1 711 ? 20.078 -7.238 -128.819 1.00 35.69 711 MET A O 1
ATOM 5433 N N . SER A 1 712 ? 19.176 -5.902 -127.348 1.00 39.28 712 SER A N 1
ATOM 5434 C CA . SER A 1 712 ? 18.553 -4.746 -126.657 1.00 39.28 712 SER A CA 1
ATOM 5435 C C . SER A 1 712 ? 18.451 -5.035 -125.136 1.00 39.28 712 SER A C 1
ATOM 5437 O O . SER A 1 712 ? 18.620 -6.177 -124.730 1.00 39.28 712 SER A O 1
ATOM 5439 N N . THR A 1 713 ? 18.109 -4.018 -124.328 1.00 41.09 713 THR A N 1
ATOM 5440 C CA . THR A 1 713 ? 17.604 -4.026 -122.918 1.00 41.09 713 THR A CA 1
ATOM 5441 C C . THR A 1 713 ? 17.068 -5.349 -122.323 1.00 41.09 713 THR A C 1
ATOM 5443 O O . THR A 1 713 ? 16.360 -6.050 -123.051 1.00 41.09 713 THR A O 1
ATOM 5446 N N . PRO A 1 714 ? 17.194 -5.614 -120.990 1.00 53.09 714 PRO A N 1
ATOM 5447 C CA . PRO A 1 714 ? 17.017 -4.612 -119.912 1.00 53.09 714 PRO A CA 1
ATOM 5448 C C . PRO A 1 714 ? 17.929 -4.756 -118.656 1.00 53.09 714 PRO A C 1
ATOM 5450 O O . PRO A 1 714 ? 18.859 -5.549 -118.661 1.00 53.09 714 PRO A O 1
ATOM 5453 N N . HIS A 1 715 ? 17.622 -3.953 -117.617 1.00 41.59 715 HIS A N 1
ATOM 5454 C CA . HIS A 1 715 ? 17.864 -4.084 -116.154 1.00 41.59 715 HIS A CA 1
ATOM 5455 C C . HIS A 1 715 ? 18.819 -5.188 -115.628 1.00 41.59 715 HIS A C 1
ATOM 5457 O O . HIS A 1 715 ? 18.714 -6.351 -116.003 1.00 41.59 715 HIS A O 1
ATOM 5463 N N . LEU A 1 716 ? 19.672 -4.910 -114.632 1.00 38.25 716 LEU A N 1
ATOM 5464 C CA . LEU A 1 716 ? 19.365 -4.171 -113.388 1.00 38.25 716 LEU A CA 1
ATOM 5465 C C . LEU A 1 716 ? 20.178 -2.886 -113.164 1.00 38.25 716 LEU A C 1
ATOM 5467 O O . LEU A 1 716 ? 21.413 -2.936 -113.331 1.00 38.25 716 LEU A O 1
#

Secondary structure (DSSP, 8-state):
----------------------------SSPPP-EEEEETTEEEEE-HHHHHHH-HHHHHHHHSSSGGGT-SEEE-TT--HHHHHHHHHTTS-GGG-PPP-TTTHHHHHHHHHHTT-HHHHHHHHHHHHHHHHGGGT-PPPHHHHHHHHHHHHHTT-HHHHTTHHHHHTTS-HHHHHTTS-GGGS-HHHHHHHHHHHHHTTSTT--EETTTT-EEEETTTTEE-GGGGSS---TTTT-SEEEETT-EEEEEEEEEEEEEEEEEEEEEESS-EEEEEEEE-SSSSPPEEEEEEEE-TT-SEEEEE--SEEEEEEEEEESSSEEEEEEEEEEE-SSTTEESTTS-EEPPTTBGGG-B-TTT--BSSB-TTEESTTS-EEP-TTEESGGG-EEP--BGGGPPP-TTT---TT-BPBTEESTTS-EEPPTTEESBTT-EE--TTBSS--TTT---TT-BPTTEESTTS-EEP-TTEESGGG-EEP-SBGGGPPP-TTT---TT-BPBTEESTTS-EEPPTTEESBTT-EE--TTBS---TTT---TT-B-TTEESTTS-EE--TTEESGGG-EEP--BGGGPPPBTTTTB-TT-B-TTEESSSS-EEPPTTEESGGG-EE--TTBSS--TTT---TT-B-TTEESTTS-EE--TTEESGGG-EEP--BGGGPPP-TTT---TT-B-TT-BTTTT-B------------------------

Organism: Crassostrea virginica (NCBI:txid6565)

pLDDT: mean 81.8, std 16.25, range [23.69, 96.62]

Foldseek 3Di:
DDDDDDDDDDDDDDDDDDDDDDDDDPDDLDDQFQAWEADPNDTDGAHLVQLLVQFVQSVCQQVPPDPSVPDRYHYDPPAHPVLVVLLCLCRVNPVRRDQQELVNLLSNCVVCVVRVRPVSVVSSLVRLLVLLPPPPPPHDQLVSLLSSQLVCVVSVSVSNLVCSLVSLLPDDPCSNPPPCSNVSHDPVSVVSVVVNNVVVVVLPQFAQLLAQFFKAKFPPGDGLSQQRPPDLDLPPPSFDKFFAPMKMKTFSVAWFFFFKKKWFWNDDDDKKWKWKWFAAPDPDGTDIQDTWIDDPVDGMTMTTDQWTGRMIMIHMDDGDIIGTRYMGTTGDPDPQAADSNSPHGQQPQADVSIAGRHPSFHPAGAWQADDRRSPHGQDDQFTTGVSPHGAAAAPPPDRADRRPQARPNAHAWQAADRRSPDGADWQFTGTRRPHGQQPFQPTADRHPNFSPVFGQWQADDRRRPHGQDPQFTTTNRPHGAAAAPPPDRADRRPQARPNAHAWQAADRRSNHGADWQFIDTNSPHGADPQAPTADRRPNFNPVAGQWQFDDRRSPHGQPDLFTTGVRPHHAAAAPPPDRADRRPQARPRFGAWQAADRRSNHGADFQFIDTNRPHGQQPFAPGADRRPNFNPVAGAWQFDDRRSPHGQDPQFTTGRRPHHAAAAPPSDRARRRPRARPRAHDPAAHDRRRHDGDDDDDDDDDDDDDDDDDDDDDDD

Nearest PDB structures (foldseek):
  8h3f-assembly1_M  TM=7.937E-01  e=1.854E-06  Homo sapiens
  8h33-assembly1_B  TM=8.166E-01  e=4.096E-06  Homo sapiens
  8gq6-assembly1_A  TM=8.160E-01  e=6.089E-06  Homo sapiens
  6org-assembly2_B  TM=6.065E-01  e=3.945E-05  Streptococcus pneumoniae TIGR4
  6orh-assembly1_A  TM=6.067E-01  e=5.542E-05  Streptococcus pneumoniae TIGR4

Radius of gyration: 77.26 Å; Cα contacts (8 Å, |Δi|>4): 1666; chains: 1; bounding box: 138×88×230 Å

Solvent-accessible surface area (backbone atoms only — not comparable to full-atom values): 38125 Å² total; per-residue (Å²): 140,87,83,90,86,83,87,87,80,89,84,90,86,80,87,87,89,88,87,89,89,86,82,85,85,79,86,58,101,63,78,76,65,69,31,29,45,32,26,81,94,39,78,45,78,35,37,60,71,61,44,29,72,55,10,65,49,48,27,48,44,51,73,40,100,52,73,58,40,77,41,54,66,45,80,44,84,95,49,56,48,68,46,51,52,53,43,45,31,54,71,75,38,86,96,60,52,53,82,69,42,95,90,43,33,80,60,29,38,63,53,22,57,74,38,48,23,60,77,50,41,50,47,34,48,52,45,53,37,54,58,55,67,52,45,92,80,58,68,69,56,64,70,58,51,47,50,51,50,35,49,22,64,75,69,64,35,60,79,42,53,77,48,38,27,72,53,44,36,80,56,50,77,64,68,61,62,72,73,72,54,50,81,66,44,55,74,64,62,54,47,46,20,49,50,46,35,45,61,68,59,62,76,70,65,56,47,53,59,31,59,72,35,56,32,35,37,49,94,64,77,40,88,43,40,57,30,18,64,81,58,82,51,88,79,79,71,60,41,49,76,40,56,59,81,42,42,43,38,36,44,57,84,49,60,25,23,25,45,34,36,39,41,30,40,79,47,56,71,65,70,40,36,42,39,39,39,34,27,70,78,64,99,62,89,58,50,69,55,52,74,49,76,52,51,82,92,56,47,68,48,80,44,67,33,64,46,72,24,18,33,46,31,42,39,50,52,66,75,62,50,36,28,41,26,30,41,42,32,26,30,29,87,56,58,42,23,12,40,83,75,45,75,43,68,29,39,89,36,13,40,93,31,37,34,29,30,73,82,34,36,32,84,42,44,40,56,13,20,35,71,62,43,21,80,39,65,30,60,94,45,14,8,18,64,80,40,69,41,69,41,38,46,23,33,95,78,47,72,24,39,22,52,79,28,38,26,88,88,35,16,31,52,25,15,19,67,66,31,14,77,37,70,38,56,94,63,23,7,24,63,44,31,73,44,66,35,38,95,32,32,69,43,48,38,30,46,84,28,39,21,84,72,39,28,40,57,16,14,31,70,64,43,19,81,42,63,32,56,98,41,16,6,19,56,63,36,69,42,70,41,41,46,13,38,93,73,50,70,22,41,21,49,80,26,38,22,89,86,35,22,29,52,23,12,20,69,65,33,14,76,39,68,38,57,92,61,25,8,24,61,44,31,74,42,70,41,43,95,35,35,73,38,51,41,27,50,78,33,39,24,81,76,34,34,39,54,16,16,33,70,66,39,23,80,38,64,32,59,94,51,16,7,21,60,72,38,69,43,70,42,40,44,21,32,97,75,50,69,29,39,25,52,76,27,38,28,86,89,38,17,32,53,22,13,18,75,65,34,16,75,40,67,37,58,89,54,22,8,24,58,42,30,74,42,68,34,39,94,35,33,70,37,36,38,27,50,79,33,39,25,84,70,38,31,39,55,15,17,33,69,66,40,22,81,37,66,29,56,96,44,15,8,24,65,61,38,70,44,69,40,43,49,15,36,95,72,50,72,22,42,22,52,78,26,36,26,92,79,42,44,36,94,74,39,41,70,68,35,13,76,44,76,86,86,86,88,81,89,85,83,90,79,89,78,91,87,79,91,77,89,78,88,82,88,135

InterPro domains:
  IPR000210 BTB/POZ domain [PF00651] (33-129)
  IPR000210 BTB/POZ domain [PS50097] (33-92)
  IPR000210 BTB/POZ domain [SM00225] (33-132)
  IPR000742 EGF-like domain [SM00181] (341-375)
  IPR000742 EGF-like domain [SM00181] (393-434)
  IPR000742 EGF-like domain [SM00181] (436-465)
  IPR000742 EGF-like domain [SM00181] (476-511)
  IPR000742 EGF-like domain [SM00181] (522-555)
  IPR000742 EGF-like domain [SM00181] (573-614)
  IPR000742 EGF-like domain [SM00181] (616-645)
  IPR008979 Galactose-binding-like domain superfamily [SSF49785] (207-333)
  IPR011333 SKP1/BTB/POZ domain superfamily [G3DSA:3.30.710.10] (24-164)
  IPR011333 SKP1/BTB/POZ domain superfamily [SSF5469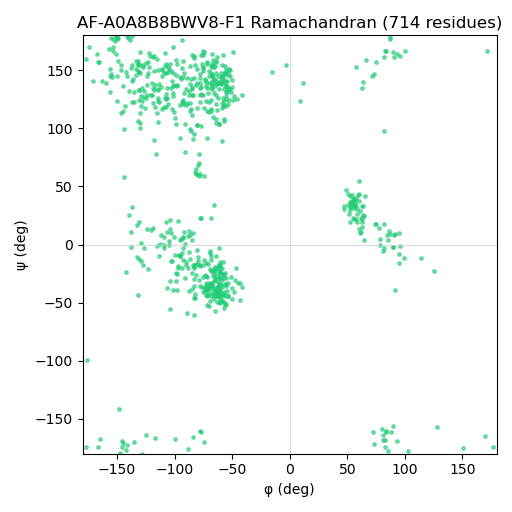5] (31-129)
  IPR042635 MEGF10/SREC1/2-like [PTHR24043] (334-497)

Sequence (716 aa):
MASEAKQQKLEEPTDEDVKPDSPKDQQTMFLPTDVTLMVEEKPFDLNKKWLAKNSPVFKKMFESDFEEKHAEVIPLPGKKFKDFEMFLYTFYFPSFIRPVTEETVMDILPLADEYQVQHVIEKCTSCLVDMIQKSDKHPIGVDKYLRCLNYAEQYNLTSVLSIAPNGGREYTILSLKNTGIDEKISTGLKMEILEEKCKLMDSFFEENIALNKAVHYGVVRKDANVVVDGRKSYNDGQCLSTSSQSKLLIDLGEILSIHHITTYIKVASGYGYLEFTLSDGSNRSANICGWTPFLWERSEYHTLCKFHARYVSIFWIFGDTMDLCEVEIYGCHTPGRYSQNCSIPCPQNCQESRCDISEGTCSGCINGYEGPKCGNECGNDTFGEGCTGVCGHCSENEQCHHINGTCLNGCDPGFRGFKCDQECLHGSYGKNCKERCGSNCISCNAVDGVCDNGCSPGWEGDFCEQKCDNNTFGVNCTGVCGNCLGKEQCHHINGTCLQGCDPGFHGLKCDQSCMNGSFGRNCKERCGSNCIGCNAVNGVCEIGCSPGWEGTFCERQCDNNTFGVNCTGVCGNCLEKEHCHHINGTCLNGCDPGFNGRHCDHGCINGSFGKSCIEKCGSNCISCNAVNGVCDQGCSPGWEGTFCEQNCSENTYGVGCKESCGNCSNKEQCHHVNGNCPFGCDTGVYGIKCDQEDTVPMLLPLANSYDLLEMSTPHL

Mean predicted aligned error: 20.74 Å